Protein AF-A0A2A5GWW0-F1 (afdb_monomer)

Radius of gyration: 29.64 Å; Cα contacts (8 Å, |Δi|>4): 970; chains: 1; bounding box: 73×60×77 Å

Secondary structure (DSSP, 8-state):
-HHHHHHHHHHHHHSS-EE-TTS-EE-SS-S-HHHHHHHHHTT-TT--HHHHHHHHHHHHHH-HHHHHHHHHHHH-TTTS---HHHHHHHHHHHHHH-HHHHHHHHHHHHH-TTS--GGGGGG--SHHHHHHHHHHHHHHHHTT-HHHHHHS-SSSHHHHHHHHHTT--HHHHHHHHHHH---HHHHHHTT-GGG--GGGS-HHHHHHTHHHHHHH-HHHHHHHHHHHHTT-S----TT--HHHHHGGGG-S-TTS-----HHHHHHHHHHHHTS--SSTT--EEEEE---GGGG-EEETTEEHHHHHHHHHHHHHHH--GGGTTEEEE-SSS--EEEPPTT-HHHHHHHHHSS---S---HHHHHHHHHHHHHHTT--STTS-SEEEEEESS-PPPPPTTS-HHHHHHHHHHHTT-PPPEEEEEE-------SSSSBPTTS----SSHHHHHHHHHHHHHHHHHHH-TT-EEEEEEE-EEE-B-TTSSSB---SSS-SSHHHHHHHHHTTSSS-EEEE-S-SSSTTSSPEEEEEEHHHHHHHHHHHHHHHHH--EEEEEEES-S-EEEHHHHHHHHHHHHSS---EEEESPPTT--SEE-B--HHHHHHH-------HHHHHHHHHHHHHH-TTGGGG-

Structure (mmCIF, N/CA/C/O backbone):
data_AF-A0A2A5GWW0-F1
#
_entry.id   AF-A0A2A5GWW0-F1
#
loop_
_atom_site.group_PDB
_atom_site.id
_atom_site.type_symbol
_atom_site.label_atom_id
_atom_site.label_alt_id
_atom_site.label_comp_id
_atom_site.label_asym_id
_atom_site.label_entity_id
_atom_site.label_seq_id
_atom_site.pdbx_PDB_ins_code
_atom_site.Cartn_x
_atom_site.Cartn_y
_atom_site.Cartn_z
_atom_site.occupancy
_atom_site.B_iso_or_equiv
_atom_site.auth_seq_id
_atom_site.auth_comp_id
_atom_site.auth_asym_id
_atom_site.auth_atom_id
_atom_site.pdbx_PDB_model_num
ATOM 1 N N . MET A 1 1 ? -20.033 -25.778 -34.977 1.00 31.31 1 MET A N 1
ATOM 2 C CA . MET A 1 1 ? -19.767 -26.237 -33.594 1.00 31.31 1 MET A CA 1
ATOM 3 C C . MET A 1 1 ? -18.304 -26.045 -33.179 1.00 31.31 1 MET A C 1
ATOM 5 O O . MET A 1 1 ? -18.071 -25.213 -32.318 1.00 31.31 1 MET A O 1
ATOM 9 N N . ASN A 1 2 ? -17.302 -26.651 -33.836 1.00 31.14 2 ASN A N 1
ATOM 10 C CA . ASN A 1 2 ? -15.884 -26.489 -33.436 1.00 31.14 2 ASN A CA 1
ATOM 11 C C . ASN A 1 2 ? -15.313 -25.057 -33.548 1.00 31.14 2 ASN A C 1
ATOM 13 O O . ASN A 1 2 ? -14.497 -24.673 -32.721 1.00 31.14 2 ASN A O 1
ATOM 17 N N . ARG A 1 3 ? -15.777 -24.219 -34.489 1.00 27.42 3 ARG A N 1
ATOM 18 C CA . ARG A 1 3 ? -15.395 -22.787 -34.530 1.00 27.42 3 ARG A CA 1
ATOM 19 C C . ARG A 1 3 ? -16.020 -21.948 -33.408 1.00 27.42 3 ARG A C 1
ATOM 21 O O . ARG A 1 3 ? -15.391 -21.011 -32.950 1.00 27.42 3 ARG A O 1
ATOM 28 N N . MET A 1 4 ? -17.210 -22.314 -32.935 1.00 27.75 4 MET A N 1
ATOM 29 C CA . MET A 1 4 ? -17.896 -21.647 -31.819 1.00 27.75 4 MET A CA 1
ATOM 30 C C . MET A 1 4 ? -17.294 -22.070 -30.470 1.00 27.75 4 MET A C 1
ATOM 32 O O . MET A 1 4 ? -17.086 -21.236 -29.601 1.00 27.75 4 MET A O 1
ATOM 36 N N . VAL A 1 5 ? -16.918 -23.347 -30.329 1.00 35.81 5 VAL A N 1
ATOM 37 C CA . VAL A 1 5 ? -16.175 -23.857 -29.163 1.00 35.81 5 VAL A CA 1
ATOM 38 C C . VAL A 1 5 ? -14.756 -23.281 -29.110 1.00 35.81 5 VAL A C 1
ATOM 40 O O . VAL A 1 5 ? -14.282 -22.936 -28.032 1.00 35.81 5 VAL A O 1
ATOM 43 N N . ASN A 1 6 ? -14.092 -23.103 -30.257 1.00 33.28 6 ASN A N 1
ATOM 44 C CA . ASN A 1 6 ? -12.800 -22.418 -30.304 1.00 33.28 6 ASN A CA 1
ATOM 45 C C . ASN A 1 6 ? -12.934 -20.913 -30.036 1.00 33.28 6 ASN A C 1
ATOM 47 O O . ASN A 1 6 ? -12.115 -20.396 -29.292 1.00 33.28 6 ASN A O 1
ATOM 51 N N . ALA A 1 7 ? -13.986 -20.243 -30.524 1.00 29.27 7 ALA A N 1
ATOM 52 C CA . ALA A 1 7 ? -14.267 -18.838 -30.208 1.00 29.27 7 ALA A CA 1
ATOM 53 C C . ALA A 1 7 ? -14.592 -18.606 -28.720 1.00 29.27 7 ALA A C 1
ATOM 55 O O . ALA A 1 7 ? -14.214 -17.581 -28.170 1.00 29.27 7 ALA A O 1
ATOM 56 N N . LEU A 1 8 ? -15.220 -19.569 -28.037 1.00 35.41 8 LEU A N 1
ATOM 57 C CA . LEU A 1 8 ? -15.441 -19.519 -26.583 1.00 35.41 8 LEU A CA 1
ATOM 58 C C . LEU A 1 8 ? -14.166 -19.818 -25.774 1.00 35.41 8 LEU A C 1
ATOM 60 O O . LEU A 1 8 ? -14.028 -19.331 -24.657 1.00 35.41 8 LEU A O 1
ATOM 64 N N . LYS A 1 9 ? -13.210 -20.575 -26.334 1.00 35.03 9 LYS A N 1
ATOM 65 C CA . LYS A 1 9 ? -11.886 -20.804 -25.724 1.00 35.03 9 LYS A CA 1
ATOM 66 C C . LYS A 1 9 ? -10.893 -19.662 -25.983 1.00 35.03 9 LYS A C 1
ATOM 68 O O . LYS A 1 9 ? -10.046 -19.413 -25.135 1.00 35.03 9 LYS A O 1
ATOM 73 N N . SER A 1 10 ? -10.987 -18.969 -27.120 1.00 33.88 10 SER A N 1
ATOM 74 C CA . SER A 1 10 ? -10.136 -17.819 -27.468 1.00 33.88 10 SER A CA 1
ATOM 75 C C . SER A 1 10 ? -10.732 -16.464 -27.062 1.00 33.88 10 SER A C 1
ATOM 77 O O . SER A 1 10 ? -9.988 -15.502 -26.895 1.00 33.88 10 SER A O 1
ATOM 79 N N . GLY A 1 11 ? -12.049 -16.381 -26.845 1.00 31.23 11 GLY A N 1
ATOM 80 C CA . GLY A 1 11 ? -12.764 -15.144 -26.499 1.00 31.23 11 GLY A CA 1
ATOM 81 C C . GLY A 1 11 ? -12.421 -14.551 -25.127 1.00 31.23 11 GLY A C 1
ATOM 82 O O . GLY A 1 11 ? -12.675 -13.370 -24.898 1.00 31.23 11 GLY A O 1
ATOM 83 N N . ASN A 1 12 ? -11.780 -15.327 -24.246 1.00 39.03 12 ASN A N 1
ATOM 84 C CA . ASN A 1 12 ? -11.251 -14.840 -22.968 1.00 39.03 12 ASN A CA 1
ATOM 85 C C . ASN A 1 12 ? -9.839 -14.241 -23.067 1.00 39.03 12 ASN A C 1
ATOM 87 O O . ASN A 1 12 ? -9.373 -13.674 -22.088 1.00 39.03 12 ASN A O 1
ATOM 91 N N . LEU A 1 13 ? -9.132 -14.373 -24.195 1.00 37.03 13 LEU A N 1
ATOM 92 C CA . LEU A 1 13 ? -7.776 -13.826 -24.344 1.00 37.03 13 LEU A CA 1
ATOM 93 C C . LEU A 1 13 ? -7.776 -12.424 -24.963 1.00 37.03 13 LEU A C 1
ATOM 95 O O . LEU A 1 13 ? -6.980 -11.596 -24.540 1.00 37.03 13 LEU A O 1
ATOM 99 N N . GLU A 1 14 ? -8.688 -12.119 -25.892 1.00 38.97 14 GLU A N 1
ATOM 100 C CA . GLU A 1 14 ? -8.769 -10.784 -26.518 1.00 38.97 14 GLU A CA 1
ATOM 101 C C . GLU A 1 14 ? -9.458 -9.734 -25.625 1.00 38.97 14 GLU A C 1
ATOM 103 O O . GLU A 1 14 ? -9.116 -8.556 -25.686 1.00 38.97 14 GLU A O 1
ATOM 108 N N . THR A 1 15 ? -10.370 -10.151 -24.737 1.00 43.12 15 THR A N 1
ATOM 109 C CA . THR A 1 15 ? -11.026 -9.289 -23.728 1.00 43.12 15 THR A CA 1
ATOM 110 C C . THR A 1 15 ? -10.219 -9.146 -22.434 1.00 43.12 15 THR A C 1
ATOM 112 O O . THR A 1 15 ? -10.517 -8.296 -21.597 1.00 43.12 15 THR A O 1
ATOM 115 N N . ASN A 1 16 ? -9.164 -9.947 -22.282 1.00 46.84 16 ASN A N 1
ATOM 116 C CA . ASN A 1 16 ? -8.246 -9.938 -21.152 1.00 46.84 16 ASN A CA 1
ATOM 117 C C . ASN A 1 16 ? -6.921 -9.268 -21.534 1.00 46.84 16 ASN A C 1
ATOM 119 O O . ASN A 1 16 ? -5.848 -9.804 -21.276 1.00 46.84 16 ASN A O 1
ATOM 123 N N . MET A 1 17 ? -6.990 -8.117 -22.197 1.00 39.88 17 MET A N 1
ATOM 124 C CA . MET A 1 17 ? -5.819 -7.329 -22.571 1.00 39.88 17 MET A CA 1
ATOM 125 C C . MET A 1 17 ? -5.897 -5.969 -21.872 1.00 39.88 17 MET A C 1
ATOM 127 O O . MET A 1 17 ? -6.867 -5.233 -22.022 1.00 39.88 17 MET A O 1
ATOM 131 N N . ALA A 1 18 ? -4.872 -5.642 -21.098 1.00 40.53 18 ALA A N 1
ATOM 132 C CA . ALA A 1 18 ? -4.611 -4.335 -20.512 1.00 40.53 18 ALA A CA 1
ATOM 133 C C . ALA A 1 18 ? -3.281 -3.797 -21.057 1.00 40.53 18 ALA A C 1
ATOM 135 O O . ALA A 1 18 ? -2.564 -4.486 -21.786 1.00 40.53 18 ALA A O 1
ATOM 136 N N . LYS A 1 19 ? -2.933 -2.560 -20.713 1.00 41.34 19 LYS A N 1
ATOM 137 C CA . LYS A 1 19 ? -1.608 -2.005 -20.992 1.00 41.34 19 LYS A CA 1
ATOM 138 C C . LYS A 1 19 ? -0.947 -1.587 -19.687 1.00 41.34 19 LYS A C 1
ATOM 140 O O . LYS A 1 19 ? -1.625 -1.106 -18.781 1.00 41.34 19 LYS A O 1
ATOM 145 N N . THR A 1 20 ? 0.354 -1.821 -19.574 1.00 35.12 20 THR A N 1
ATOM 146 C CA . THR A 1 20 ? 1.158 -1.265 -18.482 1.00 35.12 20 THR A CA 1
ATOM 147 C C . THR A 1 20 ? 1.276 0.251 -18.642 1.00 35.12 20 THR A C 1
ATOM 149 O O . THR A 1 20 ? 0.946 0.794 -19.695 1.00 35.12 20 THR A O 1
ATOM 152 N N . GLU A 1 21 ? 1.754 0.927 -17.598 1.00 31.20 21 GLU A N 1
ATOM 153 C CA . GLU A 1 21 ? 1.961 2.382 -17.521 1.00 31.20 21 GLU A CA 1
ATOM 154 C C . GLU A 1 21 ? 2.654 2.997 -18.747 1.00 31.20 21 GLU A C 1
ATOM 156 O O . GLU A 1 21 ? 2.229 4.054 -19.191 1.00 31.20 21 GLU A O 1
ATOM 161 N N . ASN A 1 22 ? 3.575 2.265 -19.386 1.00 32.78 22 ASN A N 1
ATOM 162 C CA . ASN A 1 22 ? 4.300 2.693 -20.591 1.00 32.78 22 ASN A CA 1
ATOM 163 C C . ASN A 1 22 ? 3.810 2.003 -21.887 1.00 32.78 22 ASN A C 1
ATOM 165 O O . ASN A 1 22 ? 4.580 1.772 -22.819 1.00 32.78 22 ASN A O 1
ATOM 169 N N . GLY A 1 23 ? 2.539 1.590 -21.941 1.00 36.31 23 GLY A N 1
ATOM 170 C CA . GLY A 1 23 ? 1.873 1.144 -23.173 1.00 36.31 23 GLY A CA 1
ATOM 171 C C . GLY A 1 23 ? 2.091 -0.317 -23.595 1.00 36.31 23 GLY A C 1
ATOM 172 O O . GLY A 1 23 ? 1.603 -0.714 -24.658 1.00 36.31 23 GLY A O 1
ATOM 173 N N . ALA A 1 24 ? 2.762 -1.152 -22.791 1.00 35.91 24 ALA A N 1
ATOM 174 C CA . ALA A 1 24 ? 2.988 -2.557 -23.139 1.00 35.91 24 ALA A CA 1
ATOM 175 C C . ALA A 1 24 ? 1.732 -3.407 -22.902 1.00 35.91 24 ALA A C 1
ATOM 177 O O . ALA A 1 24 ? 1.173 -3.409 -21.809 1.00 35.91 24 ALA A O 1
ATOM 178 N N . LEU A 1 25 ? 1.307 -4.163 -23.916 1.00 39.69 25 LEU A N 1
ATOM 179 C CA . LEU A 1 25 ? 0.186 -5.101 -23.818 1.00 39.69 25 LEU A CA 1
ATOM 180 C C . LEU A 1 25 ? 0.473 -6.188 -22.766 1.00 39.69 25 LEU A C 1
ATOM 182 O O . LEU A 1 25 ? 1.478 -6.892 -22.845 1.00 39.69 25 LEU A O 1
ATOM 186 N N . THR A 1 26 ? -0.430 -6.324 -21.799 1.00 39.94 26 THR A N 1
ATOM 187 C CA . THR A 1 26 ? -0.417 -7.325 -20.724 1.00 39.94 26 THR A CA 1
ATOM 188 C C . THR A 1 26 ? -1.823 -7.893 -20.526 1.00 39.94 26 THR A C 1
ATOM 190 O O . THR A 1 26 ? -2.769 -7.413 -21.142 1.00 39.94 26 THR A O 1
ATOM 193 N N . HIS A 1 27 ? -1.992 -8.901 -19.673 1.00 46.09 27 HIS A N 1
ATOM 194 C CA . HIS A 1 27 ? -3.314 -9.421 -19.330 1.00 46.09 27 HIS A CA 1
ATOM 195 C C . HIS A 1 27 ? -3.923 -8.668 -18.136 1.00 46.09 27 HIS A C 1
ATOM 197 O O . HIS A 1 27 ? -3.233 -8.394 -17.156 1.00 46.09 27 HIS A O 1
ATOM 203 N N . ALA A 1 28 ? -5.208 -8.305 -18.219 1.00 44.69 28 ALA A N 1
ATOM 204 C CA . ALA A 1 28 ? -5.928 -7.551 -17.177 1.00 44.69 28 ALA A CA 1
ATOM 205 C C . ALA A 1 28 ? -6.220 -8.396 -15.918 1.00 44.69 28 ALA A C 1
ATOM 207 O O . ALA A 1 28 ? -6.377 -7.887 -14.806 1.00 44.69 28 ALA A O 1
ATOM 208 N N . THR A 1 29 ? -6.305 -9.705 -16.109 1.00 56.66 29 THR A N 1
ATOM 209 C CA . THR A 1 29 ? -6.501 -10.745 -15.107 1.00 56.66 29 THR A CA 1
ATOM 210 C C . THR A 1 29 ? -5.717 -11.979 -15.547 1.00 56.66 29 THR A C 1
ATOM 212 O O . THR A 1 29 ? -5.430 -12.171 -16.727 1.00 56.66 29 THR A O 1
ATOM 215 N N . SER A 1 30 ? -5.371 -12.859 -14.617 1.00 61.69 30 SER A N 1
ATOM 216 C CA . SER A 1 30 ? -4.865 -14.190 -14.967 1.00 61.69 30 SER A CA 1
ATOM 217 C C . SER A 1 30 ? -5.931 -15.078 -15.633 1.00 61.69 30 SER A C 1
ATOM 219 O O . SER A 1 30 ? -5.607 -16.150 -16.138 1.00 61.69 30 SER A O 1
ATOM 221 N N . GLY A 1 31 ? -7.204 -14.652 -15.630 1.00 69.25 31 GLY A N 1
ATOM 222 C CA . GLY A 1 31 ? -8.349 -15.478 -16.016 1.00 69.25 31 GLY A CA 1
ATOM 223 C C . GLY A 1 31 ? -8.759 -16.481 -14.932 1.00 69.25 31 GLY A C 1
ATOM 224 O O . GLY A 1 31 ? -9.636 -17.304 -15.174 1.00 69.25 31 GLY A O 1
ATOM 225 N N . ASN A 1 32 ? -8.124 -16.410 -13.757 1.00 78.44 32 ASN A N 1
ATOM 226 C CA . ASN A 1 32 ? -8.375 -17.243 -12.590 1.00 78.44 32 ASN A CA 1
ATOM 227 C C . ASN A 1 32 ? -8.494 -16.341 -11.347 1.00 78.44 32 ASN A C 1
ATOM 229 O O . ASN A 1 32 ? -7.537 -15.686 -10.926 1.00 78.44 32 ASN A O 1
ATOM 233 N N . ALA A 1 33 ? -9.683 -16.270 -10.759 1.00 78.44 33 ALA A N 1
ATOM 234 C CA . ALA A 1 33 ? -9.978 -15.405 -9.628 1.00 78.44 33 ALA A CA 1
ATOM 235 C C . ALA A 1 33 ? -9.164 -15.772 -8.376 1.00 78.44 33 ALA A C 1
ATOM 237 O O . ALA A 1 33 ? -8.824 -14.877 -7.601 1.00 78.44 33 ALA A O 1
ATOM 238 N N . CYS A 1 34 ? -8.797 -17.046 -8.186 1.00 78.31 34 CYS A N 1
ATOM 239 C CA . CYS A 1 34 ? -7.919 -17.451 -7.084 1.00 78.31 34 CYS A CA 1
ATOM 240 C C . CYS A 1 34 ? -6.485 -16.929 -7.266 1.00 78.31 34 CYS A C 1
ATOM 242 O O . CYS A 1 34 ? -5.903 -16.411 -6.315 1.00 78.31 34 CYS A O 1
ATOM 244 N N . VAL A 1 35 ? -5.923 -17.012 -8.474 1.00 75.44 35 VAL A N 1
ATOM 245 C CA . VAL A 1 35 ? -4.591 -16.469 -8.797 1.00 75.44 35 VAL A CA 1
ATOM 246 C C . VAL A 1 35 ? -4.592 -14.947 -8.658 1.00 75.44 35 VAL A C 1
ATOM 248 O O . VAL A 1 35 ? -3.695 -14.376 -8.038 1.00 75.44 35 VAL A O 1
ATOM 251 N N . ASP A 1 36 ? -5.640 -14.292 -9.155 1.00 70.56 36 ASP A N 1
ATOM 252 C CA . ASP A 1 36 ? -5.829 -12.854 -8.993 1.00 70.56 36 ASP A CA 1
ATOM 253 C C . ASP A 1 36 ? -5.926 -12.447 -7.517 1.00 70.56 36 ASP A C 1
ATOM 255 O O . ASP A 1 36 ? -5.312 -11.460 -7.116 1.00 70.56 36 ASP A O 1
ATOM 259 N N . MET A 1 37 ? -6.679 -13.190 -6.702 1.00 85.31 37 MET A N 1
ATOM 260 C CA . MET A 1 37 ? -6.786 -12.952 -5.262 1.00 85.31 37 MET A CA 1
ATOM 261 C C . MET A 1 37 ? -5.432 -13.139 -4.570 1.00 85.31 37 MET A C 1
ATOM 263 O O . MET A 1 37 ? -5.025 -12.267 -3.804 1.00 85.31 37 MET A O 1
ATOM 267 N N . PHE A 1 38 ? -4.720 -14.233 -4.856 1.00 79.62 38 PHE A N 1
ATOM 268 C CA . PHE A 1 38 ? -3.402 -14.507 -4.282 1.00 79.62 38 PHE A CA 1
ATOM 269 C C . PHE A 1 38 ? -2.416 -13.365 -4.559 1.00 79.62 38 PHE A C 1
ATOM 271 O O . PHE A 1 38 ? -1.733 -12.905 -3.646 1.00 79.62 38 PHE A O 1
ATOM 278 N N . PHE A 1 39 ? -2.407 -12.848 -5.790 1.00 69.38 39 PHE A N 1
ATOM 279 C CA . PHE A 1 39 ? -1.566 -11.718 -6.176 1.00 69.38 39 PHE A CA 1
ATOM 280 C C . PHE A 1 39 ? -1.997 -10.397 -5.518 1.00 69.38 39 PHE A C 1
ATOM 282 O O . PHE A 1 39 ? -1.162 -9.624 -5.053 1.00 69.38 39 PHE A O 1
ATOM 289 N N . LYS A 1 40 ? -3.306 -10.116 -5.469 1.00 72.38 40 LYS A N 1
ATOM 290 C CA . LYS A 1 40 ? -3.833 -8.807 -5.047 1.00 72.38 40 LYS A CA 1
ATOM 291 C C . LYS A 1 40 ? -3.836 -8.617 -3.532 1.00 72.38 40 LYS A C 1
ATOM 293 O O . LYS A 1 40 ? -3.605 -7.500 -3.078 1.00 72.38 40 LYS A O 1
ATOM 298 N N . LEU A 1 41 ? -4.101 -9.661 -2.742 1.00 73.94 41 LEU A N 1
ATOM 299 C CA . LEU A 1 41 ? -4.366 -9.492 -1.308 1.00 73.94 41 LEU A CA 1
ATOM 300 C C . LEU A 1 41 ? -3.171 -8.942 -0.522 1.00 73.94 41 LEU A C 1
ATOM 302 O O . LEU A 1 41 ? -3.375 -8.102 0.347 1.00 73.94 41 LEU A O 1
ATOM 306 N N . GLY A 1 42 ? -1.934 -9.315 -0.861 1.00 61.72 42 GLY A N 1
ATOM 307 C CA . GLY A 1 42 ? -0.742 -8.742 -0.217 1.00 61.72 42 GLY A CA 1
ATOM 308 C C . GLY A 1 42 ? -0.570 -7.234 -0.460 1.00 61.72 42 GLY A C 1
ATOM 309 O O . GLY A 1 42 ? -0.019 -6.530 0.378 1.00 61.72 42 GLY A O 1
ATOM 310 N N . ALA A 1 43 ? -1.098 -6.722 -1.576 1.00 57.69 43 ALA A N 1
ATOM 311 C CA . ALA A 1 43 ? -1.070 -5.304 -1.939 1.00 57.69 43 ALA A CA 1
ATOM 312 C C . ALA A 1 43 ? -2.341 -4.540 -1.514 1.00 57.69 43 ALA A C 1
ATOM 314 O O . ALA A 1 43 ? -2.453 -3.339 -1.742 1.00 57.69 43 ALA A O 1
ATOM 315 N N . MET A 1 44 ? -3.315 -5.214 -0.892 1.00 67.88 44 MET A N 1
ATOM 316 C CA . MET A 1 44 ? -4.588 -4.626 -0.456 1.00 67.88 44 MET A CA 1
ATOM 317 C C . MET A 1 44 ? -4.551 -4.104 0.985 1.00 67.88 44 MET A C 1
ATOM 319 O O . MET A 1 44 ? -5.595 -3.903 1.611 1.00 67.88 44 MET A O 1
ATOM 323 N N . ARG A 1 45 ? -3.361 -3.866 1.544 1.00 63.62 45 ARG A N 1
ATOM 324 C CA . ARG A 1 45 ? -3.241 -3.254 2.867 1.00 63.62 45 ARG A CA 1
ATOM 325 C C . ARG A 1 45 ? -3.875 -1.857 2.837 1.00 63.62 45 ARG A C 1
ATOM 327 O O . ARG A 1 45 ? -3.498 -1.017 2.033 1.00 63.62 45 ARG A O 1
ATOM 334 N N . GLY A 1 46 ? -4.860 -1.627 3.707 1.00 57.88 46 GLY A N 1
ATOM 335 C CA . GLY A 1 46 ? -5.638 -0.379 3.725 1.00 57.88 46 GLY A CA 1
ATOM 336 C C . GLY A 1 46 ? -6.775 -0.313 2.698 1.00 57.88 46 GLY A C 1
ATOM 337 O O . GLY A 1 46 ? -7.482 0.688 2.654 1.00 57.88 46 GLY A O 1
ATOM 338 N N . ALA A 1 47 ? -6.998 -1.366 1.903 1.00 58.12 47 ALA A N 1
ATOM 339 C CA . ALA A 1 47 ? -8.140 -1.429 1.001 1.00 58.12 47 ALA A CA 1
ATOM 340 C C . ALA A 1 47 ? -9.473 -1.501 1.766 1.00 58.12 47 ALA A C 1
ATOM 342 O O . ALA A 1 47 ? -9.559 -2.034 2.884 1.00 58.12 47 ALA A O 1
ATOM 343 N N . ASP A 1 48 ? -10.517 -0.990 1.109 1.00 70.38 48 ASP A N 1
ATOM 344 C CA . ASP A 1 48 ? -11.894 -1.072 1.581 1.00 70.38 48 ASP A CA 1
ATOM 345 C C . ASP A 1 48 ? -12.335 -2.529 1.804 1.00 70.38 48 ASP A C 1
ATOM 347 O O . ASP A 1 48 ? -11.971 -3.440 1.048 1.00 70.38 48 ASP A O 1
ATOM 351 N N . VAL A 1 49 ? -13.152 -2.731 2.840 1.00 81.88 49 VAL A N 1
ATOM 352 C CA . VAL A 1 49 ? -13.673 -4.050 3.223 1.00 81.88 49 VAL A CA 1
ATOM 353 C C . VAL A 1 49 ? -14.462 -4.666 2.069 1.00 81.88 49 VAL A C 1
ATOM 355 O O . VAL A 1 49 ? -14.249 -5.834 1.748 1.00 81.88 49 VAL A O 1
ATOM 358 N N . SER A 1 50 ? -15.292 -3.888 1.373 1.00 75.62 50 SER A N 1
ATOM 359 C CA . SER A 1 50 ? -16.104 -4.367 0.246 1.00 75.62 50 SER A CA 1
ATOM 360 C C . SER A 1 50 ? -15.229 -4.835 -0.913 1.00 75.62 50 SER A C 1
ATOM 362 O O . SER A 1 50 ? -15.534 -5.836 -1.559 1.00 75.62 50 SER A O 1
ATOM 364 N N . ARG A 1 51 ? -14.093 -4.168 -1.161 1.00 75.88 51 ARG A N 1
ATOM 365 C CA . ARG A 1 51 ? -13.132 -4.582 -2.196 1.00 75.88 51 ARG A CA 1
ATOM 366 C C . ARG A 1 51 ? -12.444 -5.900 -1.842 1.00 75.88 51 ARG A C 1
ATOM 368 O O . ARG A 1 51 ? -12.315 -6.766 -2.713 1.00 75.88 51 ARG A O 1
ATOM 375 N N . ILE A 1 52 ? -12.029 -6.065 -0.586 1.00 82.94 52 ILE A N 1
ATOM 376 C CA . ILE A 1 52 ? -11.431 -7.311 -0.082 1.00 82.94 52 ILE A CA 1
ATOM 377 C C . ILE A 1 52 ? -12.450 -8.446 -0.192 1.00 82.94 52 ILE A C 1
ATOM 379 O O . ILE A 1 52 ? -12.163 -9.484 -0.787 1.00 82.94 52 ILE A O 1
ATOM 383 N N . GLN A 1 53 ? -13.664 -8.218 0.306 1.00 90.31 53 GLN A N 1
ATOM 384 C CA . GLN A 1 53 ? -14.741 -9.200 0.310 1.00 90.31 53 GLN A CA 1
ATOM 385 C C . GLN A 1 53 ? -15.219 -9.553 -1.100 1.00 90.31 53 GLN A C 1
ATOM 387 O O . GLN A 1 53 ? -15.432 -10.723 -1.384 1.00 90.31 53 GLN A O 1
ATOM 392 N N . SER A 1 54 ? -15.308 -8.588 -2.019 1.00 83.88 54 SER A N 1
ATOM 393 C CA . SER A 1 54 ? -15.623 -8.845 -3.432 1.00 83.88 54 SER A CA 1
ATOM 394 C C . SER A 1 54 ? -14.541 -9.689 -4.110 1.00 83.88 54 SER A C 1
ATOM 396 O O . SER A 1 54 ? -14.850 -10.609 -4.868 1.00 83.88 54 SER A O 1
ATOM 398 N N . THR A 1 55 ? -13.267 -9.413 -3.819 1.00 83.00 55 THR A N 1
ATOM 399 C CA . THR A 1 55 ? -12.138 -10.189 -4.356 1.00 83.00 55 THR A CA 1
ATOM 400 C C . THR A 1 55 ? -12.148 -11.615 -3.816 1.00 83.00 55 THR A C 1
ATOM 402 O O . THR A 1 55 ? -12.029 -12.559 -4.596 1.00 83.00 55 THR A O 1
ATOM 405 N N . PHE A 1 56 ? -12.368 -11.773 -2.506 1.00 94.94 56 PHE A N 1
ATOM 406 C CA . PHE A 1 56 ? -12.539 -13.079 -1.879 1.00 94.94 56 PHE A CA 1
ATOM 407 C C . PHE A 1 56 ? -13.735 -13.825 -2.464 1.00 94.94 56 PHE A C 1
ATOM 409 O O . PHE A 1 56 ? -13.588 -14.969 -2.866 1.00 94.94 56 PHE A O 1
ATOM 416 N N . HIS A 1 57 ? -14.891 -13.171 -2.584 1.00 94.00 57 HIS A N 1
ATOM 417 C CA . HIS A 1 57 ? -16.109 -13.767 -3.121 1.00 94.00 57 HIS A CA 1
ATOM 418 C C . HIS A 1 57 ? -15.904 -14.303 -4.541 1.00 94.00 57 HIS A C 1
ATOM 420 O O . HIS A 1 57 ? -16.269 -15.440 -4.814 1.00 94.00 57 HIS A O 1
ATOM 426 N N . LYS A 1 58 ? -15.261 -13.538 -5.434 1.00 86.94 58 LYS A N 1
ATOM 427 C CA . LYS A 1 58 ? -14.956 -14.005 -6.799 1.00 86.94 58 LYS A CA 1
ATOM 428 C C . LYS A 1 58 ? -14.074 -15.254 -6.796 1.00 86.94 58 LYS A C 1
ATOM 430 O O . LYS A 1 58 ? -14.378 -16.207 -7.504 1.00 86.94 58 LYS A O 1
ATOM 435 N N . ALA A 1 59 ? -13.016 -15.265 -5.987 1.00 90.81 59 ALA A N 1
ATOM 436 C CA . ALA A 1 59 ? -12.150 -16.434 -5.842 1.00 90.81 59 ALA A CA 1
ATOM 437 C C . ALA A 1 59 ? -12.885 -17.621 -5.206 1.00 90.81 59 ALA A C 1
ATOM 439 O O . ALA A 1 59 ? -12.688 -18.760 -5.614 1.00 90.81 59 ALA A O 1
ATOM 440 N N . PHE A 1 60 ? -13.754 -17.356 -4.234 1.00 95.69 60 PHE A N 1
ATOM 441 C CA . PHE A 1 60 ? -14.551 -18.365 -3.553 1.00 95.69 60 PHE A CA 1
ATOM 442 C C . PHE A 1 60 ? -15.554 -19.024 -4.501 1.00 95.69 60 PHE A C 1
ATOM 444 O O . PHE A 1 60 ? -15.655 -20.243 -4.517 1.00 95.69 60 PHE A O 1
ATOM 451 N N . MET A 1 61 ? -16.234 -18.241 -5.344 1.00 93.38 61 MET A N 1
ATOM 452 C CA . MET A 1 61 ? -17.134 -18.763 -6.380 1.00 93.38 61 MET A CA 1
ATOM 453 C C . MET A 1 61 ? -16.403 -19.614 -7.423 1.00 93.38 61 MET A C 1
ATOM 455 O O . MET A 1 61 ? -17.011 -20.495 -8.026 1.00 93.38 61 MET A O 1
ATOM 459 N N . GLU A 1 62 ? -15.114 -19.360 -7.643 1.00 90.94 62 GLU A N 1
ATOM 460 C CA . GLU A 1 62 ? -14.295 -20.147 -8.560 1.00 90.94 62 GLU A CA 1
ATOM 461 C C . GLU A 1 62 ? -13.785 -21.447 -7.924 1.00 90.94 62 GLU A C 1
ATOM 463 O O . GLU A 1 62 ? -13.923 -22.522 -8.508 1.00 90.94 62 GLU A O 1
ATOM 468 N N . ASN A 1 63 ? -13.195 -21.366 -6.730 1.00 93.19 63 ASN A N 1
ATOM 469 C CA . ASN A 1 63 ? -12.743 -22.525 -5.971 1.00 93.19 63 ASN A CA 1
ATOM 470 C C . ASN A 1 63 ? -12.749 -22.214 -4.461 1.00 93.19 63 ASN A C 1
ATOM 472 O O . ASN A 1 63 ? -11.794 -21.611 -3.955 1.00 93.19 63 ASN A O 1
ATOM 476 N N . PRO A 1 64 ? -13.782 -22.663 -3.721 1.00 93.25 64 PRO A N 1
ATOM 477 C CA . PRO A 1 64 ? -13.908 -22.410 -2.288 1.00 93.25 64 PRO A CA 1
ATOM 478 C C . PRO A 1 64 ? -12.707 -22.902 -1.476 1.00 93.25 64 PRO A C 1
ATOM 480 O O . PRO A 1 64 ? -12.182 -22.170 -0.641 1.00 93.25 64 PRO A O 1
ATOM 483 N N . GLU A 1 65 ? -12.231 -24.123 -1.746 1.00 92.75 65 GLU A N 1
ATOM 484 C CA . GLU A 1 65 ? -11.112 -24.721 -1.011 1.00 92.75 65 GLU A CA 1
ATOM 485 C C . GLU A 1 65 ? -9.834 -23.898 -1.200 1.00 92.75 65 GLU A C 1
ATOM 487 O O . GLU A 1 65 ? -9.162 -23.538 -0.229 1.00 92.75 65 GLU A O 1
ATOM 492 N N . LEU A 1 66 ? -9.506 -23.564 -2.449 1.00 91.56 66 LEU A N 1
ATOM 493 C CA . LEU A 1 66 ? -8.307 -22.800 -2.764 1.00 91.56 66 LEU A CA 1
ATOM 494 C C . LEU A 1 66 ? -8.401 -21.366 -2.231 1.00 91.56 66 LEU A C 1
ATOM 496 O O . LEU A 1 66 ? -7.436 -20.888 -1.640 1.00 91.56 66 LEU A O 1
ATOM 500 N N . ALA A 1 67 ? -9.553 -20.701 -2.356 1.00 94.88 67 ALA A N 1
ATOM 501 C CA . ALA A 1 67 ? -9.775 -19.369 -1.794 1.00 94.88 67 ALA A CA 1
ATOM 502 C C . ALA A 1 67 ? -9.600 -19.356 -0.267 1.00 94.88 67 ALA A C 1
ATOM 504 O O . ALA A 1 67 ? -8.907 -18.488 0.271 1.00 94.88 67 ALA A O 1
ATOM 505 N N . THR A 1 68 ? -10.144 -20.348 0.445 1.00 94.50 68 THR A N 1
ATOM 506 C CA . THR A 1 68 ? -9.949 -20.489 1.896 1.00 94.50 68 THR A CA 1
ATOM 507 C C . THR A 1 68 ? -8.485 -20.746 2.251 1.00 94.50 68 THR A C 1
ATOM 509 O O . THR A 1 68 ? -7.965 -20.136 3.187 1.00 94.50 68 THR A O 1
ATOM 512 N N . ARG A 1 69 ? -7.774 -21.585 1.487 1.00 92.88 69 ARG A N 1
ATOM 513 C CA . ARG A 1 69 ? -6.330 -21.803 1.682 1.00 92.88 69 ARG A CA 1
ATOM 514 C C . ARG A 1 69 ? -5.521 -20.528 1.452 1.00 92.88 69 ARG A C 1
ATOM 516 O O . ARG A 1 69 ? -4.604 -20.257 2.224 1.00 92.88 69 ARG A O 1
ATOM 523 N N . ILE A 1 70 ? -5.879 -19.720 0.452 1.00 92.25 70 ILE A N 1
ATOM 524 C CA . ILE A 1 70 ? -5.261 -18.408 0.230 1.00 92.25 70 ILE A CA 1
ATOM 525 C C . ILE A 1 70 ? -5.554 -17.484 1.416 1.00 92.25 70 ILE A C 1
ATOM 527 O O . ILE A 1 70 ? -4.636 -16.827 1.887 1.00 92.25 70 ILE A O 1
ATOM 531 N N . ALA A 1 71 ? -6.776 -17.455 1.957 1.00 92.81 71 ALA A N 1
ATOM 532 C CA . ALA A 1 71 ? -7.090 -16.644 3.138 1.00 92.81 71 ALA A CA 1
ATOM 533 C C . ALA A 1 71 ? -6.245 -17.038 4.366 1.00 92.81 71 ALA A C 1
ATOM 535 O O . ALA A 1 71 ? -5.732 -16.165 5.066 1.00 92.81 71 ALA A O 1
ATOM 536 N N . LEU A 1 72 ? -6.040 -18.340 4.596 1.00 92.19 72 LEU A N 1
ATOM 537 C CA . LEU A 1 72 ? -5.141 -18.832 5.646 1.00 92.19 72 LEU A CA 1
ATOM 538 C C . LEU A 1 72 ? -3.687 -18.406 5.396 1.00 92.19 72 LEU A C 1
ATOM 540 O O . LEU A 1 72 ? -3.032 -17.919 6.316 1.00 92.19 72 LEU A O 1
ATOM 544 N N . TRP A 1 73 ? -3.202 -18.517 4.155 1.00 91.38 73 TRP A N 1
ATOM 545 C CA . TRP A 1 73 ? -1.871 -18.037 3.769 1.00 91.38 73 TRP A CA 1
ATOM 546 C C . TRP A 1 73 ? -1.723 -16.520 3.941 1.00 91.38 73 TRP A C 1
ATOM 548 O O . TRP A 1 73 ? -0.697 -16.049 4.417 1.00 91.38 73 TRP A O 1
ATOM 558 N N . VAL A 1 74 ? -2.749 -15.732 3.618 1.00 88.81 74 VAL A N 1
ATOM 559 C CA . VAL A 1 74 ? -2.735 -14.275 3.814 1.00 88.81 74 VAL A CA 1
ATOM 560 C C . VAL A 1 74 ? -2.502 -13.933 5.281 1.00 88.81 74 VAL A C 1
ATOM 562 O O . VAL A 1 74 ? -1.817 -12.955 5.582 1.00 88.81 74 VAL A O 1
ATOM 565 N N . ARG A 1 75 ? -3.032 -14.744 6.203 1.00 89.81 75 ARG A N 1
ATOM 566 C CA . ARG A 1 75 ? -2.884 -14.493 7.632 1.00 89.81 75 ARG A CA 1
ATOM 567 C C . ARG A 1 75 ? -1.620 -15.055 8.254 1.00 89.81 75 ARG A C 1
ATOM 569 O O . ARG A 1 75 ? -1.117 -14.382 9.156 1.00 89.81 75 ARG A O 1
ATOM 576 N N . ASP A 1 76 ? -1.174 -16.238 7.831 1.00 87.19 76 ASP A N 1
ATOM 577 C CA . ASP A 1 76 ? -0.094 -17.006 8.463 1.00 87.19 76 ASP A CA 1
ATOM 578 C C . ASP A 1 76 ? 1.053 -16.086 8.917 1.00 87.19 76 ASP A C 1
ATOM 580 O O . ASP A 1 76 ? 1.609 -15.315 8.133 1.00 87.19 76 ASP A O 1
ATOM 584 N N . ILE A 1 77 ? 1.334 -16.110 10.226 1.00 72.12 77 ILE A N 1
ATOM 585 C CA . ILE A 1 77 ? 2.236 -15.149 10.877 1.00 72.12 77 ILE A CA 1
ATOM 586 C C . ILE A 1 77 ? 3.712 -15.507 10.689 1.00 72.12 77 ILE A C 1
ATOM 588 O O . ILE A 1 77 ? 4.570 -14.702 11.044 1.00 72.12 77 ILE A O 1
ATOM 592 N N . ASP A 1 78 ? 3.986 -16.722 10.213 1.00 67.56 78 ASP A N 1
ATOM 593 C CA . ASP A 1 78 ? 5.317 -17.310 10.061 1.00 67.56 78 ASP A CA 1
ATOM 594 C C . ASP A 1 78 ? 5.701 -17.373 8.574 1.00 67.56 78 ASP A C 1
ATOM 596 O O . ASP A 1 78 ? 6.777 -16.926 8.187 1.00 67.56 78 ASP A O 1
ATOM 600 N N . LYS A 1 79 ? 4.804 -17.886 7.721 1.00 71.00 79 LYS A N 1
ATOM 601 C CA . LYS A 1 79 ? 5.083 -18.163 6.295 1.00 71.00 79 LYS A CA 1
ATOM 602 C C . LYS A 1 79 ? 4.125 -17.482 5.312 1.00 71.00 79 LYS A C 1
ATOM 604 O O . LYS A 1 79 ? 4.219 -17.706 4.104 1.00 71.00 79 LYS A O 1
ATOM 609 N N . GLY A 1 80 ? 3.182 -16.701 5.829 1.00 75.94 80 GLY A N 1
ATOM 610 C CA . GLY A 1 80 ? 2.149 -16.019 5.061 1.00 75.94 80 GLY A CA 1
ATOM 611 C C . GLY A 1 80 ? 2.454 -14.565 4.727 1.00 75.94 80 GLY A C 1
ATOM 612 O O . GLY A 1 80 ? 3.541 -14.060 4.994 1.00 75.94 80 GLY A O 1
ATOM 613 N N . ALA A 1 81 ? 1.452 -13.860 4.196 1.00 73.69 81 ALA A N 1
ATOM 614 C CA . ALA A 1 81 ? 1.537 -12.410 3.976 1.00 73.69 81 ALA A CA 1
ATOM 615 C C . ALA A 1 81 ? 1.429 -11.594 5.284 1.00 73.69 81 ALA A C 1
ATOM 617 O O . ALA A 1 81 ? 1.734 -10.402 5.308 1.00 73.69 81 ALA A O 1
ATOM 618 N N . GLY A 1 82 ? 0.975 -12.212 6.381 1.00 81.19 82 GLY A N 1
ATOM 619 C CA . GLY A 1 82 ? 0.802 -11.558 7.680 1.00 81.19 82 GLY A CA 1
ATOM 620 C C . GLY A 1 82 ? -0.282 -10.467 7.716 1.00 81.19 82 GLY A C 1
ATOM 621 O O . GLY A 1 82 ? -0.335 -9.682 8.669 1.00 81.19 82 GLY A O 1
ATOM 622 N N . GLU A 1 83 ? -1.163 -10.402 6.714 1.00 85.19 83 GLU A N 1
ATOM 623 C CA . GLU A 1 83 ? -2.155 -9.337 6.540 1.00 85.19 83 GLU A CA 1
ATOM 624 C C . GLU A 1 83 ? -3.372 -9.530 7.453 1.00 85.19 83 GLU A C 1
ATOM 626 O O . GLU A 1 83 ? -4.375 -10.176 7.137 1.00 85.19 83 GLU A O 1
ATOM 631 N N . ARG A 1 84 ? -3.278 -8.924 8.637 1.00 88.56 84 ARG A N 1
ATOM 632 C CA . ARG A 1 84 ? -4.244 -9.088 9.728 1.00 88.56 84 ARG A CA 1
ATOM 633 C C . ARG A 1 84 ? -5.650 -8.583 9.402 1.00 88.56 84 ARG A C 1
ATOM 635 O O . ARG A 1 84 ? -6.615 -9.297 9.660 1.00 88.56 84 ARG A O 1
ATOM 642 N N . LYS A 1 85 ? -5.783 -7.343 8.915 1.00 88.38 85 LYS A N 1
ATOM 643 C CA . LYS A 1 85 ? -7.099 -6.728 8.644 1.00 88.38 85 LYS A CA 1
ATOM 644 C C . LYS A 1 85 ? -7.834 -7.508 7.556 1.00 88.38 85 LYS A C 1
ATOM 646 O O . LYS A 1 85 ? -8.976 -7.891 7.751 1.00 88.38 85 LYS A O 1
ATOM 651 N N . ILE A 1 86 ? -7.129 -7.821 6.474 1.00 90.94 86 ILE A N 1
ATOM 652 C CA . ILE A 1 86 ? -7.666 -8.534 5.314 1.00 90.94 86 ILE A CA 1
ATOM 653 C C . ILE A 1 86 ? -8.241 -9.890 5.721 1.00 90.94 86 ILE A C 1
ATOM 655 O O . ILE A 1 86 ? -9.377 -10.207 5.383 1.00 90.94 86 ILE A O 1
ATOM 659 N N . PHE A 1 87 ? -7.496 -10.670 6.506 1.00 94.25 87 PHE A N 1
ATOM 660 C CA . PHE A 1 87 ? -7.997 -11.950 6.996 1.00 94.25 87 PHE A CA 1
ATOM 661 C C . PHE A 1 87 ? -9.255 -11.811 7.859 1.00 94.25 87 PHE A C 1
ATOM 663 O O . PHE A 1 87 ? -10.184 -12.601 7.726 1.00 94.25 87 PHE A O 1
ATOM 670 N N . ARG A 1 88 ? -9.308 -10.797 8.728 1.00 94.75 88 ARG A N 1
ATOM 671 C CA . ARG A 1 88 ? -10.488 -10.526 9.563 1.00 94.75 88 ARG A CA 1
ATOM 672 C C . ARG A 1 88 ? -11.702 -10.154 8.720 1.00 94.75 88 ARG A C 1
ATOM 674 O O . ARG A 1 88 ? -12.791 -10.649 8.981 1.00 94.75 88 ARG A O 1
ATOM 681 N N . ASP A 1 89 ? -11.501 -9.337 7.694 1.00 94.81 89 ASP A N 1
ATOM 682 C CA . ASP A 1 89 ? -12.557 -8.937 6.764 1.00 94.81 89 ASP A CA 1
ATOM 683 C C . ASP A 1 89 ? -13.110 -10.153 5.994 1.00 94.81 89 ASP A C 1
ATOM 685 O O . ASP A 1 89 ? -14.321 -10.245 5.774 1.00 94.81 89 ASP A O 1
ATOM 689 N N . ILE A 1 90 ? -12.245 -11.121 5.657 1.00 95.62 90 ILE A N 1
ATOM 690 C CA . ILE A 1 90 ? -12.630 -12.413 5.066 1.00 95.62 90 ILE A CA 1
ATOM 691 C C . ILE A 1 90 ? -13.379 -13.292 6.078 1.00 95.62 90 ILE A C 1
ATOM 693 O O . ILE A 1 90 ? -14.401 -13.875 5.730 1.00 95.62 90 ILE A O 1
ATOM 697 N N . LEU A 1 91 ? -12.928 -13.376 7.333 1.00 95.88 91 LEU A N 1
ATOM 698 C CA . LEU A 1 91 ? -13.632 -14.129 8.378 1.00 95.88 91 LEU A CA 1
ATOM 699 C C . LEU A 1 91 ? -15.034 -13.569 8.652 1.00 95.88 91 LEU A C 1
ATOM 701 O O . LEU A 1 91 ? -15.966 -14.344 8.827 1.00 95.88 91 LEU A O 1
ATOM 705 N N . LEU A 1 92 ? -15.212 -12.244 8.644 1.00 96.25 92 LEU A N 1
ATOM 706 C CA . LEU A 1 92 ? -16.538 -11.620 8.763 1.00 96.25 92 LEU A CA 1
ATOM 707 C C . LEU A 1 92 ? -17.425 -11.917 7.548 1.00 96.25 92 LEU A C 1
ATOM 709 O O . LEU A 1 92 ? -18.635 -12.105 7.688 1.00 96.25 92 LEU A O 1
ATOM 713 N N . TRP A 1 93 ? -16.828 -11.994 6.357 1.00 96.62 93 TRP A N 1
ATOM 714 C CA . TRP A 1 93 ? -17.543 -12.430 5.162 1.00 96.62 93 TRP A CA 1
ATOM 715 C C . TRP A 1 93 ? -17.983 -13.892 5.279 1.00 96.62 93 TRP A C 1
ATOM 717 O O . TRP A 1 93 ? -19.139 -14.191 4.994 1.00 96.62 93 TRP A O 1
ATOM 727 N N . LEU A 1 94 ? -17.108 -14.784 5.757 1.00 96.69 94 LEU A N 1
ATOM 728 C CA . LEU A 1 94 ? -17.443 -16.186 6.014 1.00 96.69 94 LEU A CA 1
ATOM 729 C C . LEU A 1 94 ? -18.511 -16.317 7.106 1.00 96.69 94 LEU A C 1
ATOM 731 O O . LEU A 1 94 ? -19.437 -17.094 6.933 1.00 96.69 94 LEU A O 1
ATOM 735 N N . GLU A 1 95 ? -18.450 -15.537 8.188 1.00 96.56 95 GLU A N 1
ATOM 736 C CA . GLU A 1 95 ? -19.501 -15.517 9.219 1.00 96.56 95 GLU A CA 1
ATOM 737 C C . GLU A 1 95 ? -20.868 -15.163 8.615 1.00 96.56 95 GLU A C 1
ATOM 739 O O . GLU A 1 95 ? -21.878 -15.765 8.970 1.00 96.56 95 GLU A O 1
ATOM 744 N N . THR A 1 96 ? -20.890 -14.204 7.686 1.00 95.44 96 THR A N 1
ATOM 745 C CA . THR A 1 96 ? -22.128 -13.702 7.074 1.00 95.44 96 THR A CA 1
ATOM 746 C C . THR A 1 96 ? -22.682 -14.642 6.000 1.00 95.44 96 THR A C 1
ATOM 748 O O . THR A 1 96 ? -23.895 -14.797 5.900 1.00 95.44 96 THR A O 1
ATOM 751 N N . ASN A 1 97 ? -21.815 -15.250 5.184 1.00 95.12 97 ASN A N 1
ATOM 752 C CA . ASN A 1 97 ? -22.225 -15.969 3.971 1.00 95.12 97 ASN A CA 1
ATOM 753 C C . ASN A 1 97 ? -22.078 -17.495 4.084 1.00 95.12 97 ASN A C 1
ATOM 755 O O . ASN A 1 97 ? -22.828 -18.221 3.447 1.00 95.12 97 ASN A O 1
ATOM 759 N N . GLU A 1 98 ? -21.127 -17.987 4.882 1.00 96.06 98 GLU A N 1
ATOM 760 C CA . GLU A 1 98 ? -20.698 -19.394 4.922 1.00 96.06 98 GLU A CA 1
ATOM 761 C C . GLU A 1 98 ? -20.335 -19.822 6.358 1.00 96.06 98 GLU A C 1
ATOM 763 O O . GLU A 1 98 ? -19.221 -20.269 6.647 1.00 96.06 98 GLU A O 1
ATOM 768 N N . ILE A 1 99 ? -21.271 -19.655 7.300 1.00 94.81 99 ILE A N 1
ATOM 769 C CA . ILE A 1 99 ? -20.995 -19.762 8.745 1.00 94.81 99 ILE A CA 1
ATOM 770 C C . ILE A 1 99 ? -20.410 -21.121 9.169 1.00 94.81 99 ILE A C 1
ATOM 772 O O . ILE A 1 99 ? -19.515 -21.168 10.009 1.00 94.81 99 ILE A O 1
ATOM 776 N N . VAL A 1 100 ? -20.836 -22.219 8.537 1.00 95.44 100 VAL A N 1
ATOM 777 C CA . VAL A 1 100 ? -20.318 -23.575 8.809 1.00 95.44 100 VAL A CA 1
ATOM 778 C C . VAL A 1 100 ? -18.853 -23.706 8.381 1.00 95.44 100 VAL A C 1
ATOM 780 O O . VAL A 1 100 ? -18.055 -24.381 9.032 1.00 95.44 100 VAL A O 1
ATOM 783 N N . LEU A 1 101 ? -18.468 -23.063 7.276 1.00 95.38 101 LEU A N 1
ATOM 784 C CA . LEU A 1 101 ? -17.068 -23.008 6.867 1.00 95.38 101 LEU A CA 1
ATOM 785 C C . LEU A 1 101 ? -16.277 -22.068 7.779 1.00 95.38 101 LEU A C 1
ATOM 787 O O . LEU A 1 101 ? -15.145 -22.391 8.133 1.00 95.38 101 LEU A O 1
ATOM 791 N N . CYS A 1 102 ? -16.870 -20.946 8.193 1.00 96.31 102 CYS A N 1
ATOM 792 C CA . CYS A 1 102 ? -16.264 -20.029 9.154 1.00 96.31 102 CYS A CA 1
ATOM 793 C C . CYS A 1 102 ? -15.891 -20.748 10.456 1.00 96.31 102 CYS A C 1
ATOM 795 O O . CYS A 1 102 ? -14.754 -20.634 10.905 1.00 96.31 102 CYS A O 1
ATOM 797 N N . GLU A 1 103 ? -16.812 -21.531 11.022 1.00 95.75 103 GLU A N 1
ATOM 798 C CA . GLU A 1 103 ? -16.576 -22.378 12.196 1.00 95.75 103 GLU A CA 1
ATOM 799 C C . GLU A 1 103 ? -15.382 -23.316 11.977 1.00 95.75 103 GLU A C 1
ATOM 801 O O . GLU A 1 103 ? -14.415 -23.268 12.735 1.00 95.75 103 GLU A O 1
ATOM 806 N N . LYS A 1 104 ? -15.376 -24.091 10.883 1.00 94.56 104 LYS A N 1
ATOM 807 C CA . LYS A 1 104 ? -14.273 -25.016 10.561 1.00 94.56 104 LYS A CA 1
ATOM 808 C C . LYS A 1 104 ? -12.927 -24.309 10.409 1.00 94.56 104 LYS A C 1
ATOM 810 O O . LYS A 1 104 ? -11.905 -24.822 10.867 1.00 94.56 104 LYS A O 1
ATOM 815 N N . VAL A 1 105 ? -12.910 -23.143 9.762 1.00 93.19 105 VAL A N 1
ATOM 816 C CA . VAL A 1 105 ? -11.701 -22.322 9.612 1.00 93.19 105 VAL A CA 1
ATOM 817 C C . VAL A 1 105 ? -11.212 -21.867 10.982 1.00 93.19 105 VAL A C 1
ATOM 819 O O . VAL A 1 105 ? -10.028 -22.023 11.272 1.00 93.19 105 VAL A O 1
ATOM 822 N N . VAL A 1 106 ? -12.109 -21.360 11.831 1.00 92.88 106 VAL A N 1
ATOM 823 C CA . VAL A 1 106 ? -11.802 -20.898 13.192 1.00 92.88 106 VAL A CA 1
ATOM 824 C C . VAL A 1 106 ? -11.257 -22.031 14.056 1.00 92.88 106 VAL A C 1
ATOM 826 O O . VAL A 1 106 ? -10.195 -21.879 14.656 1.00 92.88 106 VAL A O 1
ATOM 829 N N . GLU A 1 107 ? -11.905 -23.194 14.059 1.00 91.50 107 GLU A N 1
ATOM 830 C CA . GLU A 1 107 ? -11.406 -24.377 14.762 1.00 91.50 107 GLU A CA 1
ATOM 831 C C . GLU A 1 107 ? -10.010 -24.789 14.285 1.00 91.50 107 GLU A C 1
ATOM 833 O O . GLU A 1 107 ? -9.144 -25.136 15.093 1.00 91.50 107 GLU A O 1
ATOM 838 N N . HIS A 1 108 ? -9.774 -24.750 12.971 1.00 90.00 108 HIS A N 1
ATOM 839 C CA . HIS A 1 108 ? -8.485 -25.107 12.392 1.00 90.00 108 HIS A CA 1
ATOM 840 C C . HIS A 1 108 ? -7.378 -24.132 12.809 1.00 90.00 108 HIS A C 1
ATOM 842 O O . HIS A 1 108 ? -6.281 -24.565 13.175 1.00 90.00 108 HIS A O 1
ATOM 848 N N . VAL A 1 109 ? -7.654 -22.823 12.800 1.00 87.94 109 VAL A N 1
ATOM 849 C CA . VAL A 1 109 ? -6.660 -21.818 13.205 1.00 87.94 109 VAL A CA 1
ATOM 850 C C . VAL A 1 109 ? -6.423 -21.791 14.714 1.00 87.94 109 VAL A C 1
ATOM 852 O O . VAL A 1 109 ? -5.287 -21.575 15.125 1.00 87.94 109 VAL A O 1
ATOM 855 N N . ILE A 1 110 ? -7.431 -22.087 15.544 1.00 88.12 110 ILE A N 1
ATOM 856 C CA . ILE A 1 110 ? -7.256 -22.260 16.998 1.00 88.12 110 ILE A CA 1
ATOM 857 C C . ILE A 1 110 ? -6.308 -23.432 17.280 1.00 88.12 110 ILE A C 1
ATOM 859 O O . ILE A 1 110 ? -5.389 -23.315 18.089 1.00 88.12 110 ILE A O 1
ATOM 863 N N . LYS A 1 111 ? -6.480 -24.550 16.563 1.00 86.88 111 LYS A N 1
ATOM 864 C CA . LYS A 1 111 ? -5.607 -25.734 16.667 1.00 86.88 111 LYS A CA 1
ATOM 865 C C . LYS A 1 111 ? -4.217 -25.513 16.063 1.00 86.88 111 LYS A C 1
ATOM 867 O O . LYS A 1 111 ? -3.317 -26.314 16.308 1.00 86.88 111 LYS A O 1
ATOM 872 N N . THR A 1 112 ? -4.021 -24.426 15.314 1.00 84.06 112 THR A N 1
ATOM 873 C CA . THR A 1 112 ? -2.763 -24.110 14.629 1.00 84.06 112 THR A CA 1
ATOM 874 C C . THR A 1 112 ? -2.278 -22.703 15.004 1.00 84.06 112 THR A C 1
ATOM 876 O O . THR A 1 112 ? -2.372 -21.780 14.193 1.00 84.06 112 THR A O 1
ATOM 879 N N . PRO A 1 113 ? -1.684 -22.513 16.202 1.00 68.00 113 PRO A N 1
ATOM 880 C CA . PRO A 1 113 ? -1.368 -21.187 16.752 1.00 68.00 113 PRO A CA 1
ATOM 881 C C . PRO A 1 113 ? -0.431 -20.315 15.902 1.00 68.00 113 PRO A C 1
ATOM 883 O O . PRO A 1 113 ? -0.332 -19.115 16.130 1.00 68.00 113 PRO A O 1
ATOM 886 N N . LYS A 1 114 ? 0.273 -20.896 14.923 1.00 74.25 114 LYS A N 1
ATOM 887 C CA . LYS A 1 114 ? 1.125 -20.158 13.976 1.00 74.25 114 LYS A CA 1
ATOM 888 C C . LYS A 1 114 ? 0.335 -19.456 12.865 1.00 74.25 114 LYS A C 1
ATOM 890 O O . LYS A 1 114 ? 0.858 -18.552 12.228 1.00 74.25 114 LYS A O 1
ATOM 895 N N . LEU A 1 115 ? -0.917 -19.838 12.623 1.00 81.31 115 LEU A N 1
ATOM 896 C CA . LEU A 1 115 ? -1.710 -19.240 11.549 1.00 81.31 115 LEU A CA 1
ATOM 897 C C . LEU A 1 115 ? -2.334 -17.905 11.946 1.00 81.31 115 LEU A C 1
ATOM 899 O O . LEU A 1 115 ? -2.669 -17.126 11.064 1.00 81.31 115 LEU A O 1
ATOM 903 N N . ILE A 1 116 ? -2.504 -17.622 13.240 1.00 85.62 116 ILE A N 1
ATOM 904 C CA . ILE A 1 116 ? -3.254 -16.451 13.709 1.00 85.62 116 ILE A CA 1
ATOM 905 C C . ILE A 1 116 ? -2.627 -15.800 14.938 1.00 85.62 116 ILE A C 1
ATOM 907 O O . ILE A 1 116 ? -1.743 -16.336 15.599 1.00 85.62 116 ILE A O 1
ATOM 911 N N . ARG A 1 117 ? -3.146 -14.623 15.282 1.00 88.69 117 ARG A N 1
ATOM 912 C CA . ARG A 1 117 ? -3.105 -14.107 16.646 1.00 88.69 117 ARG A CA 1
ATOM 913 C C . ARG A 1 117 ? -4.439 -14.407 17.322 1.00 88.69 117 ARG A C 1
ATOM 915 O O . ARG A 1 117 ? -5.485 -14.307 16.691 1.00 88.69 117 ARG A O 1
ATOM 922 N N . TRP A 1 118 ? -4.416 -14.667 18.624 1.00 90.56 118 TRP A N 1
ATOM 923 C CA . TRP A 1 118 ? -5.624 -14.890 19.430 1.00 90.56 118 TRP A CA 1
ATOM 924 C C . TRP A 1 118 ? -6.648 -13.750 19.343 1.00 90.56 118 TRP A C 1
ATOM 926 O O . TRP A 1 118 ? -7.843 -13.978 19.476 1.00 90.56 118 TRP A O 1
ATOM 936 N N . ASP A 1 119 ? -6.220 -12.517 19.063 1.00 91.38 119 ASP A N 1
ATOM 937 C CA . ASP A 1 119 ? -7.151 -11.404 18.885 1.00 91.38 119 ASP A CA 1
ATOM 938 C C . ASP A 1 119 ? -7.877 -11.407 17.526 1.00 91.38 119 ASP A C 1
ATOM 940 O O . ASP A 1 119 ? -8.775 -10.587 17.328 1.00 91.38 119 ASP A O 1
ATOM 944 N N . ASP A 1 120 ? -7.512 -12.273 16.574 1.00 93.00 120 ASP A N 1
ATOM 945 C CA . ASP A 1 120 ? -8.147 -12.371 15.248 1.00 93.00 120 ASP A CA 1
ATOM 946 C C . ASP A 1 120 ? -9.526 -13.018 15.278 1.00 93.00 120 ASP A C 1
ATOM 948 O O . ASP A 1 120 ? -10.375 -12.641 14.479 1.00 93.00 120 ASP A O 1
ATOM 952 N N . ILE A 1 121 ? -9.778 -13.899 16.244 1.00 93.38 121 ILE A N 1
ATOM 953 C CA . ILE A 1 121 ? -11.078 -14.560 16.429 1.00 93.38 121 ILE A CA 1
ATOM 954 C C . ILE A 1 121 ? -12.052 -13.732 17.282 1.00 93.38 121 ILE A C 1
ATOM 956 O O . ILE A 1 121 ? -13.201 -14.104 17.455 1.00 93.38 121 ILE A O 1
ATOM 960 N N . LEU A 1 122 ? -11.632 -12.574 17.802 1.00 94.69 122 LEU A N 1
ATOM 961 C CA . LEU A 1 122 ? -12.474 -11.711 18.645 1.00 94.69 122 LEU A CA 1
ATOM 962 C C . LEU A 1 122 ? -13.344 -10.723 17.845 1.00 94.69 122 LEU A C 1
ATOM 964 O O . LEU A 1 122 ? -13.928 -9.807 18.423 1.00 94.69 122 LEU A O 1
ATOM 968 N N . ILE A 1 123 ? -13.390 -10.860 16.519 1.00 94.62 123 ILE A N 1
ATOM 969 C CA . ILE A 1 123 ? -14.066 -9.919 15.612 1.00 94.62 123 ILE A CA 1
ATOM 970 C C . ILE A 1 123 ? -15.548 -10.238 15.376 1.00 94.62 123 ILE A C 1
ATOM 972 O O . ILE A 1 123 ? -16.280 -9.360 14.912 1.00 94.62 123 ILE A O 1
ATOM 976 N N . PHE A 1 124 ? -15.961 -11.474 15.673 1.00 96.31 124 PHE A N 1
ATOM 977 C CA . PHE A 1 124 ? -17.255 -12.028 15.287 1.00 96.31 124 PHE A CA 1
ATOM 978 C C . PHE A 1 124 ? -18.439 -11.271 15.887 1.00 96.31 124 PHE A C 1
ATOM 980 O O . PHE A 1 124 ? -18.357 -10.684 16.974 1.00 96.31 124 PHE A O 1
ATOM 987 N N . LYS A 1 125 ? -19.551 -11.266 15.151 1.00 93.75 125 LYS A N 1
ATOM 988 C CA . LYS A 1 125 ? -20.759 -10.506 15.498 1.00 93.75 125 LYS A CA 1
ATOM 989 C C . LYS A 1 125 ? -21.857 -11.389 16.073 1.00 93.75 125 LYS A C 1
ATOM 991 O O . LYS A 1 125 ? -22.544 -10.958 16.999 1.00 93.75 125 LYS A O 1
ATOM 996 N N . THR A 1 126 ? -22.005 -12.604 15.562 1.00 93.75 126 THR A N 1
ATOM 997 C CA . THR A 1 126 ? -23.040 -13.551 15.979 1.00 93.75 126 THR A CA 1
ATOM 998 C C . THR A 1 126 ? -22.729 -14.147 17.350 1.00 93.75 126 THR A C 1
ATOM 1000 O O . THR A 1 126 ? -21.571 -14.371 17.703 1.00 93.75 126 THR A O 1
ATOM 1003 N N . ALA A 1 127 ? -23.770 -14.426 18.141 1.00 93.69 127 ALA A N 1
ATOM 1004 C CA . ALA A 1 127 ? -23.603 -15.048 19.457 1.00 93.69 127 ALA A CA 1
ATOM 1005 C C . ALA A 1 127 ? -22.913 -16.420 19.359 1.00 93.69 127 ALA A C 1
ATOM 1007 O O . ALA A 1 127 ? -22.047 -16.720 20.171 1.00 93.69 127 ALA A O 1
ATOM 1008 N N . PHE A 1 128 ? -23.247 -17.198 18.324 1.00 94.25 128 PHE A N 1
ATOM 1009 C CA . PHE A 1 128 ? -22.655 -18.506 18.046 1.00 94.25 128 PHE A CA 1
ATOM 1010 C C . PHE A 1 128 ? -21.133 -18.431 17.849 1.00 94.25 128 PHE A C 1
ATOM 1012 O O . PHE A 1 128 ? -20.381 -19.066 18.583 1.00 94.25 128 PHE A O 1
ATOM 1019 N N . MET A 1 129 ? -20.659 -17.591 16.922 1.00 96.12 129 MET A N 1
ATOM 1020 C CA . MET A 1 129 ? -19.221 -17.468 16.660 1.00 96.12 129 MET A CA 1
ATOM 1021 C C . MET A 1 129 ? -18.462 -16.806 17.817 1.00 96.12 129 MET A C 1
ATOM 1023 O O . MET A 1 129 ? -17.303 -17.144 18.070 1.00 96.12 129 MET A O 1
ATOM 1027 N N . LYS A 1 130 ? -19.101 -15.880 18.548 1.00 95.44 130 LYS A N 1
ATOM 1028 C CA . LYS A 1 130 ? -18.526 -15.302 19.772 1.00 95.44 130 LYS A CA 1
ATOM 1029 C C . LYS A 1 130 ? -18.304 -16.358 20.851 1.00 95.44 130 LYS A C 1
ATOM 1031 O O . LYS A 1 130 ? -17.244 -16.341 21.467 1.00 95.44 130 LYS A O 1
ATOM 1036 N N . ASP A 1 131 ? -19.259 -17.263 21.057 1.00 94.88 131 ASP A N 1
ATOM 1037 C CA . ASP A 1 131 ? -19.145 -18.330 22.055 1.00 94.88 131 ASP A CA 1
ATOM 1038 C C . ASP A 1 131 ? -17.951 -19.246 21.752 1.00 94.88 131 ASP A C 1
ATOM 1040 O O . ASP A 1 131 ? -17.089 -19.440 22.608 1.00 94.88 131 ASP A O 1
ATOM 1044 N N . ILE A 1 132 ? -17.811 -19.686 20.494 1.00 94.69 132 ILE A N 1
ATOM 1045 C CA . ILE A 1 132 ? -16.654 -20.470 20.025 1.00 94.69 132 ILE A CA 1
ATOM 1046 C C . ILE A 1 132 ? -15.340 -19.735 20.319 1.00 94.69 132 ILE A C 1
ATOM 1048 O O . ILE A 1 132 ? -14.413 -20.303 20.902 1.00 94.69 132 ILE A O 1
ATOM 1052 N N . ALA A 1 133 ? -15.253 -18.456 19.943 1.00 95.00 133 ALA A N 1
ATOM 1053 C CA . ALA A 1 133 ? -14.042 -17.673 20.145 1.00 95.00 133 ALA A CA 1
ATOM 1054 C C . ALA A 1 133 ? -13.718 -17.461 21.632 1.00 95.00 133 ALA A C 1
ATOM 1056 O O . ALA A 1 133 ? -12.556 -17.547 22.029 1.00 95.00 133 ALA A O 1
ATOM 1057 N N . TYR A 1 134 ? -14.718 -17.179 22.467 1.00 96.31 134 TYR A N 1
ATOM 1058 C CA . TYR A 1 134 ? -14.512 -16.895 23.888 1.00 96.31 134 TYR A CA 1
ATOM 1059 C C . TYR A 1 134 ? -14.177 -18.153 24.683 1.00 96.31 134 TYR A C 1
ATOM 1061 O O . TYR A 1 134 ? -13.279 -18.091 25.524 1.00 96.31 134 TYR A O 1
ATOM 1069 N N . ASN A 1 135 ? -14.797 -19.290 24.357 1.00 95.75 135 ASN A N 1
ATOM 1070 C CA . ASN A 1 135 ? -14.437 -20.593 24.914 1.00 95.75 135 ASN A CA 1
ATOM 1071 C C . ASN A 1 135 ? -12.978 -20.941 24.592 1.00 95.75 135 ASN A C 1
ATOM 1073 O O . ASN A 1 135 ? -12.212 -21.271 25.496 1.00 95.75 135 ASN A O 1
ATOM 1077 N N . ALA A 1 136 ? -12.549 -20.754 23.339 1.00 94.31 136 ALA A N 1
ATOM 1078 C CA . ALA A 1 136 ? -11.165 -21.005 22.940 1.00 94.31 136 ALA A CA 1
ATOM 1079 C C . ALA A 1 136 ? -10.156 -20.118 23.694 1.00 94.31 136 ALA A C 1
ATOM 1081 O O . ALA A 1 136 ? -9.105 -20.588 24.131 1.00 94.31 136 ALA A O 1
ATOM 1082 N N . ILE A 1 137 ? -10.481 -18.835 23.892 1.00 94.94 137 ILE A N 1
ATOM 1083 C CA . ILE A 1 137 ? -9.648 -17.907 24.672 1.00 94.94 137 ILE A CA 1
ATOM 1084 C C . ILE A 1 137 ? -9.599 -18.324 26.145 1.00 94.94 137 ILE A C 1
ATOM 1086 O O . ILE A 1 137 ? -8.537 -18.279 26.766 1.00 94.94 137 ILE A O 1
ATOM 1090 N N . GLU A 1 138 ? -10.727 -18.723 26.729 1.00 95.56 138 GLU A N 1
ATOM 1091 C CA . GLU A 1 138 ? -10.782 -19.184 28.115 1.00 95.56 138 GLU A CA 1
ATOM 1092 C C . GLU A 1 138 ? -9.935 -20.441 28.330 1.00 95.56 138 GLU A C 1
ATOM 1094 O O . GLU A 1 138 ? -9.147 -20.494 29.279 1.00 95.56 138 GLU A O 1
ATOM 1099 N N . GLU A 1 139 ? -10.042 -21.425 27.439 1.00 94.44 139 GLU A N 1
ATOM 1100 C CA . GLU A 1 139 ? -9.228 -22.640 27.470 1.00 94.44 139 GLU A CA 1
ATOM 1101 C C . GLU A 1 139 ? -7.734 -22.330 27.336 1.00 94.44 139 GLU A C 1
ATOM 1103 O O . GLU A 1 139 ? -6.930 -22.815 28.137 1.00 94.44 139 GLU A O 1
ATOM 1108 N N . ALA A 1 140 ? -7.355 -21.456 26.402 1.00 92.50 140 ALA A N 1
ATOM 1109 C CA . ALA A 1 140 ? -5.966 -21.045 26.216 1.00 92.50 140 ALA A CA 1
ATOM 1110 C C . ALA A 1 140 ? -5.397 -20.322 27.450 1.00 92.50 140 ALA A C 1
ATOM 1112 O O . ALA A 1 140 ? -4.271 -20.593 27.880 1.00 92.50 140 ALA A O 1
ATOM 1113 N N . LEU A 1 141 ? -6.179 -19.440 28.081 1.00 93.12 141 LEU A N 1
ATOM 1114 C CA . LEU A 1 141 ? -5.771 -18.772 29.320 1.00 93.12 141 LEU A CA 1
ATOM 1115 C C . LEU A 1 141 ? -5.665 -19.752 30.498 1.00 93.12 141 LEU A C 1
ATOM 1117 O O . LEU A 1 141 ? -4.723 -19.643 31.288 1.00 93.12 141 LEU A O 1
ATOM 1121 N N . LYS A 1 142 ? -6.570 -20.736 30.609 1.00 93.06 142 LYS A N 1
ATOM 1122 C CA . LYS A 1 142 ? -6.473 -21.828 31.600 1.00 93.06 142 LYS A CA 1
ATOM 1123 C C . LYS A 1 142 ? -5.220 -22.677 31.378 1.00 93.06 142 LYS A C 1
ATOM 1125 O O . LYS A 1 142 ? -4.548 -23.035 32.346 1.00 93.06 142 LYS A O 1
ATOM 1130 N N . ALA A 1 143 ? -4.854 -22.914 30.120 1.00 92.38 143 ALA A N 1
ATOM 1131 C CA . ALA A 1 143 ? -3.613 -23.573 29.718 1.00 92.38 143 ALA A CA 1
ATOM 1132 C C . ALA A 1 143 ? -2.355 -22.695 29.888 1.00 92.38 143 ALA A C 1
ATOM 1134 O O . ALA A 1 143 ? -1.252 -23.132 29.562 1.00 92.38 143 ALA A O 1
ATOM 1135 N N . LYS A 1 144 ? -2.493 -21.479 30.439 1.00 91.25 144 LYS A N 1
ATOM 1136 C CA . LYS A 1 144 ? -1.407 -20.512 30.662 1.00 91.25 144 LYS A CA 1
ATOM 1137 C C . LYS A 1 144 ? -0.702 -20.073 29.370 1.00 91.25 144 LYS A C 1
ATOM 1139 O O . LYS A 1 144 ? 0.491 -19.769 29.394 1.00 91.25 144 LYS A O 1
ATOM 1144 N N . ASP A 1 145 ? -1.428 -19.995 28.253 1.00 88.81 145 ASP A N 1
ATOM 1145 C CA . ASP A 1 145 ? -0.889 -19.479 26.993 1.00 88.81 145 ASP A CA 1
ATOM 1146 C C . ASP A 1 145 ? -0.546 -17.979 27.123 1.00 88.81 145 ASP A C 1
ATOM 1148 O O . ASP A 1 145 ? -1.410 -17.097 27.211 1.00 88.81 145 ASP A O 1
ATOM 1152 N N . SER A 1 146 ? 0.758 -17.690 27.122 1.00 86.44 146 SER A N 1
ATOM 1153 C CA . SER A 1 146 ? 1.294 -16.330 27.240 1.00 86.44 146 SER A CA 1
ATOM 1154 C C . SER A 1 146 ? 1.004 -15.437 26.025 1.00 86.44 146 SER A C 1
ATOM 1156 O O . SER A 1 146 ? 0.867 -14.221 26.184 1.00 86.44 146 SER A O 1
ATOM 1158 N N . LEU A 1 147 ? 0.878 -16.002 24.817 1.00 85.25 147 LEU A N 1
ATOM 1159 C CA . LEU A 1 147 ? 0.527 -15.259 23.603 1.00 85.25 147 LEU A CA 1
ATOM 1160 C C . LEU A 1 147 ? -0.956 -14.890 23.611 1.00 85.25 147 LEU A C 1
ATOM 1162 O O . LEU A 1 147 ? -1.299 -13.754 23.272 1.00 85.25 147 LEU A O 1
ATOM 1166 N N . CYS A 1 148 ? -1.817 -15.801 24.073 1.00 90.56 148 CYS A N 1
ATOM 1167 C CA . CYS A 1 148 ? -3.231 -15.509 24.307 1.00 90.56 148 CYS A CA 1
ATOM 1168 C C . CYS A 1 148 ? -3.376 -14.341 25.281 1.00 90.56 148 CYS A C 1
ATOM 1170 O O . CYS A 1 148 ? -3.963 -13.310 24.949 1.00 90.56 148 CYS A O 1
ATOM 1172 N N . ALA A 1 149 ? -2.731 -14.438 26.445 1.00 90.44 149 ALA A N 1
ATOM 1173 C CA . ALA A 1 149 ? -2.740 -13.375 27.444 1.00 90.44 149 ALA A CA 1
ATOM 1174 C C . ALA A 1 149 ? -2.187 -12.041 26.911 1.00 90.44 149 ALA A C 1
ATOM 1176 O O . ALA A 1 149 ? -2.724 -10.973 27.222 1.00 90.44 149 ALA A O 1
ATOM 1177 N N . LYS A 1 150 ? -1.139 -12.084 26.075 1.00 86.62 150 LYS A N 1
ATOM 1178 C CA . LYS A 1 150 ? -0.541 -10.897 25.446 1.00 86.62 150 LYS A CA 1
ATOM 1179 C C . LYS A 1 150 ? -1.539 -10.148 24.568 1.00 86.62 150 LYS A C 1
ATOM 1181 O O . LYS A 1 150 ? -1.596 -8.914 24.646 1.00 86.62 150 LYS A O 1
ATOM 1186 N N . TRP A 1 151 ? -2.279 -10.878 23.736 1.00 89.44 151 TRP A N 1
ATOM 1187 C CA . TRP A 1 151 ? -3.175 -10.316 22.725 1.00 89.44 151 TRP A CA 1
ATOM 1188 C C . TRP A 1 151 ? -4.600 -10.065 23.225 1.00 89.44 151 TRP A C 1
ATOM 1190 O O . TRP A 1 151 ? -5.320 -9.286 22.602 1.00 89.44 151 TRP A O 1
ATOM 1200 N N . CYS A 1 152 ? -4.987 -10.627 24.371 1.00 92.19 152 CYS A N 1
ATOM 1201 C CA . CYS A 1 152 ? -6.273 -10.346 24.997 1.00 92.19 152 CYS A CA 1
ATOM 1202 C C . CYS A 1 152 ? -6.495 -8.836 25.243 1.00 92.19 152 CYS A C 1
ATOM 1204 O O . CYS A 1 152 ? -5.606 -8.128 25.746 1.00 92.19 152 CYS A O 1
ATOM 1206 N N . PRO A 1 153 ? -7.697 -8.312 24.935 1.00 92.44 153 PRO A N 1
ATOM 1207 C CA . PRO A 1 153 ? -8.005 -6.906 25.132 1.00 92.44 153 PRO A CA 1
ATOM 1208 C C . PRO A 1 153 ? -8.052 -6.578 26.627 1.00 92.44 153 PRO A C 1
ATOM 1210 O O . PRO A 1 153 ? -8.662 -7.285 27.429 1.00 92.44 153 PRO A O 1
ATOM 1213 N N . ARG A 1 154 ? -7.407 -5.470 27.007 1.00 88.62 154 ARG A N 1
ATOM 1214 C CA . ARG A 1 154 ? -7.327 -4.991 28.402 1.00 88.62 154 ARG A CA 1
ATOM 1215 C C . ARG A 1 154 ? -8.457 -4.023 28.778 1.00 88.62 154 ARG A C 1
ATOM 1217 O O . ARG A 1 154 ? -8.693 -3.796 29.964 1.00 88.62 154 ARG A O 1
ATOM 1224 N N . LYS A 1 155 ? -9.101 -3.414 27.777 1.00 88.94 155 LYS A N 1
ATOM 1225 C CA . LYS A 1 155 ? -10.170 -2.406 27.881 1.00 88.94 155 LYS A CA 1
ATOM 1226 C C . LYS A 1 155 ? -11.122 -2.516 26.679 1.00 88.94 155 LYS A C 1
ATOM 1228 O O . LYS A 1 155 ? -10.778 -3.173 25.700 1.00 88.94 155 LYS A O 1
ATOM 1233 N N . GLY A 1 156 ? -12.275 -1.849 26.744 1.00 91.81 156 GLY A N 1
ATOM 1234 C CA . GLY A 1 156 ? -13.274 -1.808 25.664 1.00 91.81 156 GLY A CA 1
ATOM 1235 C C . GLY A 1 156 ? -14.348 -2.898 25.756 1.00 91.81 156 GLY A C 1
ATOM 1236 O O . GLY A 1 156 ? -14.320 -3.730 26.663 1.00 91.81 156 GLY A O 1
ATOM 1237 N N . LEU A 1 157 ? -15.297 -2.877 24.812 1.00 92.56 157 LEU A N 1
ATOM 1238 C CA . LEU A 1 157 ? -16.476 -3.757 24.804 1.00 92.56 157 LEU A CA 1
ATOM 1239 C C . LEU A 1 157 ? -16.102 -5.243 24.804 1.00 92.56 157 LEU A C 1
ATOM 1241 O O . LEU A 1 157 ? -16.571 -5.982 25.660 1.00 92.56 157 LEU A O 1
ATOM 1245 N N . ILE A 1 158 ? -15.164 -5.661 23.950 1.00 93.75 158 ILE A N 1
ATOM 1246 C CA . ILE A 1 158 ? -14.721 -7.065 23.872 1.00 93.75 158 ILE A CA 1
ATOM 1247 C C . ILE A 1 158 ? -14.115 -7.539 25.205 1.00 93.75 158 ILE A C 1
ATOM 1249 O O . ILE A 1 158 ? -14.379 -8.651 25.645 1.00 93.75 158 ILE A O 1
ATOM 1253 N N . ALA A 1 159 ? -13.347 -6.692 25.903 1.00 93.56 159 ALA A N 1
ATOM 1254 C CA . ALA A 1 159 ? -12.813 -7.042 27.225 1.00 93.56 159 ALA A CA 1
ATOM 1255 C C . ALA A 1 159 ? -13.926 -7.193 28.277 1.00 93.56 159 ALA A C 1
ATOM 1257 O O . ALA A 1 159 ? -13.796 -7.979 29.216 1.00 93.56 159 ALA A O 1
ATOM 1258 N N . VAL A 1 160 ? -15.018 -6.431 28.137 1.00 94.81 160 VAL A N 1
ATOM 1259 C CA . VAL A 1 160 ? -16.210 -6.557 28.983 1.00 94.81 160 VAL A CA 1
ATOM 1260 C C . VAL A 1 160 ? -16.985 -7.835 28.673 1.00 94.81 160 VAL A C 1
ATOM 1262 O O . VAL A 1 160 ? -17.468 -8.472 29.605 1.00 94.81 160 VAL A O 1
ATOM 1265 N N . GLU A 1 161 ? -17.088 -8.215 27.405 1.00 95.06 161 GLU A N 1
ATOM 1266 C CA . GLU A 1 161 ? -17.741 -9.454 26.980 1.00 95.06 161 GLU A CA 1
ATOM 1267 C C . GLU A 1 161 ? -16.947 -10.682 27.455 1.00 95.06 161 GLU A C 1
ATOM 1269 O O . GLU A 1 161 ? -17.491 -11.496 28.197 1.00 95.06 161 GLU A O 1
ATOM 1274 N N . LEU A 1 162 ? -15.636 -10.742 27.189 1.00 94.56 162 LEU A N 1
ATOM 1275 C CA . LEU A 1 162 ? -14.757 -11.839 27.625 1.00 94.56 162 LEU A CA 1
ATOM 1276 C C . LEU A 1 162 ? -14.760 -12.054 29.143 1.00 94.56 162 LEU A C 1
ATOM 1278 O O . LEU A 1 162 ? -14.868 -13.182 29.616 1.00 94.56 162 LEU A O 1
ATOM 1282 N N . ARG A 1 163 ? -14.662 -10.983 29.944 1.00 94.88 163 ARG A N 1
ATOM 1283 C CA . ARG A 1 163 ? -14.675 -11.137 31.411 1.00 94.88 163 ARG A CA 1
ATOM 1284 C C . ARG A 1 163 ? -16.027 -11.633 31.926 1.00 94.88 163 ARG A C 1
ATOM 1286 O O . ARG A 1 163 ? -16.054 -12.347 32.922 1.00 94.88 163 ARG A O 1
ATOM 1293 N N . LYS A 1 164 ? -17.134 -11.227 31.286 1.00 94.50 164 LYS A N 1
ATOM 1294 C CA . LYS A 1 164 ? -18.481 -11.693 31.643 1.00 94.50 164 LYS A CA 1
ATOM 1295 C C . LYS A 1 164 ? -18.626 -13.173 31.307 1.00 94.50 164 LYS A C 1
ATOM 1297 O O . LYS A 1 164 ? -19.104 -13.907 32.161 1.00 94.50 164 LYS A O 1
ATOM 1302 N N . HIS A 1 165 ? -18.147 -13.580 30.130 1.00 94.69 165 HIS A N 1
ATOM 1303 C CA . HIS A 1 165 ? -18.091 -14.978 29.696 1.00 94.69 165 HIS A CA 1
ATOM 1304 C C . HIS A 1 165 ? -17.385 -15.865 30.727 1.00 94.69 165 HIS A C 1
ATOM 1306 O O . HIS A 1 165 ? -17.951 -16.835 31.207 1.00 94.69 165 HIS A O 1
ATOM 1312 N N . MET A 1 166 ? -16.201 -15.445 31.178 1.00 95.12 166 MET A N 1
ATOM 1313 C CA . MET A 1 166 ? -15.388 -16.189 32.151 1.00 95.12 166 MET A CA 1
ATOM 1314 C C . MET A 1 166 ? -15.849 -16.039 33.616 1.00 95.12 166 MET A C 1
ATOM 1316 O O . MET A 1 166 ? -15.190 -16.547 34.523 1.00 95.12 166 MET A O 1
ATOM 1320 N N . GLY A 1 167 ? -16.901 -15.261 33.897 1.00 95.00 167 GLY A N 1
ATOM 1321 C CA . GLY A 1 167 ? -17.340 -14.976 35.269 1.00 95.00 167 GLY A CA 1
ATOM 1322 C C . GLY A 1 167 ? -16.321 -14.201 36.124 1.00 95.00 167 GLY A C 1
ATOM 1323 O O . GLY A 1 167 ? -16.323 -14.312 37.350 1.00 95.00 167 GLY A O 1
ATOM 1324 N N . LEU A 1 168 ? -15.432 -13.411 35.507 1.00 94.94 168 LEU A N 1
ATOM 1325 C CA . LEU A 1 168 ? -14.345 -12.703 36.191 1.00 94.94 168 LEU A CA 1
ATOM 1326 C C . LEU A 1 168 ? -14.668 -11.227 36.458 1.00 94.94 168 LEU A C 1
ATOM 1328 O O . LEU A 1 168 ? -15.139 -10.472 35.598 1.00 94.94 168 LEU A O 1
ATOM 1332 N N . THR A 1 169 ? -14.291 -10.754 37.647 1.00 94.94 169 THR A N 1
ATOM 1333 C CA . THR A 1 169 ? -14.251 -9.312 37.931 1.00 94.94 169 THR A CA 1
ATOM 1334 C C . THR A 1 169 ? -13.157 -8.621 37.100 1.00 94.94 169 THR A C 1
ATOM 1336 O O . THR A 1 169 ? -12.153 -9.250 36.747 1.00 94.94 169 THR A O 1
ATOM 1339 N N . PRO A 1 170 ? -13.261 -7.299 36.840 1.00 93.38 170 PRO A N 1
ATOM 1340 C CA . PRO A 1 170 ? -12.212 -6.555 36.134 1.00 93.38 170 PRO A CA 1
ATOM 1341 C C . PRO A 1 170 ? -10.814 -6.714 36.757 1.00 93.38 170 PRO A C 1
ATOM 1343 O O . PRO A 1 170 ? -9.815 -6.796 36.041 1.00 93.38 170 PRO A O 1
ATOM 1346 N N . LYS A 1 171 ? -10.739 -6.801 38.094 1.00 92.81 171 LYS A N 1
ATOM 1347 C CA . LYS A 1 171 ? -9.483 -6.993 38.833 1.00 92.81 171 LYS A CA 1
ATOM 1348 C C . LYS A 1 171 ? -8.905 -8.394 38.619 1.00 92.81 171 LYS A C 1
ATOM 1350 O O . LYS A 1 171 ? -7.708 -8.511 38.367 1.00 92.81 171 LYS A O 1
ATOM 1355 N N . GLN A 1 172 ? -9.735 -9.437 38.694 1.00 93.88 172 GLN A N 1
ATOM 1356 C CA . GLN A 1 172 ? -9.304 -10.820 38.458 1.00 93.88 172 GLN A CA 1
ATOM 1357 C C . GLN A 1 172 ? -8.824 -11.018 37.019 1.00 93.88 172 GLN A C 1
ATOM 1359 O O . GLN A 1 172 ? -7.728 -11.534 36.822 1.00 93.88 172 GLN A O 1
ATOM 1364 N N . TYR A 1 173 ? -9.584 -10.533 36.031 1.00 93.50 173 TYR A N 1
ATOM 1365 C CA . TYR A 1 173 ? -9.216 -10.636 34.617 1.00 93.50 173 TYR A CA 1
ATOM 1366 C C . TYR A 1 173 ? -7.881 -9.941 34.319 1.00 93.50 173 TYR A C 1
ATOM 1368 O O . TYR A 1 173 ? -6.990 -10.538 33.719 1.00 93.50 173 TYR A O 1
ATOM 1376 N N . ARG A 1 174 ? -7.685 -8.708 34.814 1.00 89.75 174 ARG A N 1
ATOM 1377 C CA . ARG A 1 174 ? -6.409 -7.996 34.646 1.00 89.75 174 ARG A CA 1
ATOM 1378 C C . ARG A 1 174 ? -5.248 -8.745 35.303 1.00 89.75 174 ARG A C 1
ATOM 1380 O O . ARG A 1 174 ? -4.185 -8.841 34.698 1.00 89.75 174 ARG A O 1
ATOM 1387 N N . LYS A 1 175 ? -5.440 -9.278 36.514 1.00 90.50 175 LYS A N 1
ATOM 1388 C CA . LYS A 1 175 ? -4.404 -10.049 37.217 1.00 90.50 175 LYS A CA 1
ATOM 1389 C C . LYS A 1 175 ? -4.034 -11.325 36.452 1.00 90.50 175 LYS A C 1
ATOM 1391 O O . LYS A 1 175 ? -2.851 -11.632 36.359 1.00 90.50 175 LYS A O 1
ATOM 1396 N N . LEU A 1 176 ? -5.023 -12.020 35.885 1.00 91.06 176 LEU A N 1
ATOM 1397 C CA . LEU A 1 176 ? -4.828 -13.222 35.072 1.00 91.06 176 LEU A CA 1
ATOM 1398 C C . LEU A 1 176 ? -3.964 -12.929 33.841 1.00 91.06 176 LEU A C 1
ATOM 1400 O O . LEU A 1 176 ? -2.900 -13.520 33.690 1.00 91.06 176 LEU A O 1
ATOM 1404 N N . ILE A 1 177 ? -4.382 -11.985 32.990 1.00 90.44 177 ILE A N 1
ATOM 1405 C CA . ILE A 1 177 ? -3.665 -11.711 31.736 1.00 90.44 177 ILE A CA 1
ATOM 1406 C C . ILE A 1 177 ? -2.272 -11.119 31.990 1.00 90.44 177 ILE A C 1
ATOM 1408 O O . ILE A 1 177 ? -1.324 -11.504 31.320 1.00 90.44 177 ILE A O 1
ATOM 1412 N N . VAL A 1 178 ? -2.112 -10.234 32.985 1.00 85.81 178 VAL A N 1
ATOM 1413 C CA . VAL A 1 178 ? -0.800 -9.646 33.313 1.00 85.81 178 VAL A CA 1
ATOM 1414 C C . VAL A 1 178 ? 0.146 -10.698 33.887 1.00 85.81 178 VAL A C 1
ATOM 1416 O O . VAL A 1 178 ? 1.311 -10.732 33.506 1.00 85.81 178 VAL A O 1
ATOM 1419 N N . GLY A 1 179 ? -0.352 -11.586 34.754 1.00 84.50 179 GLY A N 1
ATOM 1420 C CA . GLY A 1 179 ? 0.456 -12.654 35.347 1.00 84.50 179 GLY A CA 1
ATOM 1421 C C . GLY A 1 179 ? 0.964 -13.687 34.337 1.00 84.50 179 GLY A C 1
ATOM 1422 O O . GLY A 1 179 ? 1.938 -14.377 34.617 1.00 84.50 179 GLY A O 1
ATOM 1423 N N . LEU A 1 180 ? 0.326 -13.784 33.167 1.00 86.19 180 LEU A N 1
ATOM 1424 C CA . LEU A 1 180 ? 0.716 -14.685 32.081 1.00 86.19 180 LEU A CA 1
ATOM 1425 C C . LEU A 1 180 ? 1.582 -14.005 31.005 1.00 86.19 180 LEU A C 1
ATOM 1427 O O . LEU A 1 180 ? 2.176 -14.691 30.175 1.00 86.19 180 LEU A O 1
ATOM 1431 N N . THR A 1 181 ? 1.681 -12.671 30.995 1.00 78.81 181 THR A N 1
ATOM 1432 C CA . THR A 1 181 ? 2.508 -11.943 30.022 1.00 78.81 181 THR A CA 1
ATOM 1433 C C . THR A 1 181 ? 3.938 -11.752 30.512 1.00 78.81 181 THR A C 1
ATOM 1435 O O . THR A 1 181 ? 4.161 -11.099 31.525 1.00 78.81 181 THR A O 1
ATOM 1438 N N . ASN A 1 182 ? 4.915 -12.232 29.738 1.00 71.62 182 ASN A N 1
ATOM 1439 C CA . ASN A 1 182 ? 6.336 -11.930 29.922 1.00 71.62 182 ASN A CA 1
ATOM 1440 C C . ASN A 1 182 ? 6.869 -11.233 28.662 1.00 71.62 182 ASN A C 1
ATOM 1442 O O . ASN A 1 182 ? 7.338 -11.883 27.727 1.00 71.62 182 ASN A O 1
ATOM 1446 N N . VAL A 1 183 ? 6.710 -9.910 28.598 1.00 74.88 183 VAL A N 1
ATOM 1447 C CA . VAL A 1 183 ? 7.150 -9.092 27.459 1.00 74.88 183 VAL A CA 1
ATOM 1448 C C . VAL A 1 183 ? 8.175 -8.060 27.922 1.00 74.88 183 VAL A C 1
ATOM 1450 O O . VAL A 1 183 ? 8.117 -7.583 29.056 1.00 74.88 183 VAL A O 1
ATOM 1453 N N . ILE A 1 184 ? 9.137 -7.738 27.058 1.00 81.44 184 ILE A N 1
ATOM 1454 C CA . ILE A 1 184 ? 10.257 -6.848 27.394 1.00 81.44 184 ILE A CA 1
ATOM 1455 C C . ILE A 1 184 ? 9.772 -5.458 27.812 1.00 81.44 184 ILE A C 1
ATOM 1457 O O . ILE A 1 184 ? 10.325 -4.863 28.731 1.00 81.44 184 ILE A O 1
ATOM 1461 N N . GLU A 1 185 ? 8.679 -4.992 27.210 1.00 81.75 185 GLU A N 1
ATOM 1462 C CA . GLU A 1 185 ? 8.044 -3.713 27.497 1.00 81.75 185 GLU A CA 1
ATOM 1463 C C . GLU A 1 185 ? 7.644 -3.599 28.972 1.00 81.75 185 GLU A C 1
ATOM 1465 O O . GLU A 1 185 ? 7.777 -2.531 29.553 1.00 81.75 185 GLU A O 1
ATOM 1470 N N . THR A 1 186 ? 7.219 -4.696 29.610 1.00 79.94 186 THR A N 1
ATOM 1471 C CA . THR A 1 186 ? 6.881 -4.698 31.041 1.00 79.94 186 THR A CA 1
ATOM 1472 C C . THR A 1 186 ? 8.115 -4.449 31.902 1.00 79.94 186 THR A C 1
ATOM 1474 O O . THR A 1 186 ? 8.066 -3.605 32.792 1.00 79.94 186 THR A O 1
ATOM 1477 N N . LYS A 1 187 ? 9.235 -5.118 31.599 1.00 83.62 187 LYS A N 1
ATOM 1478 C CA . LYS A 1 187 ? 10.507 -4.906 32.308 1.00 83.62 187 LYS A CA 1
ATOM 1479 C C . LYS A 1 187 ? 11.023 -3.482 32.104 1.00 83.62 187 LYS A C 1
ATOM 1481 O O . LYS A 1 187 ? 11.415 -2.831 33.064 1.00 83.62 187 LYS A O 1
ATOM 1486 N N . MET A 1 188 ? 10.946 -2.971 30.872 1.00 84.75 188 MET A N 1
ATOM 1487 C CA . MET A 1 188 ? 11.328 -1.593 30.545 1.00 84.75 188 MET A CA 1
ATOM 1488 C C . MET A 1 188 ? 10.468 -0.568 31.301 1.00 84.75 188 MET A C 1
ATOM 1490 O O . MET A 1 188 ? 11.007 0.363 31.889 1.00 84.75 188 MET A O 1
ATOM 1494 N N . CYS A 1 189 ? 9.142 -0.748 31.337 1.00 82.56 189 CYS A N 1
ATOM 1495 C CA . CYS A 1 189 ? 8.231 0.137 32.071 1.00 82.56 189 CYS A CA 1
ATOM 1496 C C . CYS A 1 189 ? 8.457 0.105 33.589 1.00 82.56 189 CYS A C 1
ATOM 1498 O O . CYS A 1 189 ? 8.289 1.132 34.240 1.00 82.56 189 CYS A O 1
ATOM 1500 N N . ASN A 1 190 ? 8.854 -1.043 34.143 1.00 82.88 190 ASN A N 1
ATOM 1501 C CA . ASN A 1 190 ? 9.194 -1.187 35.561 1.00 82.88 190 ASN A CA 1
ATOM 1502 C C . ASN A 1 190 ? 10.629 -0.738 35.896 1.00 82.88 190 ASN A C 1
ATOM 1504 O O . ASN A 1 190 ? 11.043 -0.846 37.047 1.00 82.88 190 ASN A O 1
ATOM 1508 N N . ASN A 1 191 ? 11.392 -0.243 34.914 1.00 84.69 191 ASN A N 1
ATOM 1509 C CA . ASN A 1 191 ? 12.806 0.115 35.052 1.00 84.69 191 ASN A CA 1
ATOM 1510 C C . ASN A 1 191 ? 13.723 -1.068 35.453 1.00 84.69 191 ASN A C 1
ATOM 1512 O O . ASN A 1 191 ? 14.817 -0.869 35.976 1.00 84.69 191 ASN A O 1
ATOM 1516 N N . GLU A 1 192 ? 13.303 -2.304 35.171 1.00 88.06 192 GLU A N 1
ATOM 1517 C CA . GLU A 1 192 ? 14.024 -3.555 35.452 1.00 88.06 192 GLU A CA 1
ATOM 1518 C C . GLU A 1 192 ? 14.976 -3.924 34.295 1.00 88.06 192 GLU A C 1
ATOM 1520 O O . GLU A 1 192 ? 14.904 -5.014 33.718 1.00 88.06 192 GLU A O 1
ATOM 1525 N N . TRP A 1 193 ? 15.854 -2.999 33.899 1.00 87.25 193 TRP A N 1
ATOM 1526 C CA . TRP A 1 193 ? 16.691 -3.158 32.702 1.00 87.25 193 TRP A CA 1
ATOM 1527 C C . TRP A 1 193 ? 17.707 -4.300 32.802 1.00 87.25 193 TRP A C 1
ATOM 1529 O O . TRP A 1 193 ? 17.906 -5.026 31.832 1.00 87.25 193 TRP A O 1
ATOM 1539 N N . GLU A 1 194 ? 18.306 -4.514 33.974 1.00 85.44 194 GLU A N 1
ATOM 1540 C CA . GLU A 1 194 ? 19.301 -5.576 34.194 1.00 85.44 194 GLU A CA 1
ATOM 1541 C C . GLU A 1 194 ? 18.706 -6.991 34.115 1.00 85.44 194 GLU A C 1
ATOM 1543 O O . GLU A 1 194 ? 19.411 -7.957 33.833 1.00 85.44 194 GLU A O 1
ATOM 1548 N N . ALA A 1 195 ? 17.388 -7.126 34.300 1.00 86.06 195 ALA A N 1
ATOM 1549 C CA . ALA A 1 195 ? 16.680 -8.397 34.161 1.00 86.06 195 ALA A CA 1
ATOM 1550 C C . ALA A 1 195 ? 16.393 -8.768 32.691 1.00 86.06 195 ALA A C 1
ATOM 1552 O O . ALA A 1 195 ? 15.750 -9.793 32.416 1.00 86.06 195 ALA A O 1
ATOM 1553 N N . ILE A 1 196 ? 16.782 -7.922 31.733 1.00 87.69 196 ILE A N 1
ATOM 1554 C CA . ILE A 1 196 ? 16.613 -8.164 30.301 1.00 87.69 196 ILE A CA 1
ATOM 1555 C C . ILE A 1 196 ? 17.793 -9.001 29.799 1.00 87.69 196 ILE A C 1
ATOM 1557 O O . ILE A 1 196 ? 18.932 -8.555 29.791 1.00 87.69 196 ILE A O 1
ATOM 1561 N N . GLU A 1 197 ? 17.504 -10.209 29.314 1.00 87.69 197 GLU A N 1
ATOM 1562 C CA . GLU A 1 197 ? 18.494 -11.092 28.691 1.00 87.69 197 GLU A CA 1
ATOM 1563 C C . GLU A 1 197 ? 18.444 -10.954 27.158 1.00 87.69 197 GLU A C 1
ATOM 1565 O O . GLU A 1 197 ? 17.486 -11.450 26.552 1.00 87.69 197 GLU A O 1
ATOM 1570 N N . PRO A 1 198 ? 19.449 -10.342 26.497 1.00 86.44 198 PRO A N 1
ATOM 1571 C CA . PRO A 1 198 ? 19.394 -10.060 25.060 1.00 86.44 198 PRO A CA 1
ATOM 1572 C C . PRO A 1 198 ? 19.159 -11.284 24.163 1.00 86.44 198 PRO A C 1
ATOM 1574 O O . PRO A 1 198 ? 18.405 -11.202 23.195 1.00 86.44 198 PRO A O 1
ATOM 1577 N N . SER A 1 199 ? 19.719 -12.442 24.524 1.00 85.38 199 SER A N 1
ATOM 1578 C CA . SER A 1 199 ? 19.576 -13.707 23.782 1.00 85.38 199 SER A CA 1
ATOM 1579 C C . SER A 1 199 ? 18.143 -14.262 23.765 1.00 85.38 199 SER A C 1
ATOM 1581 O O . SER A 1 199 ? 17.780 -15.046 22.883 1.00 85.38 199 SER A O 1
ATOM 1583 N N . LYS A 1 200 ? 17.308 -13.855 24.730 1.00 84.81 200 LYS A N 1
ATOM 1584 C CA . LYS A 1 200 ? 15.899 -14.261 24.843 1.00 84.81 200 LYS A CA 1
ATOM 1585 C C . LYS A 1 200 ? 14.937 -13.258 24.204 1.00 84.81 200 LYS A C 1
ATOM 1587 O O . LYS A 1 200 ? 13.744 -13.548 24.116 1.00 84.81 200 LYS A O 1
ATOM 1592 N N . ILE A 1 201 ? 15.417 -12.096 23.752 1.00 82.75 201 ILE A N 1
ATOM 1593 C CA . ILE A 1 201 ? 14.560 -11.078 23.139 1.00 82.75 201 ILE A CA 1
ATOM 1594 C C . ILE A 1 201 ? 14.146 -11.545 21.732 1.00 82.75 201 ILE A C 1
ATOM 1596 O O . ILE A 1 201 ? 15.008 -11.894 20.916 1.00 82.75 201 ILE A O 1
ATOM 1600 N N . PRO A 1 202 ? 12.839 -11.533 21.402 1.00 80.12 202 PRO A N 1
ATOM 1601 C CA . PRO A 1 202 ? 12.380 -11.749 20.037 1.00 80.12 202 PRO A CA 1
ATOM 1602 C C . PRO A 1 202 ? 12.971 -10.719 19.075 1.00 80.12 202 PRO A C 1
ATOM 1604 O O . PRO A 1 202 ? 13.106 -9.540 19.400 1.00 80.12 202 PRO A O 1
ATOM 1607 N N . SER A 1 203 ? 13.259 -11.144 17.854 1.00 73.81 203 SER A N 1
ATOM 1608 C CA . SER A 1 203 ? 14.049 -10.378 16.895 1.00 73.81 203 SER A CA 1
ATOM 1609 C C . SER A 1 203 ? 13.494 -8.983 16.580 1.00 73.81 203 SER A C 1
ATOM 1611 O O . SER A 1 203 ? 14.222 -7.995 16.630 1.00 73.81 203 SER A O 1
ATOM 1613 N N . LEU A 1 204 ? 12.180 -8.883 16.354 1.00 72.25 204 LEU A N 1
ATOM 1614 C CA . LEU A 1 204 ? 11.508 -7.612 16.072 1.00 72.25 204 LEU A CA 1
ATOM 1615 C C . LEU A 1 204 ? 11.514 -6.662 17.283 1.00 72.25 204 LEU A C 1
ATOM 1617 O O . LEU A 1 204 ? 11.628 -5.448 17.125 1.00 72.25 204 LEU A O 1
ATOM 1621 N N . ALA A 1 205 ? 11.406 -7.204 18.500 1.00 77.69 205 ALA A N 1
ATOM 1622 C CA . ALA A 1 205 ? 11.482 -6.409 19.725 1.00 77.69 205 ALA A CA 1
ATOM 1623 C C . ALA A 1 205 ? 12.911 -5.898 19.958 1.00 77.69 205 ALA A C 1
ATOM 1625 O O . ALA A 1 205 ? 13.093 -4.740 20.324 1.00 77.69 205 ALA A O 1
ATOM 1626 N N . SER A 1 206 ? 13.920 -6.729 19.676 1.00 79.94 206 SER A N 1
ATOM 1627 C CA . SER A 1 206 ? 15.329 -6.331 19.729 1.00 79.94 206 SER A CA 1
ATOM 1628 C C . SER A 1 206 ? 15.625 -5.182 18.758 1.00 79.94 206 SER A C 1
ATOM 1630 O O . SER A 1 206 ? 16.237 -4.197 19.164 1.00 79.94 206 SER A O 1
ATOM 1632 N N . ALA A 1 207 ? 15.112 -5.249 17.523 1.00 75.19 207 ALA A N 1
ATOM 1633 C CA . ALA A 1 207 ? 15.241 -4.168 16.545 1.00 75.19 207 ALA A CA 1
ATOM 1634 C C . ALA A 1 207 ? 14.521 -2.883 16.997 1.00 75.19 207 ALA A C 1
ATOM 1636 O O . ALA A 1 207 ? 15.105 -1.800 16.983 1.00 75.19 207 ALA A O 1
ATOM 1637 N N . ARG A 1 208 ? 13.269 -2.997 17.463 1.00 77.12 208 ARG A N 1
ATOM 1638 C CA . ARG A 1 208 ? 12.443 -1.854 17.889 1.00 77.12 208 ARG A CA 1
ATOM 1639 C C . ARG A 1 208 ? 13.007 -1.114 19.101 1.00 77.12 208 ARG A C 1
ATOM 1641 O O . ARG A 1 208 ? 12.980 0.111 19.132 1.00 77.12 208 ARG A O 1
ATOM 1648 N N . TYR A 1 209 ? 13.487 -1.848 20.103 1.00 82.94 209 TYR A N 1
ATOM 1649 C CA . TYR A 1 209 ? 13.974 -1.281 21.364 1.00 82.94 209 TYR A CA 1
ATOM 1650 C C . TYR A 1 209 ? 15.497 -1.125 21.406 1.00 82.94 209 TYR A C 1
ATOM 1652 O O . TYR A 1 209 ? 16.042 -0.798 22.458 1.00 82.94 209 TYR A O 1
ATOM 1660 N N . ARG A 1 210 ? 16.187 -1.299 20.270 1.00 79.88 210 ARG A N 1
ATOM 1661 C CA . ARG A 1 210 ? 17.651 -1.237 20.154 1.00 79.88 210 ARG A CA 1
ATOM 1662 C C . ARG A 1 210 ? 18.247 -0.012 20.844 1.00 79.88 210 ARG A C 1
ATOM 1664 O O . ARG A 1 210 ? 19.071 -0.159 21.739 1.00 79.88 210 ARG A O 1
ATOM 1671 N N . THR A 1 211 ? 17.804 1.188 20.466 1.00 81.06 211 THR A N 1
ATOM 1672 C CA . THR A 1 211 ? 18.330 2.448 21.017 1.00 81.06 211 THR A CA 1
ATOM 1673 C C . THR A 1 211 ? 18.161 2.526 22.532 1.00 81.06 211 THR A C 1
ATOM 1675 O O . THR A 1 211 ? 19.042 3.027 23.221 1.00 81.06 211 THR A O 1
ATOM 1678 N N . ALA A 1 212 ? 17.050 2.011 23.063 1.00 85.56 212 ALA A N 1
ATOM 1679 C CA . ALA A 1 212 ? 16.810 1.982 24.499 1.00 85.56 212 ALA A CA 1
ATOM 1680 C C . ALA A 1 212 ? 17.732 0.972 25.203 1.00 85.56 212 ALA A C 1
ATOM 1682 O O . ALA A 1 212 ? 18.325 1.306 26.223 1.00 85.56 212 ALA A O 1
ATOM 1683 N N . LEU A 1 213 ? 17.924 -0.221 24.632 1.00 87.50 213 LEU A N 1
ATOM 1684 C CA . LEU A 1 213 ? 18.826 -1.240 25.182 1.00 87.50 213 LEU A CA 1
ATOM 1685 C C . LEU A 1 213 ? 20.272 -0.736 25.251 1.00 87.50 213 LEU A C 1
ATOM 1687 O O . LEU A 1 213 ? 20.885 -0.794 26.310 1.00 87.50 213 LEU A O 1
ATOM 1691 N N . PHE A 1 214 ? 20.796 -0.163 24.165 1.00 86.19 214 PHE A N 1
ATOM 1692 C CA . PHE A 1 214 ? 22.159 0.383 24.148 1.00 86.19 214 PHE A CA 1
ATOM 1693 C C . PHE A 1 214 ? 22.340 1.610 25.049 1.00 86.19 214 PHE A C 1
ATOM 1695 O O . PHE A 1 214 ? 23.448 1.866 25.507 1.00 86.19 214 PHE A O 1
ATOM 1702 N N . ARG A 1 215 ? 21.266 2.358 25.329 1.00 87.00 215 ARG A N 1
ATOM 1703 C CA . ARG A 1 215 ? 21.304 3.496 26.255 1.00 87.00 215 ARG A CA 1
ATOM 1704 C C . ARG A 1 215 ? 21.292 3.064 27.721 1.00 87.00 215 ARG A C 1
ATOM 1706 O O . ARG A 1 215 ? 21.978 3.681 28.524 1.00 87.00 215 ARG A O 1
ATOM 1713 N N . HIS A 1 216 ? 20.487 2.063 28.072 1.00 89.19 216 HIS A N 1
ATOM 1714 C CA . HIS A 1 216 ? 20.241 1.693 29.468 1.00 89.19 216 HIS A CA 1
ATOM 1715 C C . HIS A 1 216 ? 21.109 0.533 29.972 1.00 89.19 216 HIS A C 1
ATOM 1717 O O . HIS A 1 216 ? 21.367 0.471 31.168 1.00 89.19 216 HIS A O 1
ATOM 1723 N N . ILE A 1 217 ? 21.561 -0.372 29.095 1.00 89.69 217 ILE A N 1
ATOM 1724 C CA . ILE A 1 217 ? 22.394 -1.538 29.451 1.00 89.69 217 ILE A CA 1
ATOM 1725 C C . ILE A 1 217 ? 23.570 -1.743 28.468 1.00 89.69 217 ILE A C 1
ATOM 1727 O O . ILE A 1 217 ? 23.701 -2.819 27.875 1.00 89.69 217 ILE A O 1
ATOM 1731 N N . PRO A 1 218 ? 24.439 -0.731 28.263 1.00 88.94 218 PRO A N 1
ATOM 1732 C CA . PRO A 1 218 ? 25.515 -0.781 27.265 1.00 88.94 218 PRO A CA 1
ATOM 1733 C C . PRO A 1 218 ? 26.475 -1.965 27.464 1.00 88.94 218 PRO A C 1
ATOM 1735 O O . PRO A 1 218 ? 26.724 -2.706 26.511 1.00 88.94 218 PRO A O 1
ATOM 1738 N N . ASP A 1 219 ? 26.924 -2.217 28.697 1.00 89.19 219 ASP A N 1
ATOM 1739 C CA . ASP A 1 219 ? 27.889 -3.285 29.008 1.00 89.19 219 ASP A CA 1
ATOM 1740 C C . ASP A 1 219 ? 27.315 -4.687 28.739 1.00 89.19 219 ASP A C 1
ATOM 1742 O O . ASP A 1 219 ? 27.994 -5.586 28.233 1.00 89.19 219 ASP A O 1
ATOM 1746 N N . VAL A 1 220 ? 26.022 -4.878 29.030 1.00 89.94 220 VAL A N 1
ATOM 1747 C CA . VAL A 1 220 ? 25.305 -6.135 28.763 1.00 89.94 220 VAL A CA 1
ATOM 1748 C C . VAL A 1 220 ? 25.214 -6.380 27.258 1.00 89.94 220 VAL A C 1
ATOM 1750 O O . VAL A 1 220 ? 25.425 -7.506 26.798 1.00 89.94 220 VAL A O 1
ATOM 1753 N N . MET A 1 221 ? 24.931 -5.331 26.483 1.00 89.69 221 MET A N 1
ATOM 1754 C CA . MET A 1 221 ? 24.843 -5.407 25.025 1.00 89.69 221 MET A CA 1
ATOM 1755 C C . MET A 1 221 ? 26.207 -5.648 24.371 1.00 89.69 221 MET A C 1
ATOM 1757 O O . MET A 1 221 ? 26.283 -6.407 23.405 1.00 89.69 221 MET A O 1
ATOM 1761 N N . GLU A 1 222 ? 27.286 -5.072 24.903 1.00 89.00 222 GLU A N 1
ATOM 1762 C CA . GLU A 1 222 ? 28.651 -5.326 24.432 1.00 89.00 222 GLU A CA 1
ATOM 1763 C C . GLU A 1 222 ? 29.094 -6.770 24.701 1.00 89.00 222 GLU A C 1
ATOM 1765 O O . GLU A 1 222 ? 29.562 -7.463 23.793 1.00 89.00 222 GLU A O 1
ATOM 1770 N N . ASN A 1 223 ? 28.877 -7.272 25.919 1.00 89.94 223 ASN A N 1
ATOM 1771 C CA . ASN A 1 223 ? 29.164 -8.667 26.250 1.00 89.94 223 ASN A CA 1
ATOM 1772 C C . ASN A 1 223 ? 28.349 -9.628 25.368 1.00 89.94 223 ASN A C 1
ATOM 1774 O O . ASN A 1 223 ? 28.878 -10.602 24.832 1.00 89.94 223 ASN A O 1
ATOM 1778 N N . TYR A 1 224 ? 27.065 -9.325 25.157 1.00 89.75 224 TYR A N 1
ATOM 1779 C CA . TYR A 1 224 ? 26.217 -10.088 24.248 1.00 89.75 224 TYR A CA 1
ATOM 1780 C C . TYR A 1 224 ? 26.750 -10.076 22.808 1.00 89.75 224 TYR A C 1
ATOM 1782 O O . TYR A 1 224 ? 26.857 -11.143 22.208 1.00 89.75 224 TYR A O 1
ATOM 1790 N N . ALA A 1 225 ? 27.147 -8.917 22.274 1.00 87.81 225 ALA A N 1
ATOM 1791 C CA . ALA A 1 225 ? 27.718 -8.804 20.932 1.00 87.81 225 ALA A CA 1
ATOM 1792 C C . ALA A 1 225 ? 28.970 -9.679 20.759 1.00 87.81 225 ALA A C 1
ATOM 1794 O O . ALA A 1 225 ? 29.088 -10.397 19.767 1.00 87.81 225 ALA A O 1
ATOM 1795 N N . ASN A 1 226 ? 29.867 -9.681 21.750 1.00 88.69 226 ASN A N 1
ATOM 1796 C CA . ASN A 1 226 ? 31.075 -10.507 21.735 1.00 88.69 226 ASN A CA 1
ATOM 1797 C C . ASN A 1 226 ? 30.757 -12.010 21.812 1.00 88.69 226 ASN A C 1
ATOM 1799 O O . ASN A 1 226 ? 31.373 -12.806 21.105 1.00 88.69 226 ASN A O 1
ATOM 1803 N N . LYS A 1 227 ? 29.779 -12.417 22.632 1.00 89.38 227 LYS A N 1
ATOM 1804 C CA . LYS A 1 227 ? 29.337 -13.821 22.699 1.00 89.38 227 LYS A CA 1
ATOM 1805 C C . LYS A 1 227 ? 28.683 -14.284 21.401 1.00 89.38 227 LYS A C 1
ATOM 1807 O O . LYS A 1 227 ? 28.912 -15.409 20.973 1.00 89.38 227 LYS A O 1
ATOM 1812 N N . VAL A 1 228 ? 27.880 -13.431 20.766 1.00 87.25 228 VAL A N 1
ATOM 1813 C CA . VAL A 1 228 ? 27.246 -13.737 19.477 1.00 87.25 228 VAL A CA 1
ATOM 1814 C C . VAL A 1 228 ? 28.298 -13.881 18.372 1.00 87.25 228 VAL A C 1
ATOM 1816 O O . VAL A 1 228 ? 28.233 -14.835 17.605 1.00 87.25 228 VAL A O 1
AT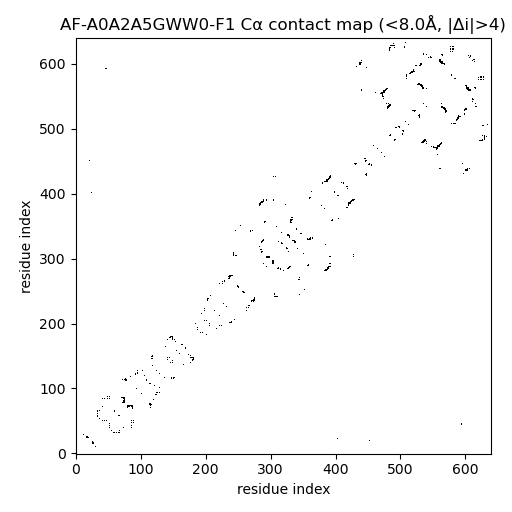OM 1819 N N . GLU A 1 229 ? 29.296 -12.994 18.322 1.00 84.69 229 GLU A N 1
ATOM 1820 C CA . GLU A 1 229 ? 30.411 -13.073 17.362 1.00 84.69 229 GLU A CA 1
ATOM 1821 C C . GLU A 1 229 ? 31.211 -14.379 17.502 1.00 84.69 229 GLU A C 1
ATOM 1823 O O . GLU A 1 229 ? 31.591 -14.982 16.501 1.00 84.69 229 GLU A O 1
ATOM 1828 N N . LYS A 1 230 ? 31.406 -14.860 18.737 1.00 86.62 230 LYS A N 1
ATOM 1829 C CA . LYS A 1 230 ? 32.057 -16.149 19.029 1.00 86.62 230 LYS A CA 1
ATOM 1830 C C . LYS A 1 230 ? 31.156 -17.375 18.824 1.00 86.62 230 LYS A C 1
ATOM 1832 O O . LYS A 1 230 ? 31.628 -18.498 18.969 1.00 86.62 230 LYS A O 1
ATOM 1837 N N . GLY A 1 231 ? 29.867 -17.187 18.532 1.00 83.00 231 GLY A N 1
ATOM 1838 C CA . GLY A 1 231 ? 28.883 -18.274 18.441 1.00 83.00 231 GLY A CA 1
ATOM 1839 C C . GLY A 1 231 ? 28.449 -18.865 19.792 1.00 83.00 231 GLY A C 1
ATOM 1840 O O . GLY A 1 231 ? 27.783 -19.894 19.827 1.00 83.00 231 GLY A O 1
ATOM 1841 N N . GLU A 1 232 ? 28.791 -18.219 20.909 1.00 86.19 232 GLU A N 1
ATOM 1842 C CA . GLU A 1 232 ? 28.472 -18.650 22.281 1.00 86.19 232 GLU A CA 1
ATOM 1843 C C . GLU A 1 232 ? 27.061 -18.223 22.731 1.00 86.19 232 GLU A C 1
ATOM 1845 O O . GLU A 1 232 ? 26.552 -18.698 23.748 1.00 86.19 232 GLU A O 1
ATOM 1850 N N . ALA A 1 233 ? 26.414 -17.313 21.997 1.00 84.81 233 ALA A N 1
ATOM 1851 C CA . ALA A 1 233 ? 25.065 -16.833 22.286 1.00 84.81 233 ALA A CA 1
ATOM 1852 C C . ALA A 1 233 ? 24.138 -16.954 21.072 1.00 84.81 233 ALA A C 1
ATOM 1854 O O . ALA A 1 233 ? 24.524 -16.708 19.931 1.00 84.81 233 ALA A O 1
ATOM 1855 N N . LYS A 1 234 ? 22.872 -17.293 21.341 1.00 83.69 234 LYS A N 1
ATOM 1856 C CA . LYS A 1 234 ? 21.826 -17.388 20.320 1.00 83.69 234 LYS A CA 1
ATOM 1857 C C . LYS A 1 234 ? 21.444 -16.000 19.806 1.00 83.69 234 LYS A C 1
ATOM 1859 O O . LYS A 1 234 ? 21.138 -15.119 20.606 1.00 83.69 234 LYS A O 1
ATOM 1864 N N . ILE A 1 235 ? 21.353 -15.864 18.484 1.00 83.31 235 ILE A N 1
ATOM 1865 C CA . ILE A 1 235 ? 20.768 -14.706 17.805 1.00 83.31 235 ILE A CA 1
ATOM 1866 C C . ILE A 1 235 ? 19.425 -15.105 17.179 1.00 83.31 235 ILE A C 1
ATOM 1868 O O . ILE A 1 235 ? 19.320 -16.117 16.486 1.00 83.31 235 ILE A O 1
ATOM 1872 N N . ASN A 1 236 ? 18.365 -14.343 17.449 1.00 78.94 236 ASN A N 1
ATOM 1873 C CA . ASN A 1 236 ? 17.060 -14.583 16.832 1.00 78.94 236 ASN A CA 1
ATOM 1874 C C . ASN A 1 236 ? 16.955 -13.724 15.563 1.00 78.94 236 ASN A C 1
ATOM 1876 O O . ASN A 1 236 ? 16.916 -12.501 15.682 1.00 78.94 236 ASN A O 1
ATOM 1880 N N . ALA A 1 237 ? 16.811 -14.330 14.381 1.00 75.00 237 ALA A N 1
ATOM 1881 C CA . ALA A 1 237 ? 16.632 -13.613 13.105 1.00 75.00 237 ALA A CA 1
ATOM 1882 C C . ALA A 1 237 ? 15.408 -14.073 12.281 1.00 75.00 237 ALA A C 1
ATOM 1884 O O . ALA A 1 237 ? 15.136 -13.517 11.226 1.00 75.00 237 ALA A O 1
ATOM 1885 N N . GLY A 1 238 ? 14.632 -15.047 12.771 1.00 65.69 238 GLY A N 1
ATOM 1886 C CA . GLY A 1 238 ? 13.561 -15.683 11.988 1.00 65.69 238 GLY A CA 1
ATOM 1887 C C . GLY A 1 238 ? 12.370 -14.788 11.617 1.00 65.69 238 GLY A C 1
ATOM 1888 O O . GLY A 1 238 ? 11.649 -15.122 10.692 1.00 65.69 238 GLY A O 1
ATOM 1889 N N . ALA A 1 239 ? 12.170 -13.662 12.309 1.00 65.25 239 ALA A N 1
ATOM 1890 C CA . ALA A 1 239 ? 11.056 -12.733 12.072 1.00 65.25 239 ALA A CA 1
ATOM 1891 C C . ALA A 1 239 ? 11.533 -11.311 11.708 1.00 65.25 239 ALA A C 1
ATOM 1893 O O . ALA A 1 239 ? 10.863 -10.332 12.036 1.00 65.25 239 ALA A O 1
ATOM 1894 N N . VAL A 1 240 ? 12.732 -11.193 11.129 1.00 72.75 240 VAL A N 1
ATOM 1895 C CA . VAL A 1 240 ? 13.368 -9.919 10.750 1.00 72.75 240 VAL A CA 1
ATOM 1896 C C . VAL A 1 240 ? 13.570 -9.912 9.249 1.00 72.75 240 VAL A C 1
ATOM 1898 O O . VAL A 1 240 ? 14.055 -10.897 8.696 1.00 72.75 240 VAL A O 1
ATOM 1901 N N . TYR A 1 241 ? 13.235 -8.806 8.595 1.00 80.69 241 TYR A N 1
ATOM 1902 C CA . TYR A 1 241 ? 13.511 -8.650 7.173 1.00 80.69 241 TYR A CA 1
ATOM 1903 C C . TYR A 1 241 ? 14.933 -8.122 6.937 1.00 80.69 241 TYR A C 1
ATOM 1905 O O . TYR A 1 241 ? 15.503 -7.476 7.819 1.00 80.69 241 TYR A O 1
ATOM 1913 N N . PRO A 1 242 ? 15.519 -8.322 5.742 1.00 84.56 242 PRO A N 1
ATOM 1914 C CA . PRO A 1 242 ? 16.839 -7.780 5.414 1.00 84.56 242 PRO A CA 1
ATOM 1915 C C . PRO A 1 242 ? 16.985 -6.281 5.731 1.00 84.56 242 PRO A C 1
ATOM 1917 O O . PRO A 1 242 ? 17.990 -5.869 6.312 1.00 84.56 242 PRO A O 1
ATOM 1920 N N . TYR A 1 243 ? 15.968 -5.463 5.434 1.00 81.62 243 TYR A N 1
ATOM 1921 C CA . TYR A 1 243 ? 15.996 -4.027 5.737 1.00 81.62 243 TYR A CA 1
ATOM 1922 C C . TYR A 1 243 ? 16.003 -3.731 7.242 1.00 81.62 243 TYR A C 1
ATOM 1924 O O . TYR A 1 243 ? 16.639 -2.769 7.656 1.00 81.62 243 TYR A O 1
ATOM 1932 N N . ASP A 1 244 ? 15.360 -4.545 8.084 1.00 77.94 244 ASP A N 1
ATOM 1933 C CA . ASP A 1 244 ? 15.349 -4.334 9.538 1.00 77.94 244 ASP A CA 1
ATOM 1934 C C . ASP A 1 244 ? 16.752 -4.528 10.145 1.00 77.94 244 ASP A C 1
ATOM 1936 O O . ASP A 1 244 ? 17.093 -3.883 11.138 1.00 77.94 244 ASP A O 1
ATOM 1940 N N . VAL A 1 245 ? 17.578 -5.388 9.531 1.00 81.88 245 VAL A N 1
ATOM 1941 C CA . VAL A 1 245 ? 18.975 -5.621 9.934 1.00 81.88 245 VAL A CA 1
ATOM 1942 C C . VAL A 1 245 ? 19.891 -4.490 9.464 1.00 81.88 245 VAL A C 1
ATOM 1944 O O . VAL A 1 245 ? 20.758 -4.044 10.217 1.00 81.88 245 VAL A O 1
ATOM 1947 N N . LEU A 1 246 ? 19.720 -4.021 8.222 1.00 80.19 246 LEU A N 1
ATOM 1948 C CA . LEU A 1 246 ? 20.627 -3.037 7.618 1.00 80.19 246 LEU A CA 1
ATOM 1949 C C . LEU A 1 246 ? 20.294 -1.597 7.987 1.00 80.19 246 LEU A C 1
ATOM 1951 O O . LEU A 1 246 ? 21.208 -0.797 8.173 1.00 80.19 246 LEU A O 1
ATOM 1955 N N . LYS A 1 247 ? 19.012 -1.256 8.134 1.00 75.56 247 LYS A N 1
ATOM 1956 C CA . LYS A 1 247 ? 18.551 0.115 8.381 1.00 75.56 247 LYS A CA 1
ATOM 1957 C C . LYS A 1 247 ? 19.267 0.818 9.542 1.00 75.56 247 LYS A C 1
ATOM 1959 O O . LYS A 1 247 ? 19.643 1.979 9.379 1.00 75.56 247 LYS A O 1
ATOM 1964 N N . PRO A 1 248 ? 19.548 0.170 10.688 1.00 72.12 248 PRO A N 1
ATOM 1965 C CA . PRO A 1 248 ? 20.311 0.813 11.753 1.00 72.12 248 PRO A CA 1
ATOM 1966 C C . PRO A 1 248 ? 21.741 1.203 11.338 1.00 72.12 248 PRO A C 1
ATOM 1968 O O . PRO A 1 248 ? 22.259 2.220 11.795 1.00 72.12 248 PRO A O 1
ATOM 1971 N N . LEU A 1 249 ? 22.365 0.438 10.435 1.00 74.31 249 LEU A N 1
ATOM 1972 C CA . LEU A 1 249 ? 23.672 0.742 9.834 1.00 74.31 249 LEU A CA 1
ATOM 1973 C C . LEU A 1 249 ? 23.578 1.832 8.744 1.00 74.31 249 LEU A C 1
ATOM 1975 O O . LEU A 1 249 ? 24.595 2.294 8.219 1.00 74.31 249 LEU A O 1
ATOM 1979 N N . MET A 1 250 ? 22.363 2.246 8.377 1.00 69.06 250 MET A N 1
ATOM 1980 C CA . MET A 1 250 ? 22.083 3.173 7.278 1.00 69.06 250 MET A CA 1
ATOM 1981 C C . MET A 1 250 ? 21.816 4.625 7.688 1.00 69.06 250 MET A C 1
ATOM 1983 O O . MET A 1 250 ? 21.730 5.466 6.806 1.00 69.06 250 MET A O 1
ATOM 1987 N N . ASN A 1 251 ? 21.771 4.933 8.989 1.00 58.53 251 ASN A N 1
ATOM 1988 C CA . ASN A 1 251 ? 21.245 6.180 9.570 1.00 58.53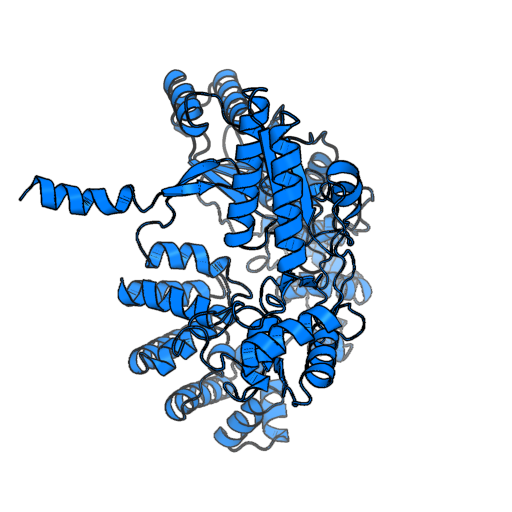 251 ASN A CA 1
ATOM 1989 C C . ASN A 1 251 ? 21.249 7.470 8.697 1.00 58.53 251 ASN A C 1
ATOM 1991 O O . ASN A 1 251 ? 22.275 8.111 8.492 1.00 58.53 251 ASN A O 1
ATOM 1995 N N . TYR A 1 252 ? 20.025 7.857 8.314 1.00 45.34 252 TYR A N 1
ATOM 1996 C CA . TYR A 1 252 ? 19.362 9.176 8.274 1.00 45.34 252 TYR A CA 1
ATOM 1997 C C . TYR A 1 252 ? 19.867 10.372 7.460 1.00 45.34 252 TYR A C 1
ATOM 1999 O O . TYR A 1 252 ? 19.228 11.422 7.459 1.00 45.34 252 TYR A O 1
ATOM 2007 N N . SER A 1 253 ? 20.911 10.208 6.670 1.00 42.88 253 SER A N 1
ATOM 2008 C CA . SER A 1 253 ? 21.089 10.996 5.454 1.00 42.88 253 SER A CA 1
ATOM 2009 C C . SER A 1 253 ? 21.971 10.169 4.549 1.00 42.88 253 SER A C 1
ATOM 2011 O O . SER A 1 253 ? 23.007 9.672 4.991 1.00 42.88 253 SER A O 1
ATOM 2013 N N . TYR A 1 254 ? 21.595 10.043 3.280 1.00 48.03 254 TYR A N 1
ATOM 2014 C CA . TYR A 1 254 ? 22.442 9.436 2.250 1.00 48.03 254 TYR A CA 1
ATOM 2015 C C . TYR A 1 254 ? 23.871 10.026 2.225 1.00 48.03 254 TYR A C 1
ATOM 2017 O O . TYR A 1 254 ? 24.796 9.403 1.707 1.00 48.03 254 TYR A O 1
ATOM 2025 N N . TYR A 1 255 ? 24.057 11.183 2.874 1.00 40.09 255 TYR A N 1
ATOM 2026 C CA . TYR A 1 255 ? 25.281 11.960 2.983 1.00 40.09 255 TYR A CA 1
ATOM 2027 C C . TYR A 1 255 ? 25.991 11.907 4.352 1.00 40.09 255 TYR A C 1
ATOM 2029 O O . TYR A 1 255 ? 26.975 12.626 4.520 1.00 40.09 255 TYR A O 1
ATOM 2037 N N . HIS A 1 256 ? 25.537 11.143 5.358 1.00 40.25 256 HIS A N 1
ATOM 2038 C CA . HIS A 1 256 ? 26.174 11.113 6.694 1.00 40.25 256 HIS A CA 1
ATOM 2039 C C . HIS A 1 256 ? 26.652 9.713 7.114 1.00 40.25 256 HIS A C 1
ATOM 2041 O O . HIS A 1 256 ? 26.054 8.684 6.794 1.00 40.25 256 HIS A O 1
ATOM 2047 N N . SER A 1 257 ? 27.774 9.669 7.840 1.00 46.81 257 SER A N 1
ATOM 2048 C CA . SER A 1 257 ? 28.314 8.448 8.440 1.00 46.81 257 SER A CA 1
ATOM 2049 C C . SER A 1 257 ? 27.409 7.953 9.574 1.00 46.81 257 SER A C 1
ATOM 2051 O O . SER A 1 257 ? 26.903 8.724 10.385 1.00 46.81 257 SER A O 1
ATOM 2053 N N . SER A 1 258 ? 27.191 6.638 9.644 1.00 54.25 258 SER A N 1
ATOM 2054 C CA . SER A 1 258 ? 26.362 6.023 10.684 1.00 54.25 258 SER A CA 1
ATOM 2055 C C . SER A 1 258 ? 27.015 6.137 12.068 1.00 54.25 258 SER A C 1
ATOM 2057 O O . SER A 1 258 ? 28.115 5.617 12.258 1.00 54.25 258 SER A O 1
ATOM 2059 N N . ASN A 1 259 ? 26.301 6.680 13.060 1.00 59.28 259 ASN A N 1
ATOM 2060 C CA . ASN A 1 259 ? 26.675 6.649 14.488 1.00 59.28 259 ASN A CA 1
ATOM 2061 C C . ASN A 1 259 ? 26.451 5.262 15.141 1.00 59.28 259 ASN A C 1
ATOM 2063 O O . ASN A 1 259 ? 25.936 5.177 16.252 1.00 59.28 259 ASN A O 1
ATOM 2067 N N . CYS A 1 260 ? 26.766 4.163 14.445 1.00 69.44 260 CYS A N 1
ATOM 2068 C CA . CYS A 1 260 ? 26.690 2.820 15.030 1.00 69.44 260 CYS A CA 1
ATOM 2069 C C . CYS A 1 260 ? 27.969 2.491 15.802 1.00 69.44 260 CYS A C 1
ATOM 2071 O O . CYS A 1 260 ? 29.076 2.644 15.287 1.00 69.44 260 CYS A O 1
ATOM 2073 N N . THR A 1 261 ? 27.806 1.973 17.013 1.00 77.25 261 THR A N 1
ATOM 2074 C CA . THR A 1 261 ? 28.888 1.393 17.814 1.00 77.25 261 THR A CA 1
ATOM 2075 C C . THR A 1 261 ? 29.399 0.089 17.188 1.00 77.25 261 THR A C 1
ATOM 2077 O O . THR A 1 261 ? 28.691 -0.584 16.434 1.00 77.25 261 THR A O 1
ATOM 2080 N N . ALA A 1 262 ? 30.627 -0.316 17.525 1.00 79.69 262 ALA A N 1
ATOM 2081 C CA . ALA A 1 262 ? 31.192 -1.584 17.053 1.00 79.69 262 ALA A CA 1
ATOM 2082 C C . ALA A 1 262 ? 30.319 -2.793 17.451 1.00 79.69 262 ALA A C 1
ATOM 2084 O O . ALA A 1 262 ? 30.094 -3.694 16.644 1.00 79.69 262 ALA A O 1
ATOM 2085 N N . SER A 1 263 ? 29.761 -2.777 18.665 1.00 82.56 263 SER A N 1
ATOM 2086 C CA . SER A 1 263 ? 28.853 -3.811 19.176 1.00 82.56 263 SER A CA 1
ATOM 2087 C C . SER A 1 263 ? 27.560 -3.912 18.359 1.00 82.56 263 SER A C 1
ATOM 2089 O O . SER A 1 263 ? 27.089 -5.013 18.077 1.00 82.56 263 SER A O 1
ATOM 2091 N N . GLU A 1 264 ? 27.006 -2.782 17.910 1.00 81.19 264 GLU A N 1
ATOM 2092 C CA . GLU A 1 264 ? 25.827 -2.760 17.035 1.00 81.19 264 GLU A CA 1
ATOM 2093 C C . GLU A 1 264 ? 26.107 -3.386 15.665 1.00 81.19 264 GLU A C 1
ATOM 2095 O O . GLU A 1 264 ? 25.269 -4.127 15.148 1.00 81.19 264 GLU A O 1
ATOM 2100 N N . VAL A 1 265 ? 27.292 -3.137 15.098 1.00 82.38 265 VAL A N 1
ATOM 2101 C CA . VAL A 1 265 ? 27.717 -3.740 13.826 1.00 82.38 265 VAL A CA 1
ATOM 2102 C C . VAL A 1 265 ? 27.863 -5.258 13.960 1.00 82.38 265 VAL A C 1
ATOM 2104 O O . VAL A 1 265 ? 27.377 -5.989 13.098 1.00 82.38 265 VAL A O 1
ATOM 2107 N N . LYS A 1 266 ? 28.468 -5.743 15.052 1.00 84.88 266 LYS A N 1
ATOM 2108 C CA . LYS A 1 266 ? 28.621 -7.186 15.320 1.00 84.88 266 LYS A CA 1
ATOM 2109 C C . LYS A 1 266 ? 27.274 -7.901 15.404 1.00 84.88 266 LYS A C 1
ATOM 2111 O O . LYS A 1 266 ? 27.085 -8.939 14.770 1.00 84.88 266 LYS A O 1
ATOM 2116 N N . ILE A 1 267 ? 26.319 -7.330 16.142 1.00 85.25 267 ILE A N 1
ATOM 2117 C CA . ILE A 1 267 ? 24.972 -7.903 16.271 1.00 85.25 267 ILE A CA 1
ATOM 2118 C C . ILE A 1 267 ? 24.259 -7.918 14.915 1.00 85.25 267 ILE A C 1
ATOM 2120 O O . ILE A 1 267 ? 23.695 -8.948 14.551 1.00 85.25 267 ILE A O 1
ATOM 2124 N N . ALA A 1 268 ? 24.318 -6.825 14.148 1.00 84.56 268 ALA A N 1
ATOM 2125 C CA . ALA A 1 268 ? 23.695 -6.761 12.826 1.00 84.56 268 ALA A CA 1
ATOM 2126 C C . ALA A 1 268 ? 24.309 -7.781 11.849 1.00 84.56 268 ALA A C 1
ATOM 2128 O O . ALA A 1 268 ? 23.578 -8.466 11.138 1.00 84.56 268 ALA A O 1
ATOM 2129 N N . GLN A 1 269 ? 25.635 -7.953 11.855 1.00 86.12 269 GLN A N 1
ATOM 2130 C CA . GLN A 1 269 ? 26.312 -8.953 11.023 1.00 86.12 269 GLN A CA 1
ATOM 2131 C C . GLN A 1 269 ? 25.893 -10.380 11.392 1.00 86.12 269 GLN A C 1
ATOM 2133 O O . GLN A 1 269 ? 25.633 -11.199 10.510 1.00 86.12 269 GLN A O 1
ATOM 2138 N N . ALA A 1 270 ? 25.782 -10.681 12.685 1.00 85.88 270 ALA A N 1
ATOM 2139 C CA . ALA A 1 270 ? 25.310 -11.983 13.134 1.00 85.88 270 ALA A CA 1
ATOM 2140 C C . ALA A 1 270 ? 23.830 -12.221 12.802 1.00 85.88 270 ALA A C 1
ATOM 2142 O O . ALA A 1 270 ? 23.468 -13.321 12.389 1.00 85.88 270 ALA A O 1
ATOM 2143 N N . GLN A 1 271 ? 22.979 -11.196 12.927 1.00 85.62 271 GLN A N 1
ATOM 2144 C CA . GLN A 1 271 ? 21.580 -11.263 12.498 1.00 85.62 271 GLN A CA 1
ATOM 2145 C C . GLN A 1 271 ? 21.468 -11.513 10.996 1.00 85.62 271 GLN A C 1
ATOM 2147 O O . GLN A 1 271 ? 20.688 -12.370 10.598 1.00 85.62 271 GLN A O 1
ATOM 2152 N N . TRP A 1 272 ? 22.276 -10.824 10.185 1.00 86.38 272 TRP A N 1
ATOM 2153 C CA . TRP A 1 272 ? 22.329 -11.013 8.737 1.00 86.38 272 TRP A CA 1
ATOM 2154 C C . TRP A 1 272 ? 22.690 -12.450 8.363 1.00 86.38 272 TRP A C 1
ATOM 2156 O O . TRP A 1 272 ? 22.002 -13.081 7.565 1.00 86.38 272 TRP A O 1
ATOM 2166 N N . ASN A 1 273 ? 23.735 -12.994 8.989 1.00 85.62 273 ASN A N 1
ATOM 2167 C CA . ASN A 1 273 ? 24.178 -14.367 8.751 1.00 85.62 273 ASN A CA 1
ATOM 2168 C C . ASN A 1 273 ? 23.128 -15.403 9.185 1.00 85.62 273 ASN A C 1
ATOM 2170 O O . ASN A 1 273 ? 23.071 -16.490 8.616 1.00 85.62 273 ASN A O 1
ATOM 2174 N N . ALA A 1 274 ? 22.308 -15.069 10.185 1.00 86.00 274 ALA A N 1
ATOM 2175 C CA . ALA A 1 274 ? 21.245 -15.921 10.703 1.00 86.00 274 ALA A CA 1
ATOM 2176 C C . ALA A 1 274 ? 19.891 -15.740 9.992 1.00 86.00 274 ALA A C 1
ATOM 2178 O O . ALA A 1 274 ? 18.929 -16.414 10.373 1.00 86.00 274 ALA A O 1
ATOM 2179 N N . LEU A 1 275 ? 19.781 -14.845 8.999 1.00 84.19 275 LEU A N 1
ATOM 2180 C CA . LEU A 1 275 ? 18.549 -14.689 8.223 1.00 84.19 275 LEU A CA 1
ATOM 2181 C C . LEU A 1 275 ? 18.176 -16.026 7.558 1.00 84.19 275 LEU A C 1
ATOM 2183 O O . LEU A 1 275 ? 19.063 -16.698 7.015 1.00 84.19 275 LEU A O 1
ATOM 2187 N N . PRO A 1 276 ? 16.884 -16.412 7.564 1.00 80.00 276 PRO A N 1
ATOM 2188 C CA . PRO A 1 276 ? 16.437 -17.603 6.855 1.00 80.00 276 PRO A CA 1
ATOM 2189 C C . PRO A 1 276 ? 16.830 -17.539 5.382 1.00 80.00 276 PRO A C 1
ATOM 2191 O O . PRO A 1 276 ? 16.916 -16.454 4.804 1.00 80.00 276 PRO A O 1
ATOM 2194 N N . ASP A 1 277 ? 17.064 -18.697 4.773 1.00 81.44 277 ASP A N 1
ATOM 2195 C CA . ASP A 1 277 ? 17.281 -18.785 3.335 1.00 81.44 277 ASP A CA 1
ATOM 2196 C C . ASP A 1 277 ? 15.938 -18.902 2.609 1.00 81.44 277 ASP A C 1
ATOM 2198 O O . ASP A 1 277 ? 15.304 -19.956 2.612 1.00 81.44 277 ASP A O 1
ATOM 2202 N N . PHE A 1 278 ? 15.486 -17.790 2.033 1.00 76.38 278 PHE A N 1
ATOM 2203 C CA . PHE A 1 278 ? 14.247 -17.712 1.263 1.00 76.38 278 PHE A CA 1
ATOM 2204 C C . PHE A 1 278 ? 14.469 -17.971 -0.232 1.00 76.38 278 PHE A C 1
ATOM 2206 O O . PHE A 1 278 ? 13.500 -18.090 -0.978 1.00 76.38 278 PHE A O 1
ATOM 2213 N N . ILE A 1 279 ? 15.727 -18.040 -0.677 1.00 76.75 279 ILE A N 1
ATOM 2214 C CA . ILE A 1 279 ? 16.084 -18.225 -2.086 1.00 76.75 279 ILE A CA 1
ATOM 2215 C C . ILE A 1 279 ? 16.196 -19.721 -2.399 1.00 76.75 279 ILE A C 1
ATOM 2217 O O . ILE A 1 279 ? 15.726 -20.158 -3.455 1.00 76.75 279 ILE A O 1
ATOM 2221 N N . GLY A 1 280 ? 16.730 -20.514 -1.465 1.00 78.75 280 GLY A N 1
ATOM 2222 C CA . GLY A 1 280 ? 16.922 -21.954 -1.645 1.00 78.75 280 GLY A CA 1
ATOM 2223 C C . GLY A 1 280 ? 17.837 -22.248 -2.837 1.00 78.75 280 GLY A C 1
ATOM 2224 O O . GLY A 1 280 ? 18.825 -21.554 -3.044 1.00 78.75 280 GLY A O 1
ATOM 2225 N N . ASP A 1 281 ? 17.474 -23.225 -3.672 1.00 76.06 281 ASP A N 1
ATOM 2226 C CA . ASP A 1 281 ? 18.261 -23.624 -4.858 1.00 76.06 281 ASP A CA 1
ATOM 2227 C C . ASP A 1 281 ? 18.035 -22.714 -6.092 1.00 76.06 281 ASP A C 1
ATOM 2229 O O . ASP A 1 281 ? 18.385 -23.056 -7.236 1.00 76.06 281 ASP A O 1
ATOM 2233 N N . ASN A 1 282 ? 17.367 -21.571 -5.906 1.00 77.06 282 ASN A N 1
ATOM 2234 C CA . ASN A 1 282 ? 17.159 -20.604 -6.976 1.00 77.06 282 ASN A CA 1
ATOM 2235 C C . ASN A 1 282 ? 18.391 -19.713 -7.147 1.00 77.06 282 ASN A C 1
ATOM 2237 O O . ASN A 1 282 ? 19.023 -19.291 -6.189 1.00 77.06 282 ASN A O 1
ATOM 2241 N N . SER A 1 283 ? 18.694 -19.364 -8.395 1.00 83.12 283 SER A N 1
ATOM 2242 C CA . SER A 1 283 ? 19.748 -18.409 -8.723 1.00 83.12 283 SER A CA 1
ATOM 2243 C C . SER A 1 283 ? 19.097 -17.092 -9.143 1.00 83.12 283 SER A C 1
ATOM 2245 O O . SER A 1 283 ? 18.419 -17.043 -10.173 1.00 83.12 283 SER A O 1
ATOM 2247 N N . ILE A 1 284 ? 19.265 -16.044 -8.331 1.00 86.88 284 ILE A N 1
ATOM 2248 C CA . ILE A 1 284 ? 18.657 -14.721 -8.534 1.00 86.88 284 ILE A CA 1
ATOM 2249 C C . ILE A 1 284 ? 19.759 -13.670 -8.690 1.00 86.88 284 ILE A C 1
ATOM 2251 O O . ILE A 1 284 ? 20.563 -13.471 -7.781 1.00 86.88 284 ILE A O 1
ATOM 2255 N N . LEU A 1 285 ? 19.802 -12.989 -9.836 1.00 90.19 285 LEU A N 1
ATOM 2256 C CA . LEU A 1 285 ? 20.669 -11.829 -10.046 1.00 90.19 285 LEU A CA 1
ATOM 2257 C C . LEU A 1 285 ? 19.887 -10.546 -9.713 1.00 90.19 285 LEU A C 1
ATOM 2259 O O . LEU A 1 285 ? 18.941 -10.219 -10.437 1.00 90.19 285 LEU A O 1
ATOM 2263 N N . PRO A 1 286 ? 20.243 -9.821 -8.639 1.00 90.56 286 PRO A N 1
ATOM 2264 C CA . PRO A 1 286 ? 19.575 -8.577 -8.288 1.00 90.56 286 PRO A CA 1
ATOM 2265 C C . PRO A 1 286 ? 20.046 -7.412 -9.165 1.00 90.56 286 PRO A C 1
ATOM 2267 O O . PRO A 1 286 ? 21.244 -7.167 -9.338 1.00 90.56 286 PRO A O 1
ATOM 2270 N N . VAL A 1 287 ? 19.074 -6.662 -9.663 1.00 88.12 287 VAL A N 1
ATOM 2271 C CA . VAL A 1 287 ? 19.231 -5.395 -10.369 1.00 88.12 287 VAL A CA 1
ATOM 2272 C C . VAL A 1 287 ? 18.614 -4.324 -9.478 1.00 88.12 287 VAL A C 1
ATOM 2274 O O . VAL A 1 287 ? 17.419 -4.359 -9.183 1.00 88.12 287 VAL A O 1
ATOM 2277 N N . ILE A 1 288 ? 19.457 -3.424 -8.989 1.00 84.50 288 ILE A N 1
ATOM 2278 C CA . ILE A 1 288 ? 19.116 -2.510 -7.901 1.00 84.50 288 ILE A CA 1
ATOM 2279 C C . ILE A 1 288 ? 18.953 -1.109 -8.469 1.00 84.50 288 ILE A C 1
ATOM 2281 O O . ILE A 1 288 ? 19.880 -0.579 -9.092 1.00 84.50 288 ILE A O 1
ATOM 2285 N N . ASP A 1 289 ? 17.792 -0.519 -8.214 1.00 73.69 289 ASP A N 1
ATOM 2286 C CA . ASP A 1 289 ? 17.545 0.901 -8.403 1.00 73.69 289 ASP A CA 1
ATOM 2287 C C . ASP A 1 289 ? 17.871 1.664 -7.120 1.00 73.69 289 ASP A C 1
ATOM 2289 O O . ASP A 1 289 ? 17.462 1.272 -6.021 1.00 73.69 289 ASP A O 1
ATOM 2293 N N . VAL A 1 290 ? 18.626 2.743 -7.259 1.00 68.94 290 VAL A N 1
ATOM 2294 C CA . VAL A 1 290 ? 18.923 3.680 -6.171 1.00 68.94 290 VAL A CA 1
ATOM 2295 C C . VAL A 1 290 ? 18.898 5.126 -6.670 1.00 68.94 290 VAL A C 1
ATOM 2297 O O . VAL A 1 290 ? 19.601 5.999 -6.153 1.00 68.94 290 VAL A O 1
ATOM 2300 N N . SER A 1 291 ? 18.089 5.381 -7.694 1.00 66.69 291 SER A N 1
ATOM 2301 C CA . SER A 1 291 ? 17.765 6.724 -8.150 1.00 66.69 291 SER A CA 1
ATOM 2302 C C . SER A 1 291 ? 17.217 7.589 -7.003 1.00 66.69 291 SER A C 1
ATOM 2304 O O . SER A 1 291 ? 16.778 7.100 -5.957 1.00 66.69 291 SER A O 1
ATOM 2306 N N . GLY A 1 292 ? 17.248 8.914 -7.176 1.00 59.28 292 GLY A N 1
ATOM 2307 C CA . GLY A 1 292 ? 16.787 9.846 -6.142 1.00 59.28 292 GLY A CA 1
ATOM 2308 C C . GLY A 1 292 ? 15.332 9.612 -5.711 1.00 59.28 292 GLY A C 1
ATOM 2309 O O . GLY A 1 292 ? 15.000 9.818 -4.543 1.00 59.28 292 GLY A O 1
ATOM 2310 N N . SER A 1 293 ? 14.483 9.122 -6.616 1.00 56.53 293 SER A N 1
ATOM 2311 C CA . SER A 1 293 ? 13.072 8.835 -6.356 1.00 56.53 293 SER A CA 1
ATOM 2312 C C . SER A 1 293 ? 12.867 7.665 -5.386 1.00 56.53 293 SER A C 1
ATOM 2314 O O . SER A 1 293 ? 11.947 7.721 -4.571 1.00 56.53 293 SER A O 1
ATOM 2316 N N . MET A 1 294 ? 13.808 6.715 -5.324 1.00 65.94 294 MET A N 1
ATOM 2317 C CA . MET A 1 294 ? 13.840 5.640 -4.322 1.00 65.94 294 MET A CA 1
ATOM 2318 C C . MET A 1 294 ? 14.044 6.161 -2.887 1.00 65.94 294 MET A C 1
ATOM 2320 O O . MET A 1 294 ? 13.760 5.449 -1.921 1.00 65.94 294 MET A O 1
ATOM 2324 N N . GLY A 1 295 ? 14.487 7.413 -2.701 1.00 62.44 295 GLY A N 1
ATOM 2325 C CA . GLY A 1 295 ? 14.565 8.076 -1.386 1.00 62.44 295 GLY A CA 1
ATOM 2326 C C . GLY A 1 295 ? 13.204 8.270 -0.697 1.00 62.44 295 GLY A C 1
ATOM 2327 O O . GLY A 1 295 ? 13.123 8.678 0.461 1.00 62.44 295 GLY A O 1
ATOM 2328 N N . SER A 1 296 ? 12.130 7.941 -1.399 1.00 58.97 296 SER A N 1
ATOM 2329 C CA . SER A 1 296 ? 10.756 7.893 -0.945 1.00 58.97 296 SER A CA 1
ATOM 2330 C C . SER A 1 296 ? 10.509 7.023 0.298 1.00 58.97 296 SER A C 1
ATOM 2332 O O . SER A 1 296 ? 10.675 5.807 0.292 1.00 58.97 296 SER A O 1
ATOM 2334 N N . THR A 1 297 ? 9.984 7.622 1.368 1.00 59.59 297 THR A N 1
ATOM 2335 C CA . THR A 1 297 ? 9.373 6.915 2.504 1.00 59.59 297 THR A CA 1
ATOM 2336 C C . THR A 1 297 ? 8.154 6.068 2.099 1.00 59.59 297 THR A C 1
ATOM 2338 O O . THR A 1 297 ? 7.259 6.566 1.414 1.00 59.59 297 THR A O 1
ATOM 2341 N N . ILE A 1 298 ? 8.101 4.822 2.583 1.00 55.91 298 ILE A N 1
ATOM 2342 C CA . ILE A 1 298 ? 6.979 3.871 2.478 1.00 55.91 298 ILE A CA 1
ATOM 2343 C C . ILE A 1 298 ? 6.159 3.854 3.774 1.00 55.91 298 ILE A C 1
ATOM 2345 O O . ILE A 1 298 ? 4.935 3.919 3.750 1.00 55.91 298 ILE A O 1
ATOM 2349 N N . ALA A 1 299 ? 6.828 3.722 4.924 1.00 50.25 299 ALA A N 1
ATOM 2350 C CA . ALA A 1 299 ? 6.167 3.625 6.223 1.00 50.25 299 ALA A CA 1
ATOM 2351 C C . ALA A 1 299 ? 7.084 4.111 7.351 1.00 50.25 299 ALA A C 1
ATOM 2353 O O . ALA A 1 299 ? 8.166 3.559 7.580 1.00 50.25 299 ALA A O 1
ATOM 2354 N N . GLY A 1 300 ? 6.634 5.130 8.088 1.00 63.25 300 GLY A N 1
ATOM 2355 C CA . GLY A 1 300 ? 7.415 5.763 9.149 1.00 63.25 300 GLY A CA 1
ATOM 2356 C C . GLY A 1 300 ? 8.744 6.295 8.617 1.00 63.25 300 GLY A C 1
ATOM 2357 O O . GLY A 1 300 ? 8.776 7.263 7.879 1.00 63.25 300 GLY A O 1
ATOM 2358 N N . ASN A 1 301 ? 9.835 5.619 8.971 1.00 63.97 301 ASN A N 1
ATOM 2359 C CA . ASN A 1 301 ? 11.201 6.009 8.618 1.00 63.97 301 ASN A CA 1
ATOM 2360 C C . ASN A 1 301 ? 11.827 5.090 7.548 1.00 63.97 301 ASN A C 1
ATOM 2362 O O . ASN A 1 301 ? 13.046 5.030 7.440 1.00 63.97 301 ASN A O 1
ATOM 2366 N N . LEU A 1 302 ? 11.048 4.185 6.942 1.00 67.31 302 LEU A N 1
ATOM 2367 C CA . LEU A 1 302 ? 11.519 3.191 5.963 1.00 67.31 302 LEU A CA 1
ATOM 2368 C C . LEU A 1 302 ? 11.344 3.743 4.549 1.00 67.31 302 LEU A C 1
ATOM 2370 O O . LEU A 1 302 ? 10.235 4.159 4.222 1.00 67.31 302 LEU A O 1
ATOM 2374 N N . THR A 1 303 ? 12.392 3.700 3.730 1.00 70.75 303 THR A N 1
ATOM 2375 C CA . THR A 1 303 ? 12.389 4.182 2.339 1.00 70.75 303 THR A CA 1
ATOM 2376 C C . THR A 1 303 ? 12.387 3.038 1.316 1.00 70.75 303 THR A C 1
ATOM 2378 O O . THR A 1 303 ? 12.778 1.914 1.639 1.00 70.75 303 THR A O 1
ATOM 2381 N N . CYS A 1 304 ? 11.971 3.305 0.074 1.00 70.56 304 CYS A N 1
ATOM 2382 C CA . CYS A 1 304 ? 12.070 2.353 -1.045 1.00 70.56 304 CYS A CA 1
ATOM 2383 C C . CYS A 1 304 ? 13.516 1.923 -1.287 1.00 70.56 304 CYS A C 1
ATOM 2385 O O . CYS A 1 304 ? 13.816 0.760 -1.556 1.00 70.56 304 CYS A O 1
ATOM 2387 N N . MET A 1 305 ? 14.420 2.864 -1.082 1.00 78.12 305 MET A N 1
ATOM 2388 C CA . MET A 1 305 ? 15.847 2.677 -1.108 1.00 78.12 305 MET A CA 1
ATOM 2389 C C . MET A 1 305 ? 16.354 1.654 -0.084 1.00 78.12 305 MET A C 1
ATOM 2391 O O . MET A 1 305 ? 17.159 0.786 -0.426 1.00 78.12 305 MET A O 1
ATOM 2395 N N . ASP A 1 306 ? 15.862 1.710 1.160 1.00 78.12 306 ASP A N 1
ATOM 2396 C CA . ASP A 1 306 ? 16.214 0.732 2.200 1.00 78.12 306 ASP A CA 1
ATOM 2397 C C . ASP A 1 306 ? 15.837 -0.693 1.768 1.00 78.12 306 ASP A C 1
ATOM 2399 O O . ASP A 1 306 ? 16.577 -1.652 2.010 1.00 78.12 306 ASP A O 1
ATOM 2403 N N . ILE A 1 307 ? 14.692 -0.841 1.096 1.00 78.94 307 ILE A N 1
ATOM 2404 C CA . ILE A 1 307 ? 14.226 -2.124 0.562 1.00 78.94 307 ILE A CA 1
ATOM 2405 C C . ILE A 1 307 ? 15.110 -2.573 -0.604 1.00 78.94 307 ILE A C 1
ATOM 2407 O O . ILE A 1 307 ? 15.594 -3.705 -0.593 1.00 78.94 307 ILE A O 1
ATOM 2411 N N . SER A 1 308 ? 15.368 -1.686 -1.565 1.00 81.69 308 SER A N 1
ATOM 2412 C CA . SER A 1 308 ? 16.177 -1.973 -2.755 1.00 81.69 308 SER A CA 1
ATOM 2413 C C . SER A 1 308 ? 17.585 -2.447 -2.400 1.00 81.69 308 SER A C 1
ATOM 2415 O O . SER A 1 308 ? 18.009 -3.535 -2.800 1.00 81.69 308 SER A O 1
ATOM 2417 N N . LEU A 1 309 ? 18.284 -1.693 -1.547 1.00 84.25 309 LEU A N 1
ATOM 2418 C CA . LEU A 1 309 ? 19.628 -2.048 -1.101 1.00 84.25 309 LEU A CA 1
ATOM 2419 C C . LEU A 1 309 ? 19.652 -3.357 -0.309 1.00 84.25 309 LEU A C 1
ATOM 2421 O O . LEU A 1 309 ? 20.535 -4.191 -0.519 1.00 84.25 309 LEU A O 1
ATOM 2425 N N . SER A 1 310 ? 18.702 -3.545 0.610 1.00 86.75 310 SER A N 1
ATOM 2426 C CA . SER A 1 310 ? 18.712 -4.708 1.498 1.00 86.75 310 SER A CA 1
ATOM 2427 C C . SER A 1 310 ? 18.362 -6.010 0.788 1.00 86.75 310 SER A C 1
ATOM 2429 O O . SER A 1 310 ? 19.057 -7.007 0.978 1.00 86.75 310 SER A O 1
ATOM 2431 N N . LEU A 1 311 ? 17.341 -6.013 -0.068 1.00 86.31 311 LEU A N 1
ATOM 2432 C CA . LEU A 1 311 ? 16.986 -7.180 -0.872 1.00 86.31 311 LEU A CA 1
ATOM 2433 C C . LEU A 1 311 ? 18.050 -7.475 -1.929 1.00 86.31 311 LEU A C 1
ATOM 2435 O O . LEU A 1 311 ? 18.385 -8.640 -2.148 1.00 86.31 311 LEU A O 1
ATOM 2439 N N . GLY A 1 312 ? 18.623 -6.436 -2.539 1.00 88.00 312 GLY A N 1
ATOM 2440 C CA . GLY A 1 312 ? 19.715 -6.585 -3.488 1.00 88.00 312 GLY A CA 1
ATOM 2441 C C . GLY A 1 312 ? 20.952 -7.230 -2.860 1.00 88.00 312 GLY A C 1
ATOM 2442 O O . GLY A 1 312 ? 21.474 -8.211 -3.388 1.00 88.00 312 GLY A O 1
ATOM 2443 N N . LEU A 1 313 ? 21.371 -6.755 -1.682 1.00 88.62 313 LEU A N 1
ATOM 2444 C CA . LEU A 1 313 ? 22.466 -7.363 -0.922 1.00 88.62 313 LEU A CA 1
ATOM 2445 C C . LEU A 1 313 ? 22.140 -8.805 -0.501 1.00 88.62 313 LEU A C 1
ATOM 2447 O O . LEU A 1 313 ? 22.989 -9.693 -0.598 1.00 88.62 313 LEU A O 1
ATOM 2451 N N . TYR A 1 314 ? 20.909 -9.053 -0.050 1.00 88.62 314 TYR A N 1
ATOM 2452 C CA . TYR A 1 314 ? 20.459 -10.383 0.355 1.00 88.62 314 TYR A CA 1
ATOM 2453 C C . TYR A 1 314 ? 20.541 -11.384 -0.805 1.00 88.62 314 TYR A C 1
ATOM 2455 O O . TYR A 1 314 ? 21.170 -12.429 -0.658 1.00 88.62 314 TYR A O 1
ATOM 2463 N N . CYS A 1 315 ? 20.015 -11.036 -1.982 1.00 88.44 315 CYS A N 1
ATOM 2464 C CA . CYS A 1 315 ? 20.069 -11.911 -3.155 1.00 88.44 315 CYS A CA 1
ATOM 2465 C C . CYS A 1 315 ? 21.504 -12.148 -3.635 1.00 88.44 315 CYS A C 1
ATOM 2467 O O . CYS A 1 315 ? 21.889 -13.287 -3.893 1.00 88.44 315 CYS A O 1
ATOM 2469 N N . ALA A 1 316 ? 22.322 -11.094 -3.696 1.00 88.62 316 ALA A N 1
ATOM 2470 C CA . ALA A 1 316 ? 23.702 -11.198 -4.160 1.00 88.62 316 ALA A CA 1
ATOM 2471 C C . ALA A 1 316 ? 24.555 -12.114 -3.271 1.00 88.62 316 ALA A C 1
ATOM 2473 O O . ALA A 1 316 ? 25.348 -12.905 -3.778 1.00 88.62 316 ALA A O 1
ATOM 2474 N N . THR A 1 317 ? 24.382 -12.032 -1.948 1.00 85.12 317 THR A N 1
ATOM 2475 C CA . THR A 1 317 ? 25.158 -12.838 -0.982 1.00 85.12 317 THR A CA 1
ATOM 2476 C C . THR A 1 317 ? 24.725 -14.302 -0.899 1.00 85.12 317 THR A C 1
ATOM 2478 O O . THR A 1 317 ? 25.453 -15.121 -0.342 1.00 85.12 317 THR A O 1
ATOM 2481 N N . LYS A 1 318 ? 23.558 -14.638 -1.456 1.00 83.69 318 LYS A N 1
ATOM 2482 C CA . LYS A 1 318 ? 23.016 -16.004 -1.538 1.00 83.69 318 LYS A CA 1
ATOM 2483 C C . LYS A 1 318 ? 23.205 -16.647 -2.911 1.00 83.69 318 LYS A C 1
ATOM 2485 O O . LYS A 1 318 ? 22.955 -17.836 -3.070 1.00 83.69 318 LYS A O 1
ATOM 2490 N N . GLN A 1 319 ? 23.662 -15.873 -3.889 1.00 81.62 319 GLN A N 1
ATOM 2491 C CA . GLN A 1 319 ? 24.012 -16.371 -5.207 1.00 81.62 319 GLN A CA 1
ATOM 2492 C C . GLN A 1 319 ? 25.272 -17.245 -5.151 1.00 81.62 319 GLN A C 1
ATOM 2494 O O . GLN A 1 319 ? 26.166 -17.014 -4.338 1.00 81.62 319 GLN A O 1
ATOM 2499 N N . SER A 1 320 ? 25.365 -18.215 -6.057 1.00 79.88 320 SER A N 1
ATOM 2500 C CA . SER A 1 320 ? 26.546 -19.062 -6.235 1.00 79.88 320 SER A CA 1
ATOM 2501 C C . SER A 1 320 ? 27.076 -18.984 -7.671 1.00 79.88 320 SER A C 1
ATOM 2503 O O . SER A 1 320 ? 26.443 -18.405 -8.558 1.00 79.88 320 SER A O 1
ATOM 2505 N N . GLY A 1 321 ? 28.274 -19.523 -7.898 1.00 83.81 321 GLY A N 1
ATOM 2506 C CA . GLY A 1 321 ? 28.868 -19.592 -9.232 1.00 83.81 321 GLY A CA 1
ATOM 2507 C C . GLY A 1 321 ? 29.351 -18.232 -9.768 1.00 83.81 321 GLY A C 1
ATOM 2508 O O . GLY A 1 321 ? 29.728 -17.355 -8.987 1.00 83.81 321 GLY A O 1
ATOM 2509 N N . PRO A 1 322 ? 29.348 -18.018 -11.100 1.00 85.12 322 PRO A N 1
ATOM 2510 C CA . PRO A 1 322 ? 29.927 -16.830 -11.752 1.00 85.12 322 PRO A CA 1
ATOM 2511 C C . PRO A 1 322 ? 29.291 -15.481 -11.374 1.00 85.12 322 PRO A C 1
ATOM 2513 O O . PRO A 1 322 ? 29.817 -14.419 -11.739 1.00 85.12 322 PRO A O 1
ATOM 2516 N N . PHE A 1 323 ? 28.157 -15.523 -10.668 1.00 87.94 323 PHE A N 1
ATOM 2517 C CA . PHE A 1 323 ? 27.403 -14.361 -10.206 1.00 87.94 323 PHE A CA 1
ATOM 2518 C C . PHE A 1 323 ? 27.396 -14.197 -8.677 1.00 87.94 323 PHE A C 1
ATOM 2520 O O . PHE A 1 323 ? 26.685 -13.331 -8.168 1.00 87.94 323 PHE A O 1
ATOM 2527 N N . GLU A 1 324 ? 28.181 -14.992 -7.937 1.00 89.06 324 GLU A N 1
ATOM 2528 C CA . GLU A 1 324 ? 28.301 -14.876 -6.478 1.00 89.06 324 GLU A CA 1
ATOM 2529 C C . GLU A 1 324 ? 28.711 -13.448 -6.066 1.00 89.06 324 GLU A C 1
ATOM 2531 O O . GLU A 1 324 ? 29.679 -12.871 -6.576 1.00 89.06 324 GLU A O 1
ATOM 2536 N N . ASN A 1 325 ? 27.983 -12.881 -5.097 1.00 89.81 325 ASN A N 1
ATOM 2537 C CA . ASN A 1 325 ? 28.205 -11.535 -4.569 1.00 89.81 325 ASN A CA 1
ATOM 2538 C C . ASN A 1 325 ? 28.152 -10.430 -5.645 1.00 89.81 325 ASN A C 1
ATOM 2540 O O . ASN A 1 325 ? 28.796 -9.395 -5.479 1.00 89.81 325 ASN A O 1
ATOM 2544 N N . LEU A 1 326 ? 27.400 -10.620 -6.736 1.00 90.62 326 LEU A N 1
ATOM 2545 C CA . LEU A 1 326 ? 27.183 -9.580 -7.742 1.00 90.62 326 LEU A CA 1
ATOM 2546 C C . LEU A 1 326 ? 25.833 -8.883 -7.584 1.00 90.62 326 LEU A C 1
ATOM 2548 O O . LEU A 1 326 ? 24.797 -9.523 -7.418 1.00 90.62 326 LEU A O 1
ATOM 2552 N N . VAL A 1 327 ? 25.856 -7.562 -7.743 1.00 90.38 327 VAL A N 1
ATOM 2553 C CA . VAL A 1 327 ? 24.667 -6.740 -8.001 1.00 90.38 327 VAL A CA 1
ATOM 2554 C C . VAL A 1 327 ? 24.840 -6.012 -9.326 1.00 90.38 327 VAL A C 1
ATOM 2556 O O . VAL A 1 327 ? 25.967 -5.721 -9.736 1.00 90.38 327 VAL A O 1
ATOM 2559 N N . VAL A 1 328 ? 23.737 -5.716 -10.004 1.00 89.75 328 VAL A N 1
ATOM 2560 C CA . VAL A 1 328 ? 23.751 -4.915 -11.231 1.00 89.75 328 VAL A CA 1
ATOM 2561 C C . VAL A 1 328 ? 23.101 -3.570 -10.961 1.00 89.75 328 VAL A C 1
ATOM 2563 O O . VAL A 1 328 ? 22.022 -3.507 -10.375 1.00 89.75 328 VAL A O 1
ATOM 2566 N N . THR A 1 329 ? 23.747 -2.491 -11.397 1.00 85.62 329 THR A N 1
ATOM 2567 C CA . THR A 1 329 ? 23.150 -1.158 -11.310 1.00 85.62 329 THR A CA 1
ATOM 2568 C C . THR A 1 329 ? 22.034 -1.002 -12.333 1.00 85.62 329 THR A C 1
ATOM 2570 O O . THR A 1 329 ? 22.241 -1.316 -13.509 1.00 85.62 329 THR A O 1
ATOM 2573 N N . PHE A 1 330 ? 20.879 -0.478 -11.927 1.00 74.00 330 PHE A N 1
ATOM 2574 C CA . PHE A 1 330 ? 19.798 -0.177 -12.860 1.00 74.00 330 PHE A CA 1
ATOM 2575 C C . PHE A 1 330 ? 19.975 1.236 -13.419 1.00 74.00 330 PHE A C 1
ATOM 2577 O O . PHE A 1 330 ? 19.604 2.215 -12.789 1.00 74.00 330 PHE A O 1
ATOM 2584 N N . SER A 1 331 ? 20.664 1.342 -14.559 1.00 73.62 331 SER A N 1
ATOM 2585 C CA . SER A 1 331 ? 20.924 2.620 -15.230 1.00 73.62 331 SER A CA 1
ATOM 2586 C C . SER A 1 331 ? 20.980 2.456 -16.758 1.00 73.62 331 SER A C 1
ATOM 2588 O O . SER A 1 331 ? 21.020 1.322 -17.246 1.00 73.62 331 SER A O 1
ATOM 2590 N N . ASN A 1 332 ? 21.095 3.541 -17.539 1.00 69.50 332 ASN A N 1
ATOM 2591 C CA . ASN A 1 332 ? 21.374 3.442 -18.986 1.00 69.50 332 ASN A CA 1
ATOM 2592 C C . ASN A 1 332 ? 22.689 2.736 -19.341 1.00 69.50 332 ASN A C 1
ATOM 2594 O O . ASN A 1 332 ? 22.876 2.310 -20.482 1.00 69.50 332 ASN A O 1
ATOM 2598 N N . LYS A 1 333 ? 23.616 2.618 -18.387 1.00 78.19 333 LYS A N 1
ATOM 2599 C CA . LYS A 1 333 ? 24.872 1.876 -18.536 1.00 78.19 333 LYS A CA 1
ATOM 2600 C C . LYS A 1 333 ? 25.023 0.934 -17.342 1.00 78.19 333 LYS A C 1
ATOM 2602 O O . LYS A 1 333 ? 25.791 1.247 -16.428 1.00 78.19 333 LYS A O 1
ATOM 2607 N N . PRO A 1 334 ? 24.289 -0.189 -17.327 1.00 82.56 334 PRO A N 1
ATOM 2608 C CA . PRO A 1 334 ? 24.273 -1.088 -16.187 1.00 82.56 334 PRO A CA 1
ATOM 2609 C C . PRO A 1 334 ? 25.665 -1.672 -15.951 1.00 82.56 334 PRO A C 1
ATOM 2611 O O . PRO A 1 334 ? 26.325 -2.150 -16.876 1.00 82.56 334 PRO A O 1
ATOM 2614 N N . LYS A 1 335 ? 26.122 -1.629 -14.699 1.00 87.06 335 LYS A N 1
ATOM 2615 C CA . LYS A 1 335 ? 27.428 -2.135 -14.275 1.00 87.06 335 LYS A CA 1
ATOM 2616 C C . LYS A 1 335 ? 27.243 -3.286 -13.301 1.00 87.06 335 LYS A C 1
ATOM 2618 O O . LYS A 1 335 ? 26.437 -3.204 -12.378 1.00 87.06 335 LYS A O 1
ATOM 2623 N N . PHE A 1 336 ? 28.031 -4.340 -13.491 1.00 88.88 336 PHE A N 1
ATOM 2624 C CA . PHE A 1 336 ? 28.196 -5.386 -12.488 1.00 88.88 336 PHE A CA 1
ATOM 2625 C C . PHE A 1 336 ? 29.113 -4.890 -11.383 1.00 88.88 336 PHE A C 1
ATOM 2627 O O . PHE A 1 336 ? 30.211 -4.403 -11.659 1.00 88.88 336 PHE A O 1
ATOM 2634 N N . ILE A 1 337 ? 28.689 -5.082 -10.144 1.00 87.69 337 ILE A N 1
ATOM 2635 C CA . ILE A 1 337 ? 29.461 -4.716 -8.971 1.00 87.69 337 ILE A CA 1
ATOM 2636 C C . ILE A 1 337 ? 29.735 -5.962 -8.148 1.00 87.69 337 ILE A C 1
ATOM 2638 O O . ILE A 1 337 ? 28.812 -6.659 -7.735 1.00 87.69 337 ILE A O 1
ATOM 2642 N N . GLN A 1 338 ? 31.016 -6.183 -7.868 1.00 90.31 338 GLN A N 1
ATOM 2643 C CA . GLN A 1 338 ? 31.471 -7.189 -6.926 1.00 90.31 338 GLN A CA 1
ATOM 2644 C C . GLN A 1 338 ? 31.366 -6.684 -5.487 1.00 90.31 338 GLN A C 1
ATOM 2646 O O . GLN A 1 338 ? 32.068 -5.758 -5.080 1.00 90.31 338 GLN A O 1
ATOM 2651 N N . LEU A 1 339 ? 30.511 -7.336 -4.710 1.00 88.94 339 LEU A N 1
ATOM 2652 C CA . LEU A 1 339 ? 30.423 -7.182 -3.267 1.00 88.94 339 LEU A CA 1
ATOM 2653 C C . LEU A 1 339 ? 31.437 -8.097 -2.571 1.00 88.94 339 LEU A C 1
ATOM 2655 O O . LEU A 1 339 ? 31.871 -9.121 -3.108 1.00 88.94 339 LEU A O 1
ATOM 2659 N N . LYS A 1 340 ? 31.812 -7.725 -1.348 1.00 84.94 340 LYS A N 1
ATOM 2660 C CA . LYS A 1 340 ? 32.691 -8.505 -0.481 1.00 84.94 340 LYS A CA 1
ATOM 2661 C C . LYS A 1 340 ? 31.898 -9.531 0.315 1.00 84.94 340 LYS A C 1
ATOM 2663 O O . LYS A 1 340 ? 30.848 -9.238 0.886 1.00 84.94 340 LYS A O 1
ATOM 2668 N N . LYS A 1 341 ? 32.437 -10.741 0.408 1.00 77.69 341 LYS A N 1
ATOM 2669 C CA . LYS A 1 341 ? 31.824 -11.829 1.168 1.00 77.69 341 LYS A CA 1
ATOM 2670 C C . LYS A 1 341 ? 31.742 -11.471 2.659 1.00 77.69 341 LYS A C 1
ATOM 2672 O O . LYS A 1 341 ? 32.727 -11.033 3.245 1.00 77.69 341 LYS A O 1
ATOM 2677 N N . SER A 1 342 ? 30.568 -11.669 3.259 1.00 70.75 342 SER A N 1
ATOM 2678 C CA . SER A 1 342 ? 30.335 -11.597 4.713 1.00 70.75 342 SER A CA 1
ATOM 2679 C C . SER A 1 342 ? 30.669 -10.267 5.414 1.00 70.75 342 SER A C 1
ATOM 2681 O O . SER A 1 342 ? 30.921 -10.271 6.616 1.00 70.75 342 SER A O 1
ATOM 2683 N N . ASN A 1 343 ? 30.651 -9.132 4.706 1.00 79.38 343 ASN A N 1
ATOM 2684 C CA . ASN A 1 343 ? 30.850 -7.811 5.315 1.00 79.38 343 ASN A CA 1
ATOM 2685 C C . ASN A 1 343 ? 29.744 -6.834 4.899 1.00 79.38 343 ASN A C 1
ATOM 2687 O O . ASN A 1 343 ? 29.868 -6.113 3.906 1.00 79.38 343 ASN A O 1
ATOM 2691 N N . ILE A 1 344 ? 28.650 -6.803 5.666 1.00 83.94 344 ILE A N 1
ATOM 2692 C CA . ILE A 1 344 ? 27.486 -5.967 5.333 1.00 83.94 344 ILE A CA 1
ATOM 2693 C C . ILE A 1 344 ? 27.811 -4.472 5.387 1.00 83.94 344 ILE A C 1
ATOM 2695 O O . ILE A 1 344 ? 27.345 -3.713 4.544 1.00 83.94 344 ILE A O 1
ATOM 2699 N N . SER A 1 345 ? 28.656 -4.043 6.326 1.00 78.19 345 SER A N 1
ATOM 2700 C CA . SER A 1 345 ? 29.011 -2.631 6.499 1.00 78.19 345 SER A CA 1
ATOM 2701 C C . SER A 1 345 ? 29.824 -2.098 5.325 1.00 78.19 345 SER A C 1
ATOM 2703 O O . SER A 1 345 ? 29.606 -0.977 4.870 1.00 78.19 345 SER A O 1
ATOM 2705 N N . GLU A 1 346 ? 30.769 -2.890 4.824 1.00 79.75 346 GLU A N 1
ATOM 2706 C CA . GLU A 1 346 ? 31.574 -2.508 3.671 1.00 79.75 346 GLU A CA 1
ATOM 2707 C C . GLU A 1 346 ? 30.781 -2.592 2.366 1.00 79.75 346 GLU A C 1
ATOM 2709 O O . GLU A 1 346 ? 30.870 -1.676 1.553 1.00 79.75 346 GLU A O 1
ATOM 2714 N N . ASN A 1 347 ? 29.932 -3.609 2.200 1.00 84.44 347 ASN A N 1
ATOM 2715 C CA . ASN A 1 347 ? 29.039 -3.699 1.044 1.00 84.44 347 ASN A CA 1
ATOM 2716 C C . ASN A 1 347 ? 28.065 -2.526 0.976 1.00 84.44 347 ASN A C 1
ATOM 2718 O O . ASN A 1 347 ? 27.877 -1.958 -0.094 1.00 84.44 347 ASN A O 1
ATOM 2722 N N . LEU A 1 348 ? 27.518 -2.090 2.115 1.00 77.44 348 LEU A N 1
ATOM 2723 C CA . LEU A 1 348 ? 26.702 -0.880 2.175 1.00 77.44 348 LEU A CA 1
ATOM 2724 C C . LEU A 1 348 ? 27.493 0.372 1.767 1.00 77.44 348 LEU A C 1
ATOM 2726 O O . LEU A 1 348 ? 26.945 1.226 1.078 1.00 77.44 348 LEU A O 1
ATOM 2730 N N . LYS A 1 349 ? 28.772 0.496 2.150 1.00 76.81 349 LYS A N 1
ATOM 2731 C CA . LYS A 1 349 ? 29.628 1.612 1.700 1.00 76.81 349 LYS A CA 1
ATOM 2732 C C . LYS A 1 349 ? 29.871 1.560 0.195 1.00 76.81 349 LYS A C 1
ATOM 2734 O O . LYS A 1 349 ? 29.715 2.583 -0.464 1.00 76.81 349 LYS A O 1
ATOM 2739 N N . ILE A 1 350 ? 30.200 0.378 -0.331 1.00 79.69 350 ILE A N 1
ATOM 2740 C CA . ILE A 1 350 ? 30.385 0.137 -1.765 1.00 79.69 350 ILE A CA 1
ATOM 2741 C C . ILE A 1 350 ? 29.120 0.566 -2.514 1.00 79.69 350 ILE A C 1
ATOM 2743 O O . ILE A 1 350 ? 29.204 1.408 -3.400 1.00 79.69 350 ILE A O 1
ATOM 2747 N N . MET A 1 351 ? 27.948 0.070 -2.103 1.00 77.12 351 MET A N 1
ATOM 2748 C CA . MET A 1 351 ? 26.647 0.381 -2.714 1.00 77.12 351 MET A CA 1
ATOM 2749 C C . MET A 1 351 ? 26.281 1.871 -2.635 1.00 77.12 351 MET A C 1
ATOM 2751 O O . MET A 1 351 ? 25.642 2.383 -3.546 1.00 77.12 351 MET A O 1
ATOM 2755 N N . ARG A 1 352 ? 26.728 2.613 -1.614 1.00 69.25 352 ARG A N 1
ATOM 2756 C CA . ARG A 1 352 ? 26.468 4.063 -1.503 1.00 69.25 352 ARG A CA 1
ATOM 2757 C C . ARG A 1 352 ? 27.359 4.940 -2.374 1.00 69.25 352 ARG A C 1
ATOM 2759 O O . ARG A 1 352 ? 26.942 6.026 -2.748 1.00 69.25 352 ARG A O 1
ATOM 2766 N N . GLN A 1 353 ? 28.590 4.518 -2.641 1.00 67.75 353 GLN A N 1
ATOM 2767 C CA . GLN A 1 353 ? 29.593 5.355 -3.311 1.00 67.75 353 GLN A CA 1
ATOM 2768 C C . GLN A 1 353 ? 29.534 5.286 -4.840 1.00 67.75 353 GLN A C 1
ATOM 2770 O O . GLN A 1 353 ? 30.394 5.860 -5.506 1.00 67.75 353 GLN A O 1
ATOM 2775 N N . MET A 1 354 ? 28.573 4.558 -5.410 1.00 69.69 354 MET A N 1
ATOM 2776 C CA . MET A 1 354 ? 28.532 4.371 -6.856 1.00 69.69 354 MET A CA 1
ATOM 2777 C C . MET A 1 354 ? 27.803 5.498 -7.571 1.00 69.69 354 MET A C 1
ATOM 2779 O O . MET A 1 354 ? 26.981 6.214 -7.007 1.00 69.69 354 MET A O 1
ATOM 2783 N N . ASP A 1 355 ? 28.125 5.610 -8.852 1.00 64.88 355 ASP A N 1
ATOM 2784 C CA . ASP A 1 355 ? 27.469 6.500 -9.793 1.00 64.88 355 ASP A CA 1
ATOM 2785 C C . ASP A 1 355 ? 26.215 5.816 -10.347 1.00 64.88 355 ASP A C 1
ATOM 2787 O O . ASP A 1 355 ? 26.279 4.959 -11.238 1.00 64.88 355 ASP A O 1
ATOM 2791 N N . TRP A 1 356 ? 25.084 6.148 -9.740 1.00 66.69 356 TRP A N 1
ATOM 2792 C CA . TRP A 1 356 ? 23.780 5.599 -10.060 1.00 66.69 356 TRP A CA 1
ATOM 2793 C C . TRP A 1 356 ? 23.058 6.591 -10.974 1.00 66.69 356 TRP A C 1
ATOM 2795 O O . TRP A 1 356 ? 22.594 7.640 -10.536 1.00 66.69 356 TRP A O 1
ATOM 2805 N N . GLY A 1 357 ? 23.070 6.306 -12.278 1.00 53.19 357 GLY A N 1
ATOM 2806 C CA . GLY A 1 357 ? 22.466 7.171 -13.297 1.00 53.19 357 GLY A CA 1
ATOM 2807 C C . GLY A 1 357 ? 20.954 7.368 -13.108 1.00 53.19 357 GLY A C 1
ATOM 2808 O O . GLY A 1 357 ? 20.297 6.569 -12.454 1.00 53.19 357 GLY A O 1
ATOM 2809 N N . MET A 1 358 ? 20.403 8.429 -13.707 1.00 50.00 358 MET A N 1
ATOM 2810 C CA . MET A 1 358 ? 19.010 8.884 -13.518 1.00 50.00 358 MET A CA 1
ATOM 2811 C C . MET A 1 358 ? 17.988 8.276 -14.508 1.00 50.00 358 MET A C 1
ATOM 2813 O O . MET A 1 358 ? 16.961 8.892 -14.765 1.00 50.00 358 MET A O 1
ATOM 2817 N N . ASN A 1 359 ? 18.283 7.144 -15.154 1.00 55.19 359 ASN A N 1
ATOM 2818 C CA . ASN A 1 359 ? 17.440 6.561 -16.212 1.00 55.19 359 ASN A CA 1
ATOM 2819 C C . ASN A 1 359 ? 17.634 5.051 -16.357 1.00 55.19 359 ASN A C 1
ATOM 2821 O O . ASN A 1 359 ? 18.701 4.537 -16.038 1.00 55.19 359 ASN A O 1
ATOM 2825 N N . THR A 1 360 ? 16.633 4.346 -16.877 1.00 64.75 360 THR A N 1
ATOM 2826 C CA . THR A 1 360 ? 16.461 2.906 -16.658 1.00 64.75 360 THR A CA 1
ATOM 2827 C C . THR A 1 360 ? 16.316 2.126 -17.963 1.00 64.75 360 THR A C 1
ATOM 2829 O O . THR A 1 360 ? 15.286 2.202 -18.636 1.00 64.75 360 THR A O 1
ATOM 2832 N N . ASN A 1 361 ? 17.291 1.259 -18.277 1.00 72.25 361 ASN A N 1
ATOM 2833 C CA . ASN A 1 361 ? 17.309 0.503 -19.535 1.00 72.25 361 ASN A CA 1
ATOM 2834 C C . ASN A 1 361 ? 17.397 -1.019 -19.346 1.00 72.25 361 ASN A C 1
ATOM 2836 O O . ASN A 1 361 ? 18.474 -1.606 -19.215 1.00 72.25 361 ASN A O 1
ATOM 2840 N N . ILE A 1 362 ? 16.242 -1.681 -19.440 1.00 75.88 362 ILE A N 1
ATOM 2841 C CA . ILE A 1 362 ? 16.143 -3.138 -19.306 1.00 75.88 362 ILE A CA 1
ATOM 2842 C C . ILE A 1 362 ? 16.877 -3.900 -20.418 1.00 75.88 362 ILE A C 1
ATOM 2844 O O . ILE A 1 362 ? 17.476 -4.941 -20.152 1.00 75.88 362 ILE A O 1
ATOM 2848 N N . GLN A 1 363 ? 16.878 -3.400 -21.660 1.00 78.44 363 GLN A N 1
ATOM 2849 C CA . GLN A 1 363 ? 17.600 -4.069 -22.747 1.00 78.44 363 GLN A CA 1
ATOM 2850 C C . GLN A 1 363 ? 19.106 -4.051 -22.483 1.00 78.44 363 GLN A C 1
ATOM 2852 O O . GLN A 1 363 ? 19.755 -5.084 -22.624 1.00 78.44 363 GLN A O 1
ATOM 2857 N N . ALA A 1 364 ? 19.637 -2.916 -22.021 1.00 82.31 364 ALA A N 1
ATOM 2858 C CA . ALA A 1 364 ? 21.040 -2.780 -21.660 1.00 82.31 364 ALA A CA 1
ATOM 2859 C C . ALA A 1 364 ? 21.421 -3.713 -20.501 1.00 82.31 364 ALA A C 1
ATOM 2861 O O . ALA A 1 364 ? 22.509 -4.284 -20.516 1.00 82.31 364 ALA A O 1
ATOM 2862 N N . THR A 1 365 ? 20.533 -3.923 -19.519 1.00 84.94 365 THR A N 1
ATOM 2863 C CA . THR A 1 365 ? 20.789 -4.852 -18.402 1.00 84.94 365 THR A CA 1
ATOM 2864 C C . THR A 1 365 ? 20.981 -6.281 -18.906 1.00 84.94 365 THR A C 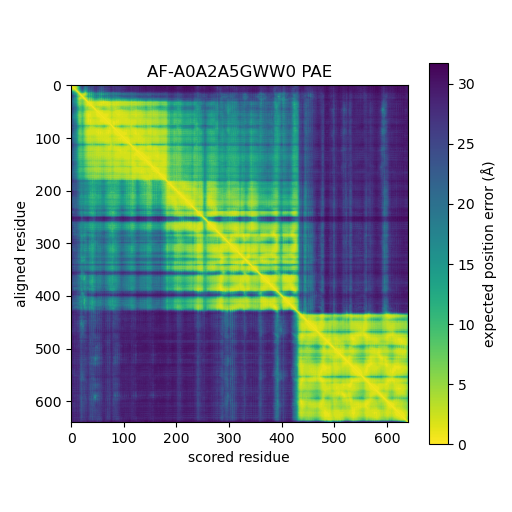1
ATOM 2866 O O . THR A 1 365 ? 21.937 -6.961 -18.526 1.00 84.94 365 THR A O 1
ATOM 2869 N N . PHE A 1 366 ? 20.100 -6.731 -19.799 1.00 88.94 366 PHE A N 1
ATOM 2870 C CA . PHE A 1 366 ? 20.187 -8.065 -20.388 1.00 88.94 366 PHE A CA 1
ATOM 2871 C C . PHE A 1 366 ? 21.343 -8.197 -21.390 1.00 88.94 366 PHE A C 1
ATOM 2873 O O . PHE A 1 366 ? 21.964 -9.258 -21.458 1.00 88.94 366 PHE A O 1
ATOM 2880 N N . ASP A 1 367 ? 21.675 -7.136 -22.127 1.00 89.50 367 ASP A N 1
ATOM 2881 C CA . ASP A 1 367 ? 22.839 -7.110 -23.015 1.00 89.50 367 ASP A CA 1
ATOM 2882 C C . ASP A 1 367 ? 24.147 -7.215 -22.213 1.00 89.50 367 ASP A C 1
ATOM 2884 O O . ASP A 1 367 ? 25.003 -8.031 -22.555 1.00 89.50 367 ASP A O 1
ATOM 2888 N N . ALA A 1 368 ? 24.270 -6.491 -21.095 1.00 89.25 368 ALA A N 1
ATOM 2889 C CA . ALA A 1 368 ? 25.420 -6.579 -20.194 1.00 89.25 368 ALA A CA 1
ATOM 2890 C C . ALA A 1 368 ? 25.555 -7.976 -19.566 1.00 89.25 368 ALA A C 1
ATOM 2892 O O . ALA A 1 368 ? 26.664 -8.508 -19.453 1.00 89.25 368 ALA A O 1
ATOM 2893 N N . LEU A 1 369 ? 24.436 -8.605 -19.183 1.00 91.25 369 LEU A N 1
ATOM 2894 C CA . LEU A 1 369 ? 24.432 -9.994 -18.719 1.00 91.25 369 LEU A CA 1
ATOM 2895 C C . LEU A 1 369 ? 24.939 -10.946 -19.802 1.00 91.25 369 LEU A C 1
ATOM 2897 O O . LEU A 1 369 ? 25.757 -11.823 -19.518 1.00 91.25 369 LEU A O 1
ATOM 2901 N N . LEU A 1 370 ? 24.481 -10.772 -21.039 1.00 90.62 370 LEU A N 1
ATOM 2902 C CA . LEU A 1 370 ? 24.885 -11.621 -22.149 1.00 90.62 370 LEU A CA 1
ATOM 2903 C C . LEU A 1 370 ? 26.365 -11.435 -22.505 1.00 90.62 370 LEU A C 1
ATOM 2905 O O . LEU A 1 370 ? 27.068 -12.415 -22.745 1.00 90.62 370 LEU A O 1
ATOM 2909 N N . GLU A 1 371 ? 26.846 -10.191 -22.508 1.00 90.62 371 GLU A N 1
ATOM 2910 C CA . GLU A 1 371 ? 28.253 -9.853 -22.725 1.00 90.62 371 GLU A CA 1
ATOM 2911 C C . GLU A 1 371 ? 29.138 -10.488 -21.652 1.00 90.62 371 GLU A C 1
ATOM 2913 O O . GLU A 1 371 ? 30.115 -11.164 -21.978 1.00 90.62 371 GLU A O 1
ATOM 2918 N N . ARG A 1 372 ? 28.761 -10.352 -20.375 1.00 90.19 372 ARG A N 1
ATOM 2919 C CA . ARG A 1 372 ? 29.468 -10.994 -19.264 1.00 90.19 372 ARG A CA 1
ATOM 2920 C C . ARG A 1 372 ? 29.469 -12.514 -19.411 1.00 90.19 372 ARG A C 1
ATOM 2922 O O . ARG A 1 372 ? 30.523 -13.126 -19.284 1.00 90.19 372 ARG A O 1
ATOM 2929 N N . SER A 1 373 ? 28.317 -13.111 -19.705 1.00 91.06 373 SER A N 1
ATOM 2930 C CA . SER A 1 373 ? 28.184 -14.568 -19.832 1.00 91.06 373 SER A CA 1
ATOM 2931 C C . SER A 1 373 ? 29.087 -15.115 -20.936 1.00 91.06 373 SER A C 1
ATOM 2933 O O . SER A 1 373 ? 29.769 -16.112 -20.736 1.00 91.06 373 SER A O 1
ATOM 2935 N N . LYS A 1 374 ? 29.180 -14.410 -22.071 1.00 88.69 374 LYS A N 1
ATOM 2936 C CA . LYS A 1 374 ? 30.123 -14.743 -23.148 1.00 88.69 374 LYS A CA 1
ATOM 2937 C C . LYS A 1 374 ? 31.578 -14.542 -22.733 1.00 88.69 374 LYS A C 1
ATOM 2939 O O . LYS A 1 374 ? 32.406 -15.399 -23.008 1.00 88.69 374 LYS A O 1
ATOM 2944 N N . ARG A 1 375 ? 31.891 -13.423 -22.075 1.00 88.56 375 ARG A N 1
ATOM 2945 C CA . ARG A 1 375 ? 33.256 -13.077 -21.651 1.00 88.56 375 ARG A CA 1
ATOM 2946 C C . ARG A 1 375 ? 33.845 -14.081 -20.659 1.00 88.56 375 ARG A C 1
ATOM 2948 O O . ARG A 1 375 ? 35.051 -14.292 -20.678 1.00 88.56 375 ARG A O 1
ATOM 2955 N N . PHE A 1 376 ? 33.014 -14.641 -19.784 1.00 88.19 376 PHE A N 1
ATOM 2956 C CA . PHE A 1 376 ? 33.426 -15.598 -18.754 1.00 88.19 376 PHE A CA 1
ATOM 2957 C C . PHE A 1 376 ? 33.025 -17.045 -19.075 1.00 88.19 376 PHE A C 1
ATOM 2959 O O . PHE A 1 376 ? 33.109 -17.884 -18.188 1.00 88.19 376 PHE A O 1
ATOM 2966 N N . GLU A 1 377 ? 32.584 -17.327 -20.308 1.00 89.56 377 GLU A N 1
ATOM 2967 C CA . GLU A 1 377 ? 32.214 -18.677 -20.769 1.00 89.56 377 GLU A CA 1
ATOM 2968 C C . GLU A 1 377 ? 31.231 -19.399 -19.826 1.00 89.56 377 GLU A C 1
ATOM 2970 O O . GLU A 1 377 ? 31.348 -20.589 -19.544 1.00 89.56 377 GLU A O 1
ATOM 2975 N N . VAL A 1 378 ? 30.252 -18.650 -19.315 1.00 91.38 378 VAL A N 1
ATOM 2976 C CA . VAL A 1 378 ? 29.247 -19.141 -18.364 1.00 91.38 378 VAL A CA 1
ATOM 2977 C C . VAL A 1 378 ? 28.397 -20.226 -19.025 1.00 91.38 378 VAL A C 1
ATOM 2979 O O . VAL A 1 378 ? 27.893 -20.035 -20.128 1.00 91.38 378 VAL A O 1
ATOM 2982 N N . THR A 1 379 ? 28.195 -21.363 -18.360 1.00 91.44 379 THR A N 1
ATOM 2983 C CA . THR A 1 379 ? 27.312 -22.417 -18.884 1.00 91.44 379 THR A CA 1
ATOM 2984 C C . THR A 1 379 ? 25.835 -22.043 -18.715 1.00 91.44 379 THR A C 1
ATOM 2986 O O . THR A 1 379 ? 25.483 -21.148 -17.948 1.00 91.44 379 THR A O 1
ATOM 2989 N N . GLN A 1 380 ? 24.927 -22.733 -19.411 1.00 90.62 380 GLN A N 1
ATOM 2990 C CA . GLN A 1 380 ? 23.490 -22.497 -19.222 1.00 90.62 380 GLN A CA 1
ATOM 2991 C C . GLN A 1 380 ? 23.024 -22.803 -17.787 1.00 90.62 380 GLN A C 1
ATOM 2993 O O . GLN A 1 380 ? 22.112 -22.134 -17.299 1.00 90.62 380 GLN A O 1
ATOM 2998 N N . ASP A 1 381 ? 23.640 -23.783 -17.126 1.00 88.00 381 ASP A N 1
ATOM 2999 C CA . ASP A 1 381 ? 23.286 -24.188 -15.761 1.00 88.00 381 ASP A CA 1
ATOM 3000 C C . ASP A 1 381 ? 23.774 -23.172 -14.718 1.00 88.00 381 ASP A C 1
ATOM 3002 O O . ASP A 1 381 ? 23.113 -22.967 -13.701 1.00 88.00 381 ASP A O 1
ATOM 3006 N N . ASP A 1 382 ? 24.879 -22.479 -15.012 1.00 89.19 382 ASP A N 1
ATOM 3007 C CA . ASP A 1 382 ? 25.444 -21.411 -14.177 1.00 89.19 382 ASP A CA 1
ATOM 3008 C C . ASP A 1 382 ? 24.785 -20.038 -14.410 1.00 89.19 382 ASP A C 1
ATOM 3010 O O . ASP A 1 382 ? 25.099 -19.054 -13.729 1.00 89.19 382 ASP A O 1
ATOM 3014 N N . MET A 1 383 ? 23.888 -19.934 -15.395 1.00 88.81 383 MET A N 1
ATOM 3015 C CA . MET A 1 383 ? 23.165 -18.701 -15.687 1.00 88.81 383 MET A CA 1
ATOM 3016 C C . MET A 1 383 ? 22.088 -18.433 -14.621 1.00 88.81 383 MET A C 1
ATOM 3018 O O . MET A 1 383 ? 21.407 -19.367 -14.185 1.00 88.81 383 MET A O 1
ATOM 3022 N N . PRO A 1 384 ? 21.842 -17.165 -14.229 1.00 88.19 384 PRO A N 1
ATOM 3023 C CA . PRO A 1 384 ? 20.788 -16.858 -13.278 1.00 88.19 384 PRO A CA 1
ATOM 3024 C C . PRO A 1 384 ? 19.432 -17.338 -13.789 1.00 88.19 384 PRO A C 1
ATOM 3026 O O . PRO A 1 384 ? 19.039 -17.036 -14.914 1.00 88.19 384 PRO A O 1
ATOM 3029 N N . LYS A 1 385 ? 18.688 -18.061 -12.950 1.00 85.31 385 LYS A N 1
ATOM 3030 C CA . LYS A 1 385 ? 17.320 -18.498 -13.274 1.00 85.31 385 LYS A CA 1
ATOM 3031 C C . LYS A 1 385 ? 16.354 -17.317 -13.276 1.00 85.31 385 LYS A C 1
ATOM 3033 O O . LYS A 1 385 ? 15.406 -17.301 -14.063 1.00 85.31 385 LYS A O 1
ATOM 3038 N N . TYR A 1 386 ? 16.604 -16.343 -12.400 1.00 86.94 386 TYR A N 1
ATOM 3039 C CA . TYR A 1 386 ? 15.802 -15.139 -12.246 1.00 86.94 386 TYR A CA 1
ATOM 3040 C C . TYR A 1 386 ? 16.670 -13.882 -12.259 1.00 86.94 386 TYR A C 1
ATOM 3042 O O . TYR A 1 386 ? 17.768 -13.857 -11.700 1.00 86.94 386 TYR A O 1
ATOM 3050 N N . ILE A 1 387 ? 16.135 -12.815 -12.839 1.00 85.44 387 ILE A N 1
ATOM 3051 C CA . ILE A 1 387 ? 16.599 -11.447 -12.626 1.00 85.44 387 ILE A CA 1
ATOM 3052 C C . ILE A 1 387 ? 15.547 -10.748 -11.775 1.00 85.44 387 ILE A C 1
ATOM 3054 O O . ILE A 1 387 ? 14.385 -10.691 -12.176 1.00 85.44 387 ILE A O 1
ATOM 3058 N N . LEU A 1 388 ? 15.949 -10.242 -10.611 1.00 84.62 388 LEU A N 1
ATOM 3059 C CA . LEU A 1 388 ? 15.079 -9.478 -9.721 1.00 84.62 388 LEU A CA 1
ATOM 3060 C C . LEU A 1 388 ? 15.400 -7.994 -9.867 1.00 84.62 388 LEU A C 1
ATOM 3062 O O . LEU A 1 388 ? 16.452 -7.557 -9.411 1.00 84.62 388 LEU A O 1
ATOM 3066 N N . ILE A 1 389 ? 14.499 -7.234 -10.479 1.00 81.94 389 ILE A N 1
ATOM 3067 C CA . ILE A 1 389 ? 14.594 -5.775 -10.550 1.00 81.94 389 ILE A CA 1
ATOM 3068 C C . ILE A 1 389 ? 13.789 -5.173 -9.400 1.00 81.94 389 ILE A C 1
ATOM 3070 O O . ILE A 1 389 ? 12.615 -5.508 -9.242 1.00 81.94 389 ILE A O 1
ATOM 3074 N N . ILE A 1 390 ? 14.405 -4.284 -8.623 1.00 79.00 390 ILE A N 1
ATOM 3075 C CA . ILE A 1 390 ? 13.770 -3.590 -7.496 1.00 79.00 390 ILE A CA 1
ATOM 3076 C C . ILE A 1 390 ? 13.823 -2.091 -7.778 1.00 79.00 390 ILE A C 1
ATOM 3078 O O . ILE A 1 390 ? 14.918 -1.538 -7.818 1.00 79.00 390 ILE A O 1
ATOM 3082 N N . SER A 1 391 ? 12.671 -1.465 -8.030 1.00 70.69 391 SER A N 1
ATOM 3083 C CA . SER A 1 391 ? 12.567 -0.088 -8.548 1.00 70.69 391 SER A CA 1
ATOM 3084 C C . SER A 1 391 ? 11.182 0.519 -8.261 1.00 70.69 391 SER A C 1
ATOM 3086 O O . SER A 1 391 ? 10.275 -0.189 -7.823 1.00 70.69 391 SER A O 1
ATOM 3088 N N . ASP A 1 392 ? 11.013 1.818 -8.491 1.00 56.44 392 ASP A N 1
ATOM 3089 C CA . ASP A 1 392 ? 9.778 2.603 -8.360 1.00 56.44 392 ASP A CA 1
ATOM 3090 C C . ASP A 1 392 ? 9.012 2.817 -9.685 1.00 56.44 392 ASP A C 1
ATOM 3092 O O . ASP A 1 392 ? 8.072 3.606 -9.730 1.00 56.44 392 ASP A O 1
ATOM 3096 N N . MET A 1 393 ? 9.349 2.041 -10.726 1.00 55.66 393 MET A N 1
ATOM 3097 C CA . MET A 1 393 ? 8.671 1.951 -12.036 1.00 55.66 393 MET A CA 1
ATOM 3098 C C . MET A 1 393 ? 8.972 3.019 -13.105 1.00 55.66 393 MET A C 1
ATOM 3100 O O . MET A 1 393 ? 8.250 3.111 -14.099 1.00 55.66 393 MET A O 1
ATOM 3104 N N . GLU A 1 394 ? 10.100 3.718 -13.044 1.00 44.84 394 GLU A N 1
ATOM 3105 C CA . GLU A 1 394 ? 10.527 4.576 -14.161 1.00 44.84 394 GLU A CA 1
ATOM 3106 C C . GLU A 1 394 ? 11.320 3.765 -15.212 1.00 44.84 394 GLU A C 1
ATOM 3108 O O . GLU A 1 394 ? 12.526 3.599 -15.074 1.00 44.84 394 GLU A O 1
ATOM 3113 N N . PHE A 1 395 ? 10.669 3.214 -16.254 1.00 51.09 395 PHE A N 1
ATOM 3114 C CA . PHE A 1 395 ? 11.351 2.562 -17.397 1.00 51.09 395 PHE A CA 1
ATOM 3115 C C . PHE A 1 395 ? 11.413 3.452 -18.644 1.00 51.09 395 PHE A C 1
ATOM 3117 O O . PHE A 1 395 ? 10.406 4.056 -19.011 1.00 51.09 395 PHE A O 1
ATOM 3124 N N . ASP A 1 396 ? 12.520 3.381 -19.390 1.00 40.03 396 ASP A N 1
ATOM 3125 C CA . ASP A 1 396 ? 12.627 3.990 -20.721 1.00 40.03 396 ASP A CA 1
ATOM 3126 C C . ASP A 1 396 ? 11.880 3.184 -21.814 1.00 40.03 396 ASP A C 1
ATOM 31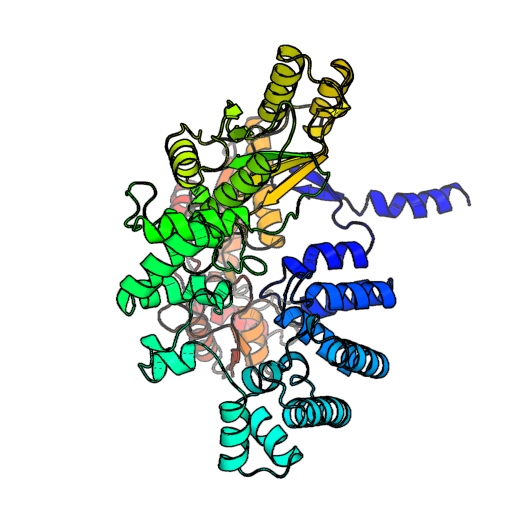28 O O . ASP A 1 396 ? 11.633 1.976 -21.697 1.00 40.03 396 ASP A O 1
ATOM 3132 N N . SER A 1 397 ? 11.501 3.879 -22.892 1.00 43.28 397 SER A N 1
ATOM 3133 C CA . SER A 1 397 ? 10.592 3.436 -23.960 1.00 43.28 397 SER A CA 1
ATOM 3134 C C . SER A 1 397 ? 11.067 2.232 -24.801 1.00 43.28 397 SER A C 1
ATOM 3136 O O . SER A 1 397 ? 12.236 1.841 -24.828 1.00 43.28 397 SER A O 1
ATOM 3138 N N . CYS A 1 398 ? 10.112 1.596 -25.497 1.00 38.69 398 CYS A N 1
ATOM 3139 C CA . CYS A 1 398 ? 10.330 0.432 -26.366 1.00 38.69 398 CYS A CA 1
ATOM 3140 C C . CYS A 1 398 ? 10.792 0.806 -27.785 1.00 38.69 398 CYS A C 1
ATOM 3142 O O . CYS A 1 398 ? 10.419 1.836 -28.333 1.00 38.69 398 CYS A O 1
ATOM 3144 N N . SER A 1 399 ? 11.520 -0.117 -28.426 1.00 41.22 399 SER A N 1
ATOM 3145 C CA . SER A 1 399 ? 11.869 -0.048 -29.852 1.00 41.22 399 SER A CA 1
ATOM 3146 C C . SER A 1 399 ? 10.697 -0.420 -30.775 1.00 41.22 399 SER A C 1
ATOM 3148 O O . SER A 1 399 ? 9.930 -1.333 -30.473 1.00 41.22 399 SER A O 1
ATOM 3150 N N . GLU A 1 400 ? 10.661 0.187 -31.960 1.00 45.84 400 GLU A N 1
ATOM 3151 C CA . GLU A 1 400 ? 9.521 0.331 -32.885 1.00 45.84 400 GLU A CA 1
ATOM 3152 C C . GLU A 1 400 ? 8.84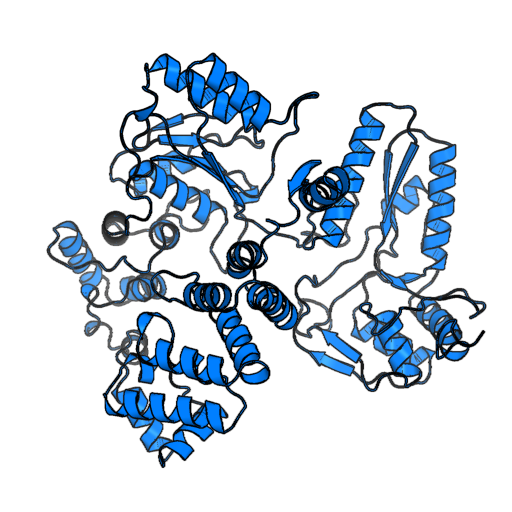0 -0.939 -33.464 1.00 45.84 400 GLU A C 1
ATOM 3154 O O . GLU A 1 400 ? 7.911 -0.796 -34.257 1.00 45.84 400 GLU A O 1
ATOM 3159 N N . ARG A 1 401 ? 9.245 -2.188 -33.150 1.00 46.50 401 ARG A N 1
ATOM 3160 C CA . ARG A 1 401 ? 8.677 -3.393 -33.828 1.00 46.50 401 ARG A CA 1
ATOM 3161 C C . ARG A 1 401 ? 8.509 -4.685 -33.012 1.00 46.50 401 ARG A C 1
ATOM 3163 O O . ARG A 1 401 ? 7.814 -5.586 -33.473 1.00 46.50 401 ARG A O 1
ATOM 3170 N N . LEU A 1 402 ? 9.126 -4.821 -31.838 1.00 54.34 402 LEU A N 1
ATOM 3171 C CA . LEU A 1 402 ? 9.020 -6.003 -30.963 1.00 54.34 402 LEU A CA 1
ATOM 3172 C C . LEU A 1 402 ? 8.969 -5.551 -29.505 1.00 54.34 402 LEU A C 1
ATOM 3174 O O . LEU A 1 402 ? 9.563 -4.531 -29.160 1.00 54.34 402 LEU A O 1
ATOM 3178 N N . THR A 1 403 ? 8.331 -6.331 -28.630 1.00 62.12 403 THR A N 1
ATOM 3179 C CA . THR A 1 403 ? 8.410 -6.042 -27.190 1.00 62.12 403 THR A CA 1
ATOM 3180 C C . THR A 1 403 ? 9.847 -6.229 -26.688 1.00 62.12 403 THR A C 1
ATOM 3182 O O . THR A 1 403 ? 10.586 -7.071 -27.212 1.00 62.12 403 THR A O 1
ATOM 3185 N N . ASN A 1 404 ? 10.245 -5.495 -25.638 1.00 66.38 404 ASN A N 1
ATOM 3186 C CA . ASN A 1 404 ? 11.561 -5.648 -24.996 1.00 66.38 404 ASN A CA 1
ATOM 3187 C C . ASN A 1 404 ? 11.891 -7.128 -24.727 1.00 66.38 404 ASN A C 1
ATOM 3189 O O . ASN A 1 404 ? 12.972 -7.603 -25.067 1.00 66.38 404 ASN A O 1
ATOM 3193 N N . PHE A 1 405 ? 10.922 -7.893 -24.222 1.00 71.44 405 PHE A N 1
ATOM 3194 C CA . PHE A 1 405 ? 11.075 -9.321 -23.940 1.00 71.44 405 PHE A CA 1
ATOM 3195 C C . PHE A 1 405 ? 11.257 -10.185 -25.185 1.00 71.44 405 PHE A C 1
ATOM 3197 O O . PHE A 1 405 ? 12.068 -11.106 -25.171 1.00 71.44 405 PHE A O 1
ATOM 3204 N N . GLN A 1 406 ? 10.529 -9.912 -26.270 1.00 74.94 406 GLN A N 1
ATOM 3205 C CA . GLN A 1 406 ? 10.708 -10.644 -27.526 1.00 74.94 406 GLN A CA 1
ATOM 3206 C C . GLN A 1 406 ? 12.103 -10.398 -28.108 1.00 74.94 406 GLN A C 1
ATOM 3208 O O . GLN A 1 406 ? 12.753 -11.344 -28.561 1.00 74.94 406 GLN A O 1
ATOM 3213 N N . ASN A 1 407 ? 12.585 -9.153 -28.045 1.00 79.69 407 ASN A N 1
ATOM 3214 C CA . ASN A 1 407 ? 13.925 -8.805 -28.500 1.00 79.69 407 ASN A CA 1
ATOM 3215 C C . ASN A 1 407 ? 15.005 -9.481 -27.638 1.00 79.69 407 ASN A C 1
ATOM 3217 O O . ASN A 1 407 ? 15.866 -10.186 -28.164 1.00 79.69 407 ASN A O 1
ATOM 3221 N N . ILE A 1 408 ? 14.912 -9.358 -26.311 1.00 83.62 408 ILE A N 1
ATOM 3222 C CA . ILE A 1 408 ? 15.840 -9.991 -25.362 1.00 83.62 408 ILE A CA 1
ATOM 3223 C C . ILE A 1 408 ? 15.849 -11.514 -25.547 1.00 83.62 408 ILE A C 1
ATOM 3225 O O . ILE A 1 408 ? 16.911 -12.112 -25.712 1.00 83.62 408 ILE A O 1
ATOM 3229 N N . LYS A 1 409 ? 14.676 -12.154 -25.615 1.00 85.44 409 LYS A N 1
ATOM 3230 C CA . LYS A 1 409 ? 14.564 -13.605 -25.821 1.00 85.44 409 LYS A CA 1
ATOM 3231 C C . LYS A 1 409 ? 15.205 -14.045 -27.138 1.00 85.44 409 LYS A C 1
ATOM 3233 O O . LYS A 1 409 ? 15.861 -15.084 -27.183 1.00 85.44 409 LYS A O 1
ATOM 3238 N N . SER A 1 410 ? 15.055 -13.250 -28.199 1.00 85.12 410 SER A N 1
ATOM 3239 C CA . SER A 1 410 ? 15.721 -13.487 -29.485 1.00 85.12 410 SER A CA 1
ATOM 3240 C C . SER A 1 410 ? 17.245 -13.379 -29.367 1.00 85.12 410 SER A C 1
ATOM 3242 O O . SER A 1 410 ? 17.955 -14.263 -29.848 1.00 85.12 410 SER A O 1
ATOM 3244 N N . LYS A 1 411 ? 17.762 -12.350 -28.681 1.00 88.88 411 LYS A N 1
ATOM 3245 C CA . LYS A 1 411 ? 19.204 -12.163 -28.437 1.00 88.88 411 LYS A CA 1
ATOM 3246 C C . LYS A 1 411 ? 19.813 -13.319 -27.636 1.00 88.88 411 LYS A C 1
ATOM 3248 O O . LYS A 1 411 ? 20.838 -13.857 -28.050 1.00 88.88 411 LYS A O 1
ATOM 3253 N N . PHE A 1 412 ? 19.164 -13.741 -26.550 1.00 91.12 412 PHE A N 1
ATOM 3254 C CA . PHE A 1 412 ? 19.608 -14.878 -25.732 1.00 91.12 412 PHE A CA 1
ATOM 3255 C C . PHE A 1 412 ? 19.621 -16.171 -26.546 1.00 91.12 412 PHE A C 1
ATOM 3257 O O . PHE A 1 412 ? 20.650 -16.842 -26.610 1.00 91.12 412 PHE A O 1
ATOM 3264 N N . LYS A 1 413 ? 18.539 -16.450 -27.287 1.00 91.00 413 LYS A N 1
ATOM 3265 C CA . LYS A 1 413 ? 18.460 -17.626 -28.162 1.00 91.00 413 LYS A CA 1
ATOM 3266 C C . LYS A 1 413 ? 19.572 -17.640 -29.214 1.00 91.00 413 LYS A C 1
ATOM 3268 O O . LYS A 1 413 ? 20.191 -18.677 -29.428 1.00 91.00 413 LYS A O 1
ATOM 3273 N N . LYS A 1 414 ? 19.852 -16.500 -29.860 1.00 90.06 414 LYS A N 1
ATOM 3274 C CA . LYS A 1 414 ? 20.949 -16.369 -30.841 1.00 90.06 414 LYS A CA 1
ATOM 3275 C C . LYS A 1 414 ? 22.327 -16.613 -30.227 1.00 90.06 414 LYS A C 1
ATOM 3277 O O . LYS A 1 414 ? 23.233 -17.040 -30.929 1.00 90.06 414 LYS A O 1
ATOM 3282 N N . ALA A 1 415 ? 22.487 -16.326 -28.942 1.00 89.44 415 ALA A N 1
ATOM 3283 C CA . ALA A 1 415 ? 23.726 -16.531 -28.209 1.00 89.44 415 ALA A CA 1
ATOM 3284 C C . ALA A 1 415 ? 23.840 -17.919 -27.555 1.00 89.44 415 ALA A C 1
ATOM 3286 O O . ALA A 1 415 ? 24.822 -18.154 -26.863 1.00 89.44 415 ALA A O 1
ATOM 3287 N N . GLY A 1 416 ? 22.873 -18.818 -27.774 1.00 90.81 416 GLY A N 1
ATOM 3288 C CA . GLY A 1 416 ? 22.887 -20.173 -27.218 1.00 90.81 416 GLY A CA 1
ATOM 3289 C C . GLY A 1 416 ? 22.358 -20.284 -25.788 1.00 90.81 416 GLY A C 1
ATOM 3290 O O . GLY A 1 416 ? 22.520 -21.336 -25.181 1.00 90.81 416 GLY A O 1
ATOM 3291 N N . TYR A 1 417 ? 21.705 -19.240 -25.269 1.00 90.81 417 TYR A N 1
ATOM 3292 C CA . TYR A 1 417 ? 21.183 -19.205 -23.904 1.00 90.81 417 TYR A CA 1
ATOM 3293 C C . TYR A 1 417 ? 19.653 -19.138 -23.845 1.00 90.81 417 TYR A C 1
ATOM 3295 O O . TYR A 1 417 ? 18.978 -18.606 -24.734 1.00 90.81 417 TYR A O 1
ATOM 3303 N N . ILE A 1 418 ? 19.098 -19.629 -22.743 1.00 89.31 418 ILE A N 1
ATOM 3304 C CA . ILE A 1 418 ? 17.717 -19.427 -22.320 1.00 89.31 418 ILE A CA 1
ATOM 3305 C C . ILE A 1 418 ? 17.674 -18.147 -21.487 1.00 89.31 418 ILE A C 1
ATOM 3307 O O . ILE A 1 418 ? 18.446 -17.973 -20.550 1.00 89.31 418 ILE A O 1
ATOM 3311 N N . MET A 1 419 ? 16.764 -17.240 -21.843 1.00 87.25 419 MET A N 1
ATOM 3312 C CA . MET A 1 419 ? 16.561 -15.994 -21.106 1.00 87.25 419 MET A CA 1
ATOM 3313 C C . MET A 1 419 ? 16.128 -16.291 -19.657 1.00 87.25 419 MET A C 1
ATOM 3315 O O . MET A 1 419 ? 15.147 -17.022 -19.484 1.00 87.25 419 MET A O 1
ATOM 3319 N N . PRO A 1 420 ? 16.786 -15.697 -18.644 1.00 84.69 420 PRO A N 1
ATOM 3320 C CA . PRO A 1 420 ? 16.320 -15.740 -17.262 1.00 84.69 420 PRO A CA 1
ATOM 3321 C C . PRO A 1 420 ? 14.885 -15.225 -17.120 1.00 84.69 420 PRO A C 1
ATOM 3323 O O . PRO A 1 420 ? 14.463 -14.315 -17.841 1.00 84.69 420 PRO A O 1
ATOM 3326 N N . ASN A 1 421 ? 14.144 -15.760 -16.153 1.00 80.19 421 ASN A N 1
ATOM 3327 C CA . ASN A 1 421 ? 12.834 -15.222 -15.804 1.00 80.19 421 ASN A CA 1
ATOM 3328 C C . ASN A 1 421 ? 12.995 -13.836 -15.176 1.00 80.19 421 ASN A C 1
ATOM 3330 O O . ASN A 1 421 ? 13.871 -13.622 -14.341 1.00 80.19 421 ASN A O 1
ATOM 3334 N N . LEU A 1 422 ? 12.133 -12.893 -15.545 1.00 76.94 422 LEU A N 1
ATOM 3335 C CA . LEU A 1 422 ? 12.149 -11.568 -14.942 1.00 76.94 422 LEU A CA 1
ATOM 3336 C C . LEU A 1 422 ? 11.151 -11.497 -13.788 1.00 76.94 422 LEU A C 1
ATOM 3338 O O . LEU A 1 422 ? 9.972 -11.790 -13.971 1.00 76.94 422 LEU A O 1
ATOM 3342 N N . VAL A 1 423 ? 11.621 -11.042 -12.633 1.00 73.75 423 VAL A N 1
ATOM 3343 C CA . VAL A 1 423 ? 10.791 -10.632 -11.503 1.00 73.75 423 VAL A CA 1
ATOM 3344 C C . VAL A 1 423 ? 10.993 -9.137 -11.319 1.00 73.75 423 VAL A C 1
ATOM 3346 O O . VAL A 1 423 ? 12.117 -8.681 -11.123 1.00 73.75 423 VAL A O 1
ATOM 3349 N N . PHE A 1 424 ? 9.913 -8.369 -11.406 1.00 68.06 424 PHE A N 1
ATOM 3350 C CA . PHE A 1 424 ? 9.948 -6.936 -11.148 1.00 68.06 424 PHE A CA 1
ATOM 3351 C C . PHE A 1 424 ? 9.202 -6.636 -9.854 1.00 68.06 424 PHE A C 1
ATOM 3353 O O . PHE A 1 424 ? 8.046 -7.031 -9.697 1.00 68.06 424 PHE A O 1
ATOM 3360 N N . TRP A 1 425 ? 9.861 -5.937 -8.940 1.00 65.44 425 TRP A N 1
ATOM 3361 C CA . TRP A 1 425 ? 9.301 -5.538 -7.662 1.00 65.44 425 TRP A CA 1
ATOM 3362 C C . TRP A 1 425 ? 9.181 -4.016 -7.619 1.00 65.44 425 TRP A C 1
ATOM 3364 O O . TRP A 1 425 ? 10.171 -3.320 -7.397 1.00 65.44 425 TRP A O 1
ATOM 3374 N N . ASN A 1 426 ? 7.952 -3.517 -7.805 1.00 63.78 426 ASN A N 1
ATOM 3375 C CA . ASN A 1 426 ? 7.637 -2.108 -7.580 1.00 63.78 426 ASN A CA 1
ATOM 3376 C C . ASN A 1 426 ? 7.584 -1.826 -6.071 1.00 63.78 426 ASN A C 1
ATOM 3378 O O . ASN A 1 426 ? 6.708 -2.351 -5.377 1.00 63.78 426 ASN A O 1
ATOM 3382 N N . VAL A 1 427 ? 8.523 -1.029 -5.563 1.00 62.16 427 VAL A N 1
ATOM 3383 C CA . VAL A 1 427 ? 8.604 -0.680 -4.135 1.00 62.16 427 VAL A CA 1
ATOM 3384 C C . VAL A 1 427 ? 7.902 0.634 -3.779 1.00 62.16 427 VAL A C 1
ATOM 3386 O O . VAL A 1 427 ? 7.688 0.890 -2.596 1.00 62.16 427 VAL A O 1
ATOM 3389 N N . GLN A 1 428 ? 7.469 1.420 -4.770 1.00 56.28 428 GLN A N 1
ATOM 3390 C CA . GLN A 1 428 ? 6.879 2.747 -4.596 1.00 56.28 428 GLN A CA 1
ATOM 3391 C C . GLN A 1 428 ? 5.552 2.876 -5.359 1.00 56.28 428 GLN A C 1
ATOM 3393 O O . GLN A 1 428 ? 5.456 3.501 -6.410 1.00 56.28 428 GLN A O 1
ATOM 3398 N N . ALA A 1 429 ? 4.475 2.336 -4.795 1.00 42.44 429 ALA A N 1
ATOM 3399 C CA . ALA A 1 429 ? 3.130 2.701 -5.234 1.00 42.44 429 ALA A CA 1
ATOM 3400 C C . ALA A 1 429 ? 2.757 4.065 -4.612 1.00 42.44 429 ALA A C 1
ATOM 3402 O O . ALA A 1 429 ? 2.153 4.104 -3.541 1.00 42.44 429 ALA A O 1
ATOM 3403 N N . ARG A 1 430 ? 3.187 5.187 -5.211 1.00 43.66 430 ARG A N 1
ATOM 3404 C CA . ARG A 1 430 ? 2.868 6.550 -4.735 1.00 43.66 430 ARG A CA 1
ATOM 3405 C C . ARG A 1 430 ? 1.881 7.267 -5.643 1.00 43.66 430 ARG A C 1
ATOM 3407 O O . ARG A 1 430 ? 2.037 7.235 -6.856 1.00 43.66 430 ARG A O 1
ATOM 3414 N N . GLY A 1 431 ? 0.960 8.010 -5.032 1.00 38.59 431 GLY A N 1
ATOM 3415 C CA . GLY A 1 431 ? 0.221 9.064 -5.720 1.00 38.59 431 GLY A CA 1
ATOM 3416 C C . GLY A 1 431 ? -0.236 10.181 -4.779 1.00 38.59 431 GLY A C 1
ATOM 3417 O O . GLY A 1 431 ? -1.415 10.381 -4.542 1.00 38.59 431 GLY A O 1
ATOM 3418 N N . ASP A 1 432 ? 0.699 10.964 -4.263 1.00 39.00 432 ASP A N 1
ATOM 3419 C CA . ASP A 1 432 ? 0.344 12.249 -3.657 1.00 39.00 432 ASP A CA 1
ATOM 3420 C C . ASP A 1 432 ? 1.049 13.347 -4.457 1.00 39.00 432 ASP A C 1
ATOM 3422 O O . ASP A 1 432 ? 2.244 13.246 -4.728 1.00 39.00 432 ASP A O 1
ATOM 3426 N N . ALA A 1 433 ? 0.306 14.374 -4.881 1.00 42.62 433 ALA A N 1
ATOM 3427 C CA . ALA A 1 433 ? 0.873 15.531 -5.567 1.00 42.62 433 ALA A CA 1
ATOM 3428 C C . ALA A 1 433 ? 1.718 16.349 -4.573 1.00 42.62 433 ALA A C 1
ATOM 3430 O O . ALA A 1 433 ? 1.205 16.813 -3.558 1.00 42.62 433 ALA A O 1
ATOM 3431 N N . GLU A 1 434 ? 3.014 16.519 -4.850 1.00 50.59 434 GLU A N 1
ATOM 3432 C CA . GLU A 1 434 ? 3.978 17.125 -3.913 1.00 50.59 434 GLU A CA 1
ATOM 3433 C C . GLU A 1 434 ? 3.830 18.657 -3.744 1.00 50.59 434 GLU A C 1
ATOM 3435 O O . GLU A 1 434 ? 4.421 19.220 -2.823 1.00 50.59 434 GLU A O 1
ATOM 3440 N N . THR A 1 435 ? 3.030 19.349 -4.572 1.00 63.94 435 THR A N 1
ATOM 3441 C CA . THR A 1 435 ? 2.812 20.808 -4.486 1.00 63.94 435 THR A CA 1
ATOM 3442 C C . THR A 1 435 ? 1.393 21.231 -4.899 1.00 63.94 435 THR A C 1
ATOM 3444 O O . THR A 1 435 ? 0.857 20.758 -5.901 1.00 63.94 435 THR A O 1
ATOM 3447 N N . VAL A 1 436 ? 0.793 22.159 -4.141 1.00 71.38 436 VAL A N 1
ATOM 3448 C CA . VAL A 1 436 ? -0.462 22.864 -4.475 1.00 71.38 436 VAL A CA 1
ATOM 3449 C C . VAL A 1 436 ? -0.218 24.386 -4.445 1.00 71.38 436 VAL A C 1
ATOM 3451 O O . VAL A 1 436 ? 0.499 24.836 -3.547 1.00 71.38 436 VAL A O 1
ATOM 3454 N N . PRO A 1 437 ? -0.756 25.190 -5.387 1.00 81.56 437 PRO A N 1
ATOM 3455 C CA . PRO A 1 437 ? -1.588 24.801 -6.530 1.00 81.56 437 PRO A CA 1
ATOM 3456 C C . PRO A 1 437 ? -0.843 23.923 -7.547 1.00 81.56 437 PRO A C 1
ATOM 3458 O O . PRO A 1 437 ? 0.351 24.098 -7.786 1.00 81.56 437 PRO A O 1
ATOM 3461 N N . ILE A 1 438 ? -1.561 22.972 -8.142 1.00 76.94 438 ILE A N 1
ATOM 3462 C CA . ILE A 1 438 ? -1.016 21.991 -9.087 1.00 76.94 438 ILE A CA 1
ATOM 3463 C C . ILE A 1 438 ? -0.833 22.668 -10.447 1.00 76.94 438 ILE A C 1
ATOM 3465 O O . ILE A 1 438 ? -1.811 23.105 -11.053 1.00 76.94 438 ILE A O 1
ATOM 3469 N N . SER A 1 439 ? 0.402 22.741 -10.947 1.00 86.25 439 SER A N 1
ATOM 3470 C CA . SER A 1 439 ? 0.704 23.233 -12.297 1.00 86.25 439 SER A CA 1
ATOM 3471 C C . SER A 1 439 ? 0.738 22.091 -13.311 1.00 86.25 439 SER A C 1
ATOM 3473 O O . SER A 1 439 ? 0.816 20.913 -12.969 1.00 86.25 439 SER A O 1
ATOM 3475 N N . GLU A 1 440 ? 0.712 22.414 -14.600 1.00 84.00 440 GLU A N 1
ATOM 3476 C CA . GLU A 1 440 ? 0.810 21.412 -15.666 1.00 84.00 440 GLU A CA 1
ATOM 3477 C C . GLU A 1 440 ? 2.179 20.721 -15.700 1.00 84.00 440 GLU A C 1
ATOM 3479 O O . GLU A 1 440 ? 2.290 19.610 -16.217 1.00 84.00 440 GLU A O 1
ATOM 3484 N N . THR A 1 441 ? 3.195 21.364 -15.117 1.00 79.75 441 THR A N 1
ATOM 3485 C CA . THR A 1 441 ? 4.558 20.847 -14.934 1.00 79.75 441 THR A CA 1
ATOM 3486 C C . THR A 1 441 ? 4.717 19.946 -13.707 1.00 79.75 441 THR A C 1
ATOM 3488 O O . THR A 1 441 ? 5.775 19.336 -13.550 1.00 79.75 441 THR A O 1
ATOM 3491 N N . SER A 1 442 ? 3.704 19.848 -12.837 1.00 72.12 442 SER A N 1
ATOM 3492 C CA . SER A 1 442 ? 3.719 18.925 -11.700 1.00 72.12 442 SER A CA 1
ATOM 3493 C C . SER A 1 442 ? 3.837 17.473 -12.177 1.00 72.12 442 SER A C 1
ATOM 3495 O O . SER A 1 442 ? 3.290 17.093 -13.216 1.00 72.12 442 SER A O 1
ATOM 3497 N N . LYS A 1 443 ? 4.538 16.639 -11.398 1.00 70.06 443 LYS A N 1
ATOM 3498 C CA . LYS A 1 443 ? 4.713 15.215 -11.710 1.00 70.06 443 LYS A CA 1
ATOM 3499 C C . LYS A 1 443 ? 3.347 14.515 -11.747 1.00 70.06 443 LYS A C 1
ATOM 3501 O O . LYS A 1 443 ? 2.579 14.597 -10.790 1.00 70.06 443 LYS A O 1
ATOM 3506 N N . ILE A 1 444 ? 3.051 13.810 -12.838 1.00 65.75 444 ILE A N 1
ATOM 3507 C CA . ILE A 1 444 ? 1.824 13.015 -12.979 1.00 65.75 444 ILE A CA 1
ATOM 3508 C C . ILE A 1 444 ? 2.022 11.703 -12.211 1.00 65.75 444 ILE A C 1
ATOM 3510 O O . ILE A 1 444 ? 2.836 10.878 -12.614 1.00 65.75 444 ILE A O 1
ATOM 3514 N N . GLN A 1 445 ? 1.307 11.515 -11.096 1.00 64.12 445 GLN A N 1
ATOM 3515 C CA . GLN A 1 445 ? 1.411 10.313 -10.251 1.00 64.12 445 GLN A CA 1
ATOM 3516 C C . GLN A 1 445 ? 0.027 9.789 -9.846 1.00 64.12 445 GLN A C 1
ATOM 3518 O O . GLN A 1 445 ? -0.478 10.115 -8.769 1.00 64.12 445 GLN A O 1
ATOM 3523 N N . PRO A 1 446 ? -0.641 9.007 -10.705 1.00 59.62 446 PRO A N 1
ATOM 3524 C CA . PRO A 1 446 ? -1.986 8.535 -10.415 1.00 59.62 446 PRO A CA 1
ATOM 3525 C C . PRO A 1 446 ? -2.026 7.485 -9.290 1.00 59.62 446 PRO A C 1
ATOM 3527 O O . PRO A 1 446 ? -1.300 6.499 -9.312 1.00 59.62 446 PRO A O 1
ATOM 3530 N N . THR A 1 447 ? -2.940 7.639 -8.325 1.00 52.50 447 THR A N 1
ATOM 3531 C CA . THR A 1 447 ? -3.137 6.684 -7.204 1.00 52.50 447 THR A CA 1
ATOM 3532 C C . THR A 1 447 ? -4.025 5.499 -7.525 1.00 52.50 447 THR A C 1
ATOM 3534 O O . THR A 1 447 ? -4.109 4.539 -6.755 1.00 52.50 447 THR A O 1
ATOM 3537 N N . ASN A 1 448 ? -4.792 5.599 -8.605 1.00 46.47 448 ASN A N 1
ATOM 3538 C CA . ASN A 1 448 ? -5.873 4.679 -8.894 1.00 46.47 448 ASN A CA 1
ATOM 3539 C C . ASN A 1 448 ? -5.943 4.366 -10.396 1.00 46.47 448 ASN A C 1
ATOM 3541 O O . ASN A 1 448 ? -5.468 5.154 -11.218 1.00 46.47 448 ASN A O 1
ATOM 3545 N N . PRO A 1 449 ? -6.561 3.233 -10.782 1.00 51.53 449 PRO A N 1
ATOM 3546 C CA . PRO A 1 449 ? -6.628 2.820 -12.183 1.00 51.53 449 PRO A CA 1
ATOM 3547 C C . PRO A 1 449 ? -7.301 3.840 -13.113 1.00 51.53 449 PRO A C 1
ATOM 3549 O O . PRO A 1 449 ? -6.946 3.917 -14.287 1.00 51.53 449 PRO A O 1
ATOM 3552 N N . TYR A 1 450 ? -8.253 4.633 -12.604 1.00 54.47 450 TYR A N 1
ATOM 3553 C CA . TYR A 1 450 ? -8.917 5.674 -13.389 1.00 54.47 450 TYR A CA 1
ATOM 3554 C C . TYR A 1 450 ? -7.942 6.802 -13.742 1.00 54.47 450 TYR A C 1
ATOM 3556 O O . TYR A 1 450 ? -7.757 7.091 -14.925 1.00 54.47 450 TYR A O 1
ATOM 3564 N N . GLY A 1 451 ? -7.253 7.371 -12.750 1.00 52.66 451 GLY A N 1
ATOM 3565 C CA . GLY A 1 451 ? -6.215 8.376 -12.971 1.00 52.66 451 GLY A CA 1
ATOM 3566 C C . GLY A 1 451 ? -5.086 7.835 -13.848 1.00 52.66 451 GLY A C 1
ATOM 3567 O O . GLY A 1 451 ? -4.627 8.527 -14.753 1.00 52.66 451 GLY A O 1
ATOM 3568 N N . GLN A 1 452 ? -4.707 6.567 -13.652 1.00 69.19 452 GLN A N 1
ATOM 3569 C CA . GLN A 1 452 ? -3.675 5.921 -14.460 1.00 69.19 452 GLN A CA 1
ATOM 3570 C C . GLN A 1 452 ? -4.066 5.860 -15.936 1.00 69.19 452 GLN A C 1
ATOM 3572 O O . GLN A 1 452 ? -3.259 6.181 -16.805 1.00 69.19 452 GLN A O 1
ATOM 3577 N N . SER A 1 453 ? -5.320 5.504 -16.230 1.00 59.28 453 SER A N 1
ATOM 3578 C CA . SER A 1 453 ? -5.809 5.474 -17.610 1.00 59.28 453 SER A CA 1
ATOM 3579 C C . SER A 1 453 ? -5.721 6.845 -18.291 1.00 59.28 453 SER A C 1
ATOM 3581 O O . SER A 1 453 ? -5.413 6.916 -19.478 1.00 59.28 453 SER A O 1
ATOM 3583 N N . LYS A 1 454 ? -5.938 7.939 -17.546 1.00 65.19 454 LYS A N 1
ATOM 3584 C CA . LYS A 1 454 ? -5.848 9.311 -18.065 1.00 65.19 454 LYS A CA 1
ATOM 3585 C C . LYS A 1 454 ? -4.404 9.731 -18.327 1.00 65.19 454 LYS A C 1
ATOM 3587 O O . LYS A 1 454 ? -4.138 10.275 -19.394 1.00 65.19 454 LYS A O 1
ATOM 3592 N N . ALA A 1 455 ? -3.483 9.405 -17.420 1.00 73.31 455 ALA A N 1
ATOM 3593 C CA . ALA A 1 455 ? -2.053 9.656 -17.609 1.00 73.31 455 ALA A CA 1
ATOM 3594 C C . ALA A 1 455 ? -1.492 8.920 -18.839 1.00 73.31 455 ALA A C 1
ATOM 3596 O O . ALA A 1 455 ? -0.793 9.516 -19.654 1.00 73.31 455 ALA A O 1
ATOM 3597 N N . MET A 1 456 ? -1.875 7.651 -19.031 1.00 72.75 456 MET A N 1
ATOM 3598 C CA . MET A 1 456 ? -1.495 6.875 -20.219 1.00 72.75 456 MET A CA 1
ATOM 3599 C C . MET A 1 456 ? -1.993 7.523 -21.518 1.00 72.75 456 MET A C 1
ATOM 3601 O O . MET A 1 456 ? -1.264 7.569 -22.505 1.00 72.75 456 MET A O 1
ATOM 3605 N N . ILE A 1 457 ? -3.238 8.017 -21.541 1.00 71.31 457 ILE A N 1
ATOM 3606 C CA . ILE A 1 457 ? -3.798 8.696 -22.721 1.00 71.31 457 ILE A CA 1
ATOM 3607 C C . ILE A 1 457 ? -3.025 9.983 -23.011 1.00 71.31 457 ILE A C 1
ATOM 3609 O O . ILE A 1 457 ? -2.688 10.233 -24.163 1.00 71.31 457 ILE A O 1
ATOM 3613 N N . GLU A 1 458 ? -2.708 10.772 -21.984 1.00 82.69 458 GLU A N 1
ATOM 3614 C CA . GLU A 1 458 ? -1.911 11.987 -22.151 1.00 82.69 458 GLU A CA 1
ATOM 3615 C C . GLU A 1 458 ? -0.532 11.682 -22.756 1.00 82.69 458 GLU A C 1
ATOM 3617 O O . GLU A 1 458 ? -0.111 12.363 -23.690 1.00 82.69 458 GLU A O 1
ATOM 3622 N N . GLN A 1 459 ? 0.148 10.628 -22.302 1.00 83.75 459 GLN A N 1
ATOM 3623 C CA . GLN A 1 459 ? 1.425 10.215 -22.886 1.00 83.75 459 GLN A CA 1
ATOM 3624 C C . GLN A 1 459 ? 1.284 9.828 -24.366 1.00 83.75 459 GLN A C 1
ATOM 3626 O O . GLN A 1 459 ? 2.049 10.306 -25.199 1.00 83.75 459 GLN A O 1
ATOM 3631 N N . VAL A 1 460 ? 0.258 9.043 -24.713 1.00 81.81 460 VAL A N 1
ATOM 3632 C CA . VAL A 1 460 ? -0.017 8.654 -26.108 1.00 81.81 460 VAL A CA 1
ATOM 3633 C C . VAL A 1 460 ? -0.264 9.873 -27.001 1.00 81.81 460 VAL A C 1
ATOM 3635 O O . VAL A 1 460 ? 0.199 9.897 -28.139 1.00 81.81 460 VAL A O 1
ATOM 3638 N N . LEU A 1 461 ? -0.986 10.883 -26.510 1.00 79.06 461 LEU A N 1
ATOM 3639 C CA . LEU A 1 461 ? -1.248 12.109 -27.269 1.00 79.06 461 LEU A CA 1
ATOM 3640 C C . LEU A 1 461 ? 0.032 12.928 -27.487 1.00 79.06 461 LEU A C 1
ATOM 3642 O O . LEU A 1 461 ? 0.240 13.443 -28.584 1.00 79.06 461 LEU A O 1
ATOM 3646 N N . ASN A 1 462 ? 0.907 13.003 -26.482 1.00 80.06 462 ASN A N 1
ATOM 3647 C CA . ASN A 1 462 ? 2.208 13.659 -26.620 1.00 80.06 462 ASN A CA 1
ATOM 3648 C C . ASN A 1 462 ? 3.106 12.940 -27.642 1.00 80.06 462 ASN A C 1
ATOM 3650 O O . ASN A 1 462 ? 3.687 13.594 -28.508 1.00 80.06 462 ASN A O 1
ATOM 3654 N N . ASP A 1 463 ? 3.162 11.606 -27.600 1.00 83.81 463 ASP A N 1
ATOM 3655 C CA . ASP A 1 463 ? 3.918 10.804 -28.571 1.00 83.81 463 ASP A CA 1
ATOM 3656 C C . ASP A 1 463 ? 3.361 10.964 -29.995 1.00 83.81 463 ASP A C 1
ATOM 3658 O O . ASP A 1 463 ? 4.119 11.065 -30.961 1.00 83.81 463 ASP A O 1
ATOM 3662 N N . LEU A 1 464 ? 2.033 11.038 -30.136 1.00 78.19 464 LEU A N 1
ATOM 3663 C CA . LEU A 1 464 ? 1.379 11.257 -31.424 1.00 78.19 464 LEU A CA 1
ATOM 3664 C C . LEU A 1 464 ? 1.755 12.622 -32.018 1.00 78.19 464 LEU A C 1
ATOM 3666 O O . LEU A 1 464 ? 2.159 12.681 -33.181 1.00 78.19 464 LEU A O 1
ATOM 3670 N N . ALA A 1 465 ? 1.696 13.693 -31.221 1.00 79.06 465 ALA A N 1
ATOM 3671 C CA . ALA A 1 465 ? 2.115 15.028 -31.651 1.00 79.06 465 ALA A CA 1
ATOM 3672 C C . ALA A 1 465 ? 3.614 15.107 -31.985 1.00 79.06 465 ALA A C 1
ATOM 3674 O O . ALA A 1 465 ? 4.000 15.824 -32.904 1.00 79.06 465 ALA A O 1
ATOM 3675 N N . ALA A 1 466 ? 4.462 14.354 -31.276 1.00 80.50 466 ALA A N 1
ATOM 3676 C CA . ALA A 1 466 ? 5.886 14.261 -31.591 1.00 80.50 466 ALA A CA 1
ATOM 3677 C C . ALA A 1 466 ? 6.158 13.481 -32.892 1.00 80.50 466 ALA A C 1
ATOM 3679 O O . ALA A 1 466 ? 7.142 13.758 -33.579 1.00 80.50 466 ALA A O 1
ATOM 3680 N N . SER A 1 467 ? 5.303 12.510 -33.230 1.00 85.44 467 SER A N 1
ATOM 3681 C CA . SER A 1 467 ? 5.456 11.677 -34.430 1.00 85.44 467 SER A CA 1
ATOM 3682 C C . SER A 1 467 ? 5.077 12.390 -35.730 1.00 85.44 467 SER A C 1
ATOM 3684 O O . SER A 1 467 ? 5.685 12.124 -36.767 1.00 85.44 467 SER A O 1
ATOM 3686 N N . ASP A 1 468 ? 4.096 13.294 -35.680 1.00 80.00 468 ASP A N 1
ATOM 3687 C CA . ASP A 1 468 ? 3.638 14.069 -36.831 1.00 80.00 468 ASP A CA 1
ATOM 3688 C C . ASP A 1 468 ? 3.207 15.482 -36.383 1.00 80.00 468 ASP A C 1
ATOM 3690 O O . ASP A 1 468 ? 2.187 15.632 -35.700 1.00 80.00 468 ASP A O 1
ATOM 3694 N N . PRO A 1 469 ? 3.951 16.534 -36.782 1.00 78.25 469 PRO A N 1
ATOM 3695 C CA . PRO A 1 469 ? 3.642 17.920 -36.432 1.00 78.25 469 PRO A CA 1
ATOM 3696 C C . PRO A 1 469 ? 2.287 18.438 -36.940 1.00 78.25 469 PRO A C 1
ATOM 3698 O O . PRO A 1 469 ? 1.883 19.531 -36.546 1.00 78.25 469 PRO A O 1
ATOM 3701 N N . LEU A 1 470 ? 1.595 17.707 -37.826 1.00 82.69 470 LEU A N 1
ATOM 3702 C CA . LEU A 1 470 ? 0.261 18.072 -38.318 1.00 82.69 470 LEU A CA 1
ATOM 3703 C C . LEU A 1 470 ? -0.842 17.891 -37.268 1.00 82.69 470 LEU A C 1
ATOM 3705 O O . LEU A 1 470 ? -1.922 18.467 -37.417 1.00 82.69 470 LEU A O 1
ATOM 3709 N N . TRP A 1 471 ? -0.607 17.097 -36.221 1.00 84.31 471 TRP A N 1
ATOM 3710 C CA . TRP A 1 471 ? -1.586 16.918 -35.153 1.00 84.31 471 TRP A CA 1
ATOM 3711 C C . TRP A 1 471 ? -1.755 18.193 -34.332 1.00 84.31 471 TRP A C 1
ATOM 3713 O O . TRP A 1 471 ? -0.775 18.820 -33.943 1.00 84.31 471 TRP A O 1
ATOM 3723 N N . SER A 1 472 ? -3.005 18.533 -34.018 1.00 88.88 472 SER A N 1
ATOM 3724 C CA . SER A 1 472 ? -3.357 19.564 -33.041 1.00 88.88 472 SER A CA 1
ATOM 3725 C C . SER A 1 472 ? -4.196 18.943 -31.929 1.00 88.88 472 SER A C 1
ATOM 3727 O O . SER A 1 472 ? -5.280 18.417 -32.194 1.00 88.88 472 SER A O 1
ATOM 3729 N N . LEU A 1 473 ? -3.655 18.909 -30.709 1.00 88.44 473 LEU A N 1
ATOM 3730 C CA . LEU A 1 473 ? -4.188 18.132 -29.587 1.00 88.44 473 LEU A CA 1
ATOM 3731 C C . LEU A 1 473 ? -4.236 18.978 -28.307 1.00 88.44 473 LEU A C 1
ATOM 3733 O O . LEU A 1 473 ? -3.205 19.423 -27.805 1.00 88.44 473 LEU A O 1
ATOM 3737 N N . GLY A 1 474 ? -5.430 19.138 -27.736 1.00 87.56 474 GLY A N 1
ATOM 3738 C CA . GLY A 1 474 ? -5.631 19.764 -26.429 1.00 87.56 474 GLY A CA 1
ATOM 3739 C C . GLY A 1 474 ? -5.839 18.729 -25.323 1.00 87.56 474 GLY A C 1
ATOM 3740 O O . GLY A 1 474 ? -6.796 17.955 -25.362 1.00 87.56 474 GLY A O 1
ATOM 3741 N N . VAL A 1 475 ? -4.972 18.733 -24.312 1.00 91.06 475 VAL A N 1
ATOM 3742 C CA . VAL A 1 475 ? -5.112 17.935 -23.088 1.00 91.06 475 VAL A CA 1
ATOM 3743 C C . VAL A 1 475 ? -5.653 18.829 -21.977 1.00 91.06 475 VAL A C 1
ATOM 3745 O O . VAL A 1 475 ? -4.946 19.665 -21.415 1.00 91.06 475 VAL A O 1
ATOM 3748 N N . LEU A 1 476 ? -6.931 18.647 -21.656 1.00 89.50 476 LEU A N 1
ATOM 3749 C CA . LEU A 1 476 ? -7.637 19.454 -20.666 1.00 89.50 476 LEU A CA 1
ATOM 3750 C C . LEU A 1 476 ? -7.760 18.668 -19.356 1.00 89.50 476 LEU A C 1
ATOM 3752 O O . LEU A 1 476 ? -8.495 17.681 -19.279 1.00 89.50 476 LEU A O 1
ATOM 3756 N N . ARG A 1 477 ? -7.024 19.084 -18.322 1.00 87.00 477 ARG A N 1
ATOM 3757 C CA . ARG A 1 477 ? -7.055 18.453 -16.996 1.00 87.00 477 ARG A CA 1
ATOM 3758 C C . ARG A 1 477 ? -8.100 19.146 -16.127 1.00 87.00 477 ARG A C 1
ATOM 3760 O O . ARG A 1 477 ? -7.898 20.277 -15.691 1.00 87.00 477 ARG A O 1
ATOM 3767 N N . TYR A 1 478 ? -9.230 18.483 -15.903 1.00 84.88 478 TYR A N 1
ATOM 3768 C CA . TYR A 1 478 ? -10.308 19.032 -15.079 1.00 84.88 478 TYR A CA 1
ATOM 3769 C C . TYR A 1 478 ? -10.033 18.798 -13.596 1.00 84.88 478 TYR A C 1
ATOM 3771 O O . TYR A 1 478 ? -9.473 17.766 -13.224 1.00 84.88 478 TYR A O 1
ATOM 3779 N N . PHE A 1 479 ? -10.507 19.726 -12.768 1.00 86.38 479 PHE A N 1
ATOM 3780 C CA . PHE A 1 479 ? -10.551 19.552 -11.319 1.00 86.38 479 PHE A CA 1
ATOM 3781 C C . PHE A 1 479 ? -11.888 18.929 -10.906 1.00 86.38 479 PHE A C 1
ATOM 3783 O O . PHE A 1 479 ? -12.179 17.821 -11.353 1.00 86.38 479 PHE A O 1
ATOM 3790 N N . ASN A 1 480 ? -12.712 19.582 -10.084 1.00 84.19 480 ASN A N 1
ATOM 3791 C CA . ASN A 1 480 ? -13.977 19.019 -9.610 1.00 84.19 480 ASN A CA 1
ATOM 3792 C C . ASN A 1 480 ? -15.170 19.769 -10.232 1.00 84.19 480 ASN A C 1
ATOM 3794 O O . ASN A 1 480 ? -15.599 20.781 -9.678 1.00 84.19 480 ASN A O 1
ATOM 3798 N N . PRO A 1 481 ? -15.732 19.302 -11.367 1.00 85.44 481 PRO A N 1
ATOM 3799 C CA . PRO A 1 481 ? -16.863 19.962 -12.005 1.00 85.44 481 PRO A CA 1
ATOM 3800 C C . PRO A 1 481 ? -18.119 19.848 -11.143 1.00 85.44 481 PRO A C 1
ATOM 3802 O O . PRO A 1 481 ? -18.476 18.755 -10.703 1.00 85.44 481 PRO A O 1
ATOM 3805 N N . VAL A 1 482 ? -18.794 20.972 -10.927 1.00 91.44 482 VAL A N 1
ATOM 3806 C CA . VAL A 1 482 ? -20.041 21.079 -10.160 1.00 91.44 482 VAL A CA 1
ATOM 3807 C C . VAL A 1 482 ? -20.973 22.118 -10.791 1.00 91.44 482 VAL A C 1
ATOM 3809 O O . VAL A 1 482 ? -20.640 22.751 -11.793 1.00 91.44 482 VAL A O 1
ATOM 3812 N N . GLY A 1 483 ? -22.154 22.322 -10.212 1.00 92.94 483 GLY A N 1
ATOM 3813 C CA . GLY A 1 483 ? -23.148 23.247 -10.754 1.00 92.94 483 GLY A CA 1
ATOM 3814 C C . GLY A 1 483 ? -24.074 22.596 -11.780 1.00 92.94 483 GLY A C 1
ATOM 3815 O O . GLY A 1 483 ? -24.136 21.374 -11.922 1.00 92.94 483 GLY A O 1
ATOM 3816 N N . ALA A 1 484 ? -24.828 23.428 -12.486 1.00 94.06 484 ALA A N 1
ATOM 3817 C CA . ALA A 1 484 ? -25.726 23.015 -13.558 1.00 94.06 484 ALA A CA 1
ATOM 3818 C C . ALA A 1 484 ? -25.924 24.181 -14.534 1.00 94.06 484 ALA A C 1
ATOM 3820 O O . ALA A 1 484 ? -25.417 25.279 -14.315 1.00 94.06 484 ALA A O 1
ATOM 3821 N N . HIS A 1 485 ? -26.659 23.979 -15.626 1.00 95.25 485 HIS A N 1
ATOM 3822 C CA . HIS A 1 485 ? -27.022 25.117 -16.466 1.00 95.25 485 HIS A CA 1
ATOM 3823 C C . HIS A 1 485 ? -28.077 25.978 -15.754 1.00 95.25 485 HIS A C 1
ATOM 3825 O O . HIS A 1 485 ? -29.052 25.448 -15.221 1.00 95.25 485 HIS A O 1
ATOM 3831 N N . LYS A 1 486 ? -27.937 27.311 -15.809 1.00 95.50 486 LYS A N 1
ATOM 3832 C CA . LYS A 1 486 ? -28.813 28.281 -15.118 1.00 95.50 486 LYS A CA 1
ATOM 3833 C C . LYS A 1 486 ? -30.319 28.108 -15.372 1.00 95.50 486 LYS A C 1
ATOM 3835 O O . LYS A 1 486 ? -31.129 28.560 -14.568 1.00 95.50 486 LYS A O 1
ATOM 3840 N N . SER A 1 487 ? -30.710 27.468 -16.482 1.00 95.44 487 SER A N 1
ATOM 3841 C CA . SER A 1 487 ? -32.117 27.142 -16.775 1.00 95.44 487 SER A CA 1
ATOM 3842 C C . SER A 1 487 ? -32.736 26.180 -15.756 1.00 95.44 487 SER A C 1
ATOM 3844 O O . SER A 1 487 ? -33.950 26.202 -15.558 1.00 95.44 487 SER A O 1
ATOM 3846 N N . GLY A 1 488 ? -31.917 25.341 -15.115 1.00 92.25 488 GLY A N 1
ATOM 3847 C CA . GLY A 1 488 ? -32.375 24.242 -14.270 1.00 92.25 488 GLY A CA 1
ATOM 3848 C C . GLY A 1 488 ? -33.001 23.090 -15.064 1.00 92.25 488 GLY A C 1
ATOM 3849 O O . GLY A 1 488 ? -33.723 22.286 -14.484 1.00 92.25 488 GLY A O 1
ATOM 3850 N N . GLU A 1 489 ? -32.764 23.012 -16.377 1.00 91.75 489 GLU A N 1
ATOM 3851 C CA . GLU A 1 489 ? -33.302 21.958 -17.262 1.00 91.75 489 GLU A CA 1
ATOM 3852 C C . GLU A 1 489 ? -32.291 20.850 -17.564 1.00 91.75 489 GLU A C 1
ATOM 3854 O O . GLU A 1 489 ? -32.675 19.776 -18.015 1.00 91.75 489 GLU A O 1
ATOM 3859 N N . ILE A 1 490 ? -31.002 21.105 -17.323 1.00 90.38 490 ILE A N 1
ATOM 3860 C CA . ILE A 1 490 ? -29.927 20.125 -17.480 1.00 90.38 490 ILE A CA 1
ATOM 3861 C C . ILE A 1 490 ? -28.924 20.269 -16.333 1.00 90.38 490 ILE A C 1
ATOM 3863 O O . ILE A 1 490 ? -28.574 21.384 -15.934 1.00 90.38 490 ILE A O 1
ATOM 3867 N N . GLY A 1 491 ? -28.446 19.137 -15.828 1.00 89.50 491 GLY A N 1
ATOM 3868 C CA . GLY A 1 491 ? -27.464 19.038 -14.753 1.00 89.50 491 GLY A CA 1
ATOM 3869 C C . GLY A 1 491 ? -27.027 17.588 -14.544 1.00 89.50 491 GLY A C 1
ATOM 3870 O O . GLY A 1 491 ? -27.383 16.706 -15.327 1.00 89.50 491 GLY A O 1
ATOM 3871 N N . GLU A 1 492 ? -26.230 17.335 -13.507 1.00 85.56 492 GLU A N 1
ATOM 3872 C CA . GLU A 1 492 ? -25.736 15.987 -13.203 1.00 85.56 492 GLU A CA 1
ATOM 3873 C C . GLU A 1 492 ? -26.892 15.072 -12.742 1.00 85.56 492 GLU A C 1
ATOM 3875 O O . GLU A 1 492 ? -27.644 15.422 -11.829 1.00 85.56 492 GLU A O 1
ATOM 3880 N N . ASP A 1 493 ? -27.032 13.894 -13.365 1.00 85.00 493 ASP A N 1
ATOM 3881 C CA . ASP A 1 493 ? -28.016 12.857 -13.000 1.00 85.00 493 ASP A CA 1
ATOM 3882 C C . ASP A 1 493 ? -27.345 11.477 -12.836 1.00 85.00 493 ASP A C 1
ATOM 3884 O O . ASP A 1 493 ? -27.472 10.590 -13.695 1.00 85.00 493 ASP A O 1
ATOM 3888 N N . PRO A 1 494 ? -26.571 11.276 -11.754 1.00 78.69 494 PRO A N 1
ATOM 3889 C CA . PRO A 1 494 ? -25.886 10.014 -11.521 1.00 78.69 494 PRO A CA 1
ATOM 3890 C C . PRO A 1 494 ? -26.890 8.893 -11.224 1.00 78.69 494 PRO A C 1
ATOM 3892 O O . PRO A 1 494 ? -27.808 9.035 -10.410 1.00 78.69 494 PRO A O 1
ATOM 3895 N N . GLN A 1 495 ? -26.684 7.731 -11.849 1.00 74.38 495 GLN A N 1
ATOM 3896 C CA . GLN A 1 495 ? -27.495 6.547 -11.575 1.00 74.38 495 GLN A CA 1
ATOM 3897 C C . GLN A 1 495 ? -27.038 5.874 -10.274 1.00 74.38 495 GLN A C 1
ATOM 3899 O O . GLN A 1 495 ? -25.878 5.504 -10.130 1.00 74.38 495 GLN A O 1
ATOM 3904 N N . GLY A 1 496 ? -27.968 5.667 -9.339 1.00 76.88 496 GLY A N 1
ATOM 3905 C CA . GLY A 1 496 ? -27.687 5.009 -8.061 1.00 76.88 496 GLY A CA 1
ATOM 3906 C C . GLY A 1 496 ? -27.201 5.970 -6.973 1.00 76.88 496 GLY A C 1
ATOM 3907 O O . GLY A 1 496 ? -27.747 7.063 -6.804 1.00 76.88 496 GLY A O 1
ATOM 3908 N N . THR A 1 497 ? -26.235 5.527 -6.166 1.00 74.25 497 THR A N 1
ATOM 3909 C CA . THR A 1 497 ? -25.598 6.373 -5.146 1.00 74.25 497 THR A CA 1
ATOM 3910 C C . THR A 1 497 ? -24.477 7.179 -5.775 1.00 74.25 497 THR A C 1
ATOM 3912 O O . THR A 1 497 ? -23.582 6.564 -6.343 1.00 74.25 497 THR A O 1
ATOM 3915 N N . PRO A 1 498 ? -24.520 8.525 -5.713 1.00 74.88 498 PRO A N 1
ATOM 3916 C CA . PRO A 1 498 ? -23.456 9.333 -6.283 1.00 74.88 498 PRO A CA 1
ATOM 3917 C C . PRO A 1 498 ? -22.135 9.081 -5.557 1.00 74.88 498 PRO A C 1
ATOM 3919 O O . PRO A 1 498 ? -22.084 9.151 -4.330 1.00 74.88 498 PRO A O 1
ATOM 3922 N N . ASP A 1 499 ? -21.069 8.839 -6.315 1.00 70.62 499 ASP A N 1
ATOM 3923 C CA . ASP A 1 499 ? -19.712 8.729 -5.764 1.00 70.62 499 ASP A CA 1
ATOM 3924 C C . ASP A 1 499 ? -19.092 10.112 -5.475 1.00 70.62 499 ASP A C 1
ATOM 3926 O O . ASP A 1 499 ? -18.221 10.246 -4.604 1.00 70.62 499 ASP A O 1
ATOM 3930 N N . ASN A 1 500 ? -19.574 11.139 -6.189 1.00 76.44 500 ASN A N 1
ATOM 3931 C CA . ASN A 1 500 ? -19.158 12.536 -6.085 1.00 76.44 500 ASN A CA 1
ATOM 3932 C C . ASN A 1 500 ? -19.913 13.272 -4.968 1.00 76.44 500 ASN A C 1
ATOM 3934 O O . ASN A 1 500 ? -21.117 13.090 -4.777 1.00 76.44 500 ASN A O 1
ATOM 3938 N N . LEU A 1 501 ? -19.206 14.165 -4.273 1.00 83.69 501 LEU A N 1
ATOM 3939 C CA . LEU A 1 501 ? -19.712 14.906 -3.115 1.00 83.69 501 LEU A CA 1
ATOM 3940 C C . LEU A 1 501 ? -20.950 15.763 -3.441 1.00 83.69 501 LEU A C 1
ATOM 3942 O O . LEU A 1 501 ? -21.944 15.749 -2.718 1.00 83.69 501 LEU A O 1
ATOM 3946 N N . PHE A 1 502 ? -20.885 16.509 -4.538 1.00 82.69 502 PHE A N 1
ATOM 3947 C CA . PHE A 1 502 ? -21.848 17.552 -4.875 1.00 82.69 502 PHE A CA 1
ATOM 3948 C C . PHE A 1 502 ? -23.265 17.033 -5.221 1.00 82.69 502 PHE A C 1
ATOM 3950 O O . PHE A 1 502 ? -24.228 17.487 -4.598 1.00 82.69 502 PHE A O 1
ATOM 3957 N N . PRO A 1 503 ? -23.448 16.025 -6.102 1.00 84.31 503 PRO A N 1
ATOM 3958 C CA . PRO A 1 503 ? -24.766 15.422 -6.326 1.00 84.31 503 PRO A CA 1
ATOM 3959 C C . PRO A 1 503 ? -25.296 14.674 -5.094 1.00 84.31 503 PRO A C 1
ATOM 3961 O O . PRO A 1 503 ? -26.510 14.569 -4.914 1.00 84.31 503 PRO A O 1
ATOM 3964 N N . TYR A 1 504 ? -24.419 14.169 -4.218 1.00 87.62 504 TYR A N 1
ATOM 3965 C CA . TYR A 1 504 ? -24.842 13.573 -2.951 1.00 87.62 504 TYR A CA 1
ATOM 3966 C C . TYR A 1 504 ? -25.464 14.642 -2.039 1.00 87.62 504 TYR A C 1
ATOM 3968 O O . TYR A 1 504 ? -26.582 14.453 -1.556 1.00 87.62 504 TYR A O 1
ATOM 3976 N N . VAL A 1 505 ? -24.789 15.785 -1.860 1.00 91.06 505 VAL A N 1
ATOM 3977 C CA . VAL A 1 505 ? -25.312 16.937 -1.103 1.00 91.06 505 VAL A CA 1
ATOM 3978 C C . VAL A 1 505 ? -26.668 17.385 -1.643 1.00 91.06 505 VAL A C 1
ATOM 3980 O O . VAL A 1 505 ? -27.624 17.509 -0.876 1.00 91.06 505 VAL A O 1
ATOM 3983 N N . ALA A 1 506 ? -26.790 17.531 -2.963 1.00 89.75 506 ALA A N 1
ATOM 3984 C CA . ALA A 1 506 ? -28.042 17.923 -3.598 1.00 89.75 506 ALA A CA 1
ATOM 3985 C C . ALA A 1 506 ? -29.174 16.907 -3.329 1.00 89.75 506 ALA A C 1
ATOM 3987 O O . ALA A 1 506 ? -30.292 17.306 -3.002 1.00 89.75 506 ALA A O 1
ATOM 3988 N N . GLN A 1 507 ? -28.887 15.597 -3.387 1.00 89.06 507 GLN A N 1
ATOM 3989 C CA . GLN A 1 507 ? -29.855 14.534 -3.078 1.00 89.06 507 GLN A CA 1
ATOM 3990 C C . GLN A 1 507 ? -30.290 14.515 -1.606 1.00 89.06 507 GLN A C 1
ATOM 3992 O O . GLN A 1 507 ? -31.458 14.238 -1.328 1.00 89.06 507 GLN A O 1
ATOM 3997 N N . VAL A 1 508 ? -29.391 14.817 -0.668 1.00 91.69 508 VAL A N 1
ATOM 3998 C CA . VAL A 1 508 ? -29.741 14.967 0.755 1.00 91.69 508 VAL A CA 1
ATOM 3999 C C . VAL A 1 508 ? -30.653 16.180 0.947 1.00 91.69 508 VAL A C 1
ATOM 4001 O O . VAL A 1 508 ? -31.700 16.061 1.579 1.00 91.69 508 VAL A O 1
ATOM 4004 N N . ALA A 1 509 ? -30.331 17.315 0.321 1.00 90.88 509 ALA A N 1
ATOM 4005 C CA . ALA A 1 509 ? -31.121 18.542 0.425 1.00 90.88 509 ALA A CA 1
ATOM 4006 C C . ALA A 1 509 ? -32.562 18.401 -0.115 1.00 90.88 509 ALA A C 1
ATOM 4008 O O . ALA A 1 509 ? -33.485 19.015 0.425 1.00 90.88 509 ALA A O 1
ATOM 4009 N N . VAL A 1 510 ? -32.788 17.573 -1.149 1.00 89.81 510 VAL A N 1
ATOM 4010 C CA . VAL A 1 510 ? -34.148 17.229 -1.631 1.00 89.81 510 VAL A CA 1
ATOM 4011 C C . VAL A 1 510 ? -34.793 16.045 -0.902 1.00 89.81 510 VAL A C 1
ATOM 4013 O O . VAL A 1 510 ? -35.891 15.629 -1.268 1.00 89.81 510 VAL A O 1
ATOM 4016 N N . GLY A 1 511 ? -34.141 15.488 0.121 1.00 88.56 511 GLY A N 1
ATOM 4017 C CA . GLY A 1 511 ? -34.683 14.400 0.938 1.00 88.56 511 GLY A CA 1
ATOM 4018 C C . GLY A 1 511 ? -34.668 13.023 0.269 1.00 88.56 511 GLY A C 1
ATOM 4019 O O . GLY A 1 511 ? -35.363 12.117 0.718 1.00 88.56 511 GLY A O 1
ATOM 4020 N N . ARG A 1 512 ? -33.879 12.827 -0.796 1.00 87.56 512 ARG A N 1
ATOM 4021 C CA . ARG A 1 512 ? -33.660 11.497 -1.400 1.00 87.56 512 ARG A CA 1
ATOM 4022 C C . ARG A 1 512 ? -32.750 10.609 -0.558 1.00 87.56 512 ARG A C 1
ATOM 4024 O O . ARG A 1 512 ? -32.703 9.402 -0.788 1.00 87.56 512 ARG A O 1
ATOM 4031 N N . ARG A 1 513 ? -31.987 11.205 0.360 1.00 88.06 513 ARG A N 1
ATOM 4032 C CA . ARG A 1 513 ? -31.040 10.525 1.247 1.00 88.06 513 ARG A CA 1
ATOM 4033 C C . ARG A 1 513 ? -31.080 11.162 2.625 1.00 88.06 513 ARG A C 1
ATOM 4035 O O . ARG A 1 513 ? -31.178 12.378 2.729 1.00 88.06 513 ARG A O 1
ATOM 4042 N N . ASP A 1 514 ? -30.937 10.333 3.653 1.00 90.44 514 ASP A N 1
ATOM 4043 C CA . ASP A 1 514 ? -31.058 10.780 5.043 1.00 90.44 514 ASP A CA 1
ATOM 4044 C C . ASP A 1 514 ? -29.880 11.656 5.494 1.00 90.44 514 ASP A C 1
ATOM 4046 O O . ASP A 1 514 ? -30.066 12.596 6.263 1.00 90.44 514 ASP A O 1
ATOM 4050 N N . ARG A 1 515 ? -28.658 11.325 5.051 1.00 92.44 515 ARG A N 1
ATOM 4051 C CA . ARG A 1 515 ? -27.424 12.034 5.418 1.00 92.44 515 ARG A CA 1
ATOM 4052 C C . ARG A 1 515 ? -26.308 11.836 4.391 1.00 92.44 515 ARG A C 1
ATOM 4054 O O . ARG A 1 515 ? -26.273 10.813 3.698 1.00 92.44 515 ARG A O 1
ATOM 4061 N N . LEU A 1 516 ? -25.378 12.782 4.347 1.00 92.56 516 LEU A N 1
ATOM 4062 C CA . LEU A 1 516 ? -24.102 12.707 3.636 1.00 92.56 516 LEU A CA 1
ATOM 4063 C C . LEU A 1 516 ? -23.040 11.992 4.490 1.00 92.56 516 LEU A C 1
ATOM 4065 O O . LEU A 1 516 ? -23.021 12.133 5.708 1.00 92.56 516 LEU A O 1
ATOM 4069 N N . GLN A 1 517 ? -22.124 11.266 3.852 1.00 89.69 517 GLN A N 1
ATOM 4070 C CA . GLN A 1 517 ? -20.904 10.772 4.497 1.00 89.69 517 GLN A CA 1
ATOM 4071 C C . GLN A 1 517 ? -19.726 11.688 4.145 1.00 89.69 517 GLN A C 1
ATOM 4073 O O . GLN A 1 517 ? -19.403 11.845 2.967 1.00 89.69 517 GLN A O 1
ATOM 4078 N N . VAL A 1 518 ? -19.100 12.294 5.155 1.00 91.12 518 VAL A N 1
ATOM 4079 C CA . VAL A 1 518 ? -17.889 13.118 5.027 1.00 91.12 518 VAL A CA 1
ATOM 4080 C C . VAL A 1 518 ? -16.690 12.248 5.379 1.00 91.12 518 VAL A C 1
ATOM 4082 O O . VAL A 1 518 ? -16.585 11.755 6.498 1.00 91.12 518 VAL A O 1
ATOM 4085 N N . PHE A 1 519 ? -15.806 12.012 4.415 1.00 86.19 519 PHE A N 1
ATOM 4086 C CA . PHE A 1 519 ? -14.692 11.078 4.568 1.00 86.19 519 PHE A CA 1
ATOM 4087 C C . PHE A 1 519 ? -13.473 11.774 5.182 1.00 86.19 519 PHE A C 1
ATOM 4089 O O . PHE A 1 519 ? -12.709 12.409 4.461 1.00 86.19 519 PHE A O 1
ATOM 4096 N N . GLY A 1 520 ? -13.276 11.605 6.489 1.00 88.94 520 GLY A N 1
ATOM 4097 C CA . GLY A 1 520 ? -12.164 12.167 7.257 1.00 88.94 520 GLY A CA 1
ATOM 4098 C C . GLY A 1 520 ? -12.364 13.617 7.711 1.00 88.94 520 GLY A C 1
ATOM 4099 O O . GLY A 1 520 ? -12.896 14.450 6.979 1.00 88.94 520 GLY A O 1
ATOM 4100 N N . ASP A 1 521 ? -11.894 13.897 8.925 1.00 92.44 521 ASP A N 1
ATOM 4101 C CA . ASP A 1 521 ? -11.861 15.211 9.586 1.00 92.44 521 ASP A CA 1
ATOM 4102 C C . ASP A 1 521 ? -10.486 15.524 10.209 1.00 92.44 521 ASP A C 1
ATOM 4104 O O . ASP A 1 521 ? -10.341 16.429 11.026 1.00 92.44 521 ASP A O 1
ATOM 4108 N N . ASP A 1 522 ? -9.465 14.754 9.838 1.00 89.94 522 ASP A N 1
ATOM 4109 C CA . ASP A 1 522 ? -8.121 14.803 10.407 1.00 89.94 522 ASP A CA 1
ATOM 4110 C C . ASP A 1 522 ? -7.035 15.064 9.343 1.00 89.94 522 ASP A C 1
ATOM 4112 O O . ASP A 1 522 ? -5.848 14.807 9.577 1.00 89.94 522 ASP A O 1
ATOM 4116 N N . TYR A 1 523 ? -7.415 15.542 8.151 1.00 81.56 523 TYR A N 1
ATOM 4117 C CA . TYR A 1 523 ? -6.462 16.015 7.143 1.00 81.56 523 TYR A CA 1
ATOM 4118 C C . TYR A 1 523 ? -5.748 17.291 7.615 1.00 81.56 523 TYR A C 1
ATOM 4120 O O . TYR A 1 523 ? -6.263 18.049 8.431 1.00 81.56 523 TYR A O 1
ATOM 4128 N N . ASP A 1 524 ? -4.550 17.543 7.081 1.00 85.44 524 ASP A N 1
ATOM 4129 C CA . ASP A 1 524 ? -3.821 18.799 7.310 1.00 85.44 524 ASP A CA 1
ATOM 4130 C C . ASP A 1 524 ? -4.409 19.921 6.432 1.00 85.44 524 ASP A C 1
ATOM 4132 O O . ASP A 1 524 ? -3.818 20.363 5.446 1.00 85.44 524 ASP A O 1
ATOM 4136 N N . THR A 1 525 ? -5.654 20.291 6.728 1.00 89.25 525 THR A N 1
ATOM 4137 C CA . THR A 1 525 ? -6.465 21.302 6.035 1.00 89.25 525 THR A CA 1
ATOM 4138 C C . THR A 1 525 ? -7.161 22.196 7.069 1.00 89.25 525 THR A C 1
ATOM 4140 O O . THR A 1 525 ? -7.265 21.805 8.234 1.00 89.25 525 THR A O 1
ATOM 4143 N N . PRO A 1 526 ? -7.650 23.400 6.699 1.00 89.12 526 PRO A N 1
ATOM 4144 C CA . PRO A 1 526 ? -8.154 24.379 7.671 1.00 89.12 526 PRO A CA 1
ATOM 4145 C C . PRO A 1 526 ? -9.255 23.873 8.616 1.00 89.12 526 PRO A C 1
ATOM 4147 O O . PRO A 1 526 ? -9.333 24.334 9.753 1.00 89.12 526 PRO A O 1
ATOM 4150 N N . ASP A 1 527 ? -10.087 22.933 8.162 1.00 92.50 527 ASP A N 1
ATOM 4151 C CA . ASP A 1 527 ? -11.181 22.341 8.939 1.00 92.50 527 ASP A CA 1
ATOM 4152 C C . ASP A 1 527 ? -11.086 20.813 9.086 1.00 92.5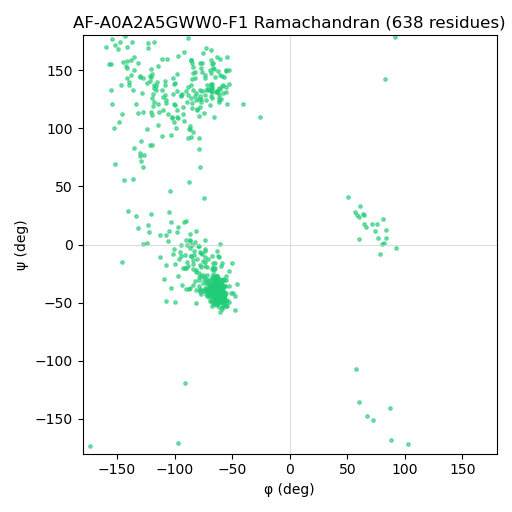0 527 ASP A C 1
ATOM 4154 O O . ASP A 1 527 ? -12.042 20.173 9.522 1.00 92.50 527 ASP A O 1
ATOM 4158 N N . GLY A 1 528 ? -9.944 20.228 8.710 1.00 90.19 528 GLY A N 1
ATOM 4159 C CA . GLY A 1 528 ? -9.695 18.791 8.776 1.00 90.19 528 GLY A CA 1
ATOM 4160 C C . GLY A 1 528 ? -10.322 17.963 7.649 1.00 90.19 528 GLY A C 1
ATOM 4161 O O . GLY A 1 528 ? -10.001 16.781 7.520 1.00 90.19 528 GLY A O 1
ATOM 4162 N N . THR A 1 529 ? -11.176 18.544 6.798 1.00 93.62 529 THR A N 1
ATOM 4163 C CA . THR A 1 529 ? -11.807 17.840 5.670 1.00 93.62 529 THR A CA 1
ATOM 4164 C C . THR A 1 529 ? -11.073 18.076 4.348 1.00 93.62 529 THR A C 1
ATOM 4166 O O . THR A 1 529 ? -10.268 18.998 4.212 1.00 93.62 529 THR A O 1
ATOM 4169 N N . GLY A 1 530 ? -11.315 17.226 3.347 1.00 88.00 530 GLY A N 1
ATOM 4170 C CA . GLY A 1 530 ? -10.635 17.329 2.052 1.00 88.00 530 GLY A CA 1
ATOM 4171 C C . GLY A 1 530 ? -10.910 18.653 1.323 1.00 88.00 530 GLY A C 1
ATOM 4172 O O . GLY A 1 530 ? -12.058 19.070 1.198 1.00 88.00 530 GLY A O 1
ATOM 4173 N N . VAL A 1 531 ? -9.865 19.284 0.784 1.00 90.06 531 VAL A N 1
ATOM 4174 C CA . VAL A 1 531 ? -9.947 20.536 0.011 1.00 90.06 531 VAL A CA 1
ATOM 4175 C C . VAL A 1 531 ? -9.850 20.243 -1.487 1.00 90.06 531 VAL A C 1
ATOM 4177 O O . VAL A 1 531 ? -8.944 19.525 -1.929 1.00 90.06 531 VAL A O 1
ATOM 4180 N N . ARG A 1 532 ? -10.784 20.776 -2.280 1.00 88.12 532 ARG A N 1
ATOM 4181 C CA . ARG A 1 532 ? -10.882 20.573 -3.737 1.00 88.12 532 ARG A CA 1
ATOM 4182 C C . ARG A 1 532 ? -11.145 21.888 -4.469 1.00 88.12 532 ARG A C 1
ATOM 4184 O O . ARG A 1 532 ? -11.794 22.778 -3.930 1.00 88.12 532 ARG A O 1
ATOM 4191 N N . ASP A 1 533 ? -10.677 21.985 -5.707 1.00 92.00 533 ASP A N 1
ATOM 4192 C CA . ASP A 1 533 ? -11.029 23.071 -6.631 1.00 92.00 533 ASP A CA 1
ATOM 4193 C C . ASP A 1 533 ? -12.315 22.730 -7.378 1.00 92.00 533 ASP A C 1
ATOM 4195 O O . ASP A 1 533 ? -12.322 21.937 -8.326 1.00 92.00 533 ASP A O 1
ATOM 4199 N N . TYR A 1 534 ? -13.418 23.292 -6.891 1.00 92.44 534 TYR A N 1
ATOM 4200 C CA . TYR A 1 534 ? -14.718 23.167 -7.529 1.00 92.44 534 TYR A CA 1
ATOM 4201 C C . TYR A 1 534 ? -14.823 24.179 -8.666 1.00 92.44 534 TYR A C 1
ATOM 4203 O O . TYR A 1 534 ? -14.676 25.375 -8.443 1.00 92.44 534 TYR A O 1
ATOM 4211 N N . ILE A 1 535 ? -15.109 23.696 -9.873 1.00 93.69 535 ILE A N 1
ATOM 4212 C CA . ILE A 1 535 ? -15.274 24.514 -11.077 1.00 93.69 535 ILE A CA 1
ATOM 4213 C C . ILE A 1 535 ? -16.696 24.366 -11.611 1.00 93.69 535 ILE A C 1
ATOM 4215 O O . ILE A 1 535 ? -17.236 23.260 -11.684 1.00 93.69 535 ILE A O 1
ATOM 4219 N N . HIS A 1 536 ? -17.313 25.472 -12.023 1.00 96.31 536 HIS A N 1
ATOM 4220 C CA . HIS A 1 536 ? -18.655 25.430 -12.583 1.00 96.31 536 HIS A CA 1
ATOM 4221 C C . HIS A 1 536 ? -18.655 24.726 -13.949 1.00 96.31 536 HIS A C 1
ATOM 4223 O O . HIS A 1 536 ? -17.875 25.059 -14.840 1.00 96.31 536 HIS A O 1
ATOM 4229 N N . VAL A 1 537 ? -19.576 23.785 -14.165 1.00 91.38 537 VAL A N 1
ATOM 4230 C CA . VAL A 1 537 ? -19.636 22.954 -15.383 1.00 91.38 537 VAL A CA 1
ATOM 4231 C C . VAL A 1 537 ? -19.794 23.774 -16.672 1.00 91.38 537 VAL A C 1
ATOM 4233 O O . VAL A 1 537 ? -19.292 23.386 -17.722 1.00 91.38 537 VAL A O 1
ATOM 4236 N N . VAL A 1 538 ? -20.453 24.934 -16.596 1.00 91.12 538 VAL A N 1
ATOM 4237 C CA . VAL A 1 538 ? -20.559 25.878 -17.726 1.00 91.12 538 VAL A CA 1
ATOM 4238 C C . VAL A 1 538 ? -19.224 26.565 -18.031 1.00 91.12 538 VAL A C 1
ATOM 4240 O O . VAL A 1 538 ? -18.895 26.683 -19.207 1.00 91.12 538 VAL A O 1
ATOM 4243 N N . ASP A 1 539 ? -18.434 26.956 -17.022 1.00 93.06 539 ASP A N 1
ATOM 4244 C CA . ASP A 1 539 ? -17.081 27.492 -17.258 1.00 93.06 539 ASP A CA 1
ATOM 4245 C C . ASP A 1 539 ? -16.210 26.416 -17.897 1.00 93.06 539 ASP A C 1
ATOM 4247 O O . ASP A 1 539 ? -15.554 26.648 -18.908 1.00 93.06 539 ASP A O 1
ATOM 4251 N N . LEU A 1 540 ? -16.296 25.188 -17.380 1.00 90.81 540 LEU A N 1
ATOM 4252 C CA . LEU A 1 540 ? -15.591 24.054 -17.957 1.00 90.81 540 LEU A CA 1
ATOM 4253 C C . LEU A 1 540 ? -15.960 23.835 -19.434 1.00 90.81 540 LEU A C 1
ATOM 4255 O O . LEU A 1 540 ? -15.077 23.595 -20.257 1.00 90.81 540 LEU A O 1
ATOM 4259 N N . ALA A 1 541 ? -17.244 23.937 -19.788 1.00 89.38 541 ALA A N 1
ATOM 4260 C CA . ALA A 1 541 ? -17.708 23.828 -21.170 1.00 89.38 541 ALA A CA 1
ATOM 4261 C C . ALA A 1 541 ? -17.191 24.975 -22.059 1.00 89.38 541 ALA A C 1
ATOM 4263 O O . ALA A 1 541 ? -16.790 24.723 -23.194 1.00 89.38 541 ALA A O 1
ATOM 4264 N N . ILE A 1 542 ? -17.140 26.210 -21.549 1.00 91.56 542 ILE A N 1
ATOM 4265 C CA . ILE A 1 542 ? -16.542 27.357 -22.254 1.00 91.56 542 ILE A CA 1
ATOM 4266 C C . ILE A 1 542 ? -15.048 27.109 -22.509 1.00 91.56 542 ILE A C 1
ATOM 4268 O O . ILE A 1 542 ? -14.587 27.290 -23.636 1.00 91.56 542 ILE A O 1
ATOM 4272 N N . GLY A 1 543 ? -14.319 26.582 -21.520 1.00 91.12 543 GLY A N 1
ATOM 4273 C CA . GLY A 1 543 ? -12.910 26.211 -21.675 1.00 91.12 543 GLY A CA 1
ATOM 4274 C C . GLY A 1 543 ? -12.665 25.177 -22.783 1.00 91.12 543 GLY A C 1
ATOM 4275 O O . GLY A 1 543 ? -11.636 25.225 -23.454 1.00 91.12 543 GLY A O 1
ATOM 4276 N N . HIS A 1 544 ? -13.626 24.283 -23.057 1.00 91.94 544 HIS A N 1
ATOM 4277 C CA . HIS A 1 544 ? -13.536 23.368 -24.204 1.00 91.94 544 HIS A CA 1
ATOM 4278 C C . HIS A 1 544 ? -13.666 24.083 -25.547 1.00 91.94 544 HIS A C 1
ATOM 4280 O O . HIS A 1 544 ? -12.972 23.718 -26.495 1.00 91.94 544 HIS A O 1
ATOM 4286 N N . VAL A 1 545 ? -14.552 25.078 -25.644 1.00 93.50 545 VAL A N 1
ATOM 4287 C CA . VAL A 1 545 ? -14.719 25.874 -26.868 1.00 93.50 545 VAL A CA 1
ATOM 4288 C C . VAL A 1 545 ? -13.435 26.649 -27.159 1.00 93.50 545 VAL A C 1
ATOM 4290 O O . VAL A 1 545 ? -12.915 26.559 -28.267 1.00 93.50 545 VAL A O 1
ATOM 4293 N N . GLN A 1 546 ? -12.862 27.303 -26.146 1.00 92.81 546 GLN A N 1
ATOM 4294 C CA . GLN A 1 546 ? -11.597 28.034 -26.280 1.00 92.81 546 GLN A CA 1
ATOM 4295 C C . GLN A 1 546 ? -10.427 27.109 -26.656 1.00 92.81 546 GLN A C 1
ATOM 4297 O O . GLN A 1 546 ? -9.619 27.432 -27.526 1.00 92.81 546 GLN A O 1
ATOM 4302 N N . ALA A 1 547 ? -10.354 25.913 -26.063 1.00 90.75 547 ALA A N 1
ATOM 4303 C CA . ALA A 1 547 ? -9.359 24.909 -26.437 1.00 90.75 547 ALA A CA 1
ATOM 4304 C C . ALA A 1 547 ? -9.513 24.433 -27.890 1.00 90.75 547 ALA A C 1
ATOM 4306 O O . ALA A 1 547 ? -8.513 24.235 -28.582 1.00 90.75 547 ALA A O 1
ATOM 4307 N N . LEU A 1 548 ? -10.749 24.256 -28.368 1.00 91.25 548 LEU A N 1
ATOM 4308 C CA . LEU A 1 548 ? -11.022 23.895 -29.757 1.00 91.25 548 LEU A CA 1
ATOM 4309 C C . LEU A 1 548 ? -10.599 25.011 -30.721 1.00 91.25 548 LEU A C 1
ATOM 4311 O O . LEU A 1 548 ? -9.945 24.727 -31.720 1.00 91.25 548 LEU A O 1
ATOM 4315 N N . GLU A 1 549 ? -10.921 26.270 -30.419 1.00 91.50 549 GLU A N 1
ATOM 4316 C CA . GLU A 1 549 ? -10.485 27.432 -31.207 1.00 91.50 549 GLU A CA 1
ATOM 4317 C C . GLU A 1 549 ? -8.952 27.520 -31.290 1.00 91.50 549 GLU A C 1
ATOM 4319 O O . GLU A 1 549 ? -8.394 27.771 -32.365 1.00 91.50 549 GLU A O 1
ATOM 4324 N N . HIS A 1 550 ? -8.255 27.220 -30.190 1.00 89.81 550 HIS A N 1
ATOM 4325 C CA . HIS A 1 550 ? -6.799 27.101 -30.185 1.00 89.81 550 HIS A CA 1
ATOM 4326 C C . HIS A 1 550 ? -6.318 25.942 -31.075 1.00 89.81 550 HIS A C 1
ATOM 4328 O O . HIS A 1 550 ? -5.426 26.129 -31.899 1.00 89.81 550 HIS A O 1
ATOM 4334 N N . CYS A 1 551 ? -6.947 24.762 -30.995 1.00 89.19 551 CYS A N 1
ATOM 4335 C CA . CYS A 1 551 ? -6.578 23.617 -31.838 1.00 89.19 551 CYS A CA 1
ATOM 4336 C C . CYS A 1 551 ? -6.792 23.883 -33.339 1.00 89.19 551 CYS A C 1
ATOM 4338 O O . CYS A 1 551 ? -6.084 23.341 -34.184 1.00 89.19 551 CYS A O 1
ATOM 4340 N N . LEU A 1 552 ? -7.783 24.705 -33.693 1.00 89.75 552 LEU A N 1
ATOM 4341 C CA . LEU A 1 552 ? -8.064 25.072 -35.084 1.00 89.75 552 LEU A CA 1
ATOM 4342 C C . LEU A 1 552 ? -7.092 26.125 -35.634 1.00 89.75 552 LEU A C 1
ATOM 4344 O O . LEU A 1 552 ? -6.983 26.269 -36.852 1.00 89.75 552 LEU A O 1
ATOM 4348 N N . SER A 1 553 ? -6.405 26.865 -34.761 1.00 87.12 553 SER A N 1
ATOM 4349 C CA . SER A 1 553 ? -5.496 27.958 -35.133 1.00 87.12 553 SER A CA 1
ATOM 4350 C C . SER A 1 553 ? -4.011 27.628 -34.945 1.00 87.12 553 SER A C 1
ATOM 4352 O O . SER A 1 553 ? -3.167 28.289 -35.552 1.00 87.12 553 SER A O 1
ATOM 4354 N N . ALA A 1 554 ? -3.686 26.596 -34.165 1.00 82.56 554 ALA A N 1
ATOM 4355 C CA . ALA A 1 554 ? -2.328 26.151 -33.878 1.00 82.56 554 ALA A CA 1
ATOM 4356 C C . ALA A 1 554 ? -2.173 24.630 -34.049 1.00 82.56 554 ALA A C 1
ATOM 4358 O O . ALA A 1 554 ? -3.136 23.874 -33.950 1.00 82.56 554 ALA A O 1
ATOM 4359 N N . SER A 1 555 ? -0.942 24.179 -34.298 1.00 81.12 555 SER A N 1
ATOM 4360 C CA . SER A 1 555 ? -0.562 22.760 -34.378 1.00 81.12 555 SER A CA 1
ATOM 4361 C C . SER A 1 555 ? 0.318 22.378 -33.185 1.00 81.12 555 SER A C 1
ATOM 4363 O O . SER A 1 555 ? 0.943 23.241 -32.567 1.00 81.12 555 SER A O 1
ATOM 4365 N N . GLY A 1 556 ? 0.404 21.087 -32.879 1.00 82.12 556 GLY A N 1
ATOM 4366 C CA . GLY A 1 556 ? 1.121 20.541 -31.731 1.00 82.12 556 GLY A CA 1
ATOM 4367 C C . GLY A 1 556 ? 0.198 20.127 -30.586 1.00 82.12 556 GLY A C 1
ATOM 4368 O O . GLY A 1 556 ? -1.025 20.092 -30.710 1.00 82.12 556 GLY A O 1
ATOM 4369 N N . VAL A 1 557 ? 0.803 19.779 -29.453 1.00 87.44 557 VAL A N 1
ATOM 4370 C CA . VAL A 1 557 ? 0.089 19.392 -28.234 1.00 87.44 557 VAL A CA 1
ATOM 4371 C C . VAL A 1 557 ? 0.210 20.484 -27.182 1.00 87.44 557 VAL A C 1
ATOM 4373 O O . VAL A 1 557 ? 1.294 21.025 -26.957 1.00 87.44 557 VAL A O 1
ATOM 4376 N N . PHE A 1 558 ? -0.891 20.788 -26.504 1.00 89.06 558 PHE A N 1
ATOM 4377 C CA . PHE A 1 558 ? -0.870 21.611 -25.303 1.00 89.06 558 PHE A CA 1
ATOM 4378 C C . PHE A 1 558 ? -1.641 20.941 -24.174 1.00 89.06 558 PHE A C 1
ATOM 4380 O O . PHE A 1 558 ? -2.672 20.308 -24.384 1.00 89.06 558 PHE A O 1
ATOM 4387 N N . THR A 1 559 ? -1.147 21.139 -22.957 1.00 90.81 559 THR A N 1
ATOM 4388 C CA . THR A 1 559 ? -1.813 20.716 -21.725 1.00 90.81 559 THR A CA 1
ATOM 4389 C C . THR A 1 559 ? -2.157 21.944 -20.904 1.00 90.81 559 THR A C 1
ATOM 4391 O O . THR A 1 559 ? -1.275 22.788 -20.710 1.00 90.81 559 THR A O 1
ATOM 4394 N N . VAL A 1 560 ? -3.392 22.021 -20.410 1.00 90.81 560 VAL A N 1
ATOM 4395 C CA . VAL A 1 560 ? -3.867 23.075 -19.502 1.00 90.81 560 VAL A CA 1
ATOM 4396 C C . VAL A 1 560 ? -4.737 22.499 -18.387 1.00 90.81 560 VAL A C 1
ATOM 4398 O O . VAL A 1 560 ? -5.491 21.541 -18.589 1.00 90.81 560 VAL A O 1
ATOM 4401 N N . ASN A 1 561 ? -4.647 23.105 -17.210 1.00 92.50 561 ASN A N 1
ATOM 4402 C CA . ASN A 1 561 ? -5.535 22.860 -16.086 1.00 92.50 561 ASN A CA 1
ATOM 4403 C C . ASN A 1 561 ? -6.789 23.733 -16.206 1.00 92.50 561 ASN A C 1
ATOM 4405 O O . ASN A 1 561 ? -6.695 24.954 -16.295 1.00 92.50 561 ASN A O 1
ATOM 4409 N N . LEU A 1 562 ? -7.969 23.112 -16.161 1.00 89.75 562 LEU A N 1
ATOM 4410 C CA . LEU A 1 562 ? -9.249 23.815 -16.080 1.00 89.75 562 LEU A CA 1
ATOM 4411 C C . LEU A 1 562 ? -9.775 23.722 -14.644 1.00 89.75 562 LEU A C 1
ATOM 4413 O O . LEU A 1 562 ? -10.408 22.735 -14.254 1.00 89.75 562 LEU A O 1
ATOM 4417 N N . GLY A 1 563 ? -9.466 24.753 -13.862 1.00 92.38 563 GLY A N 1
ATOM 4418 C CA . GLY A 1 563 ? -9.883 24.939 -12.473 1.00 92.38 563 GLY A CA 1
ATOM 4419 C C . GLY A 1 563 ? -9.965 26.426 -12.134 1.00 92.38 563 GLY A C 1
ATOM 4420 O O . GLY A 1 563 ? -9.567 27.270 -12.938 1.00 92.38 563 GLY A O 1
ATOM 4421 N N . THR A 1 564 ? -10.492 26.750 -10.958 1.00 92.44 564 THR A N 1
ATOM 4422 C CA . THR A 1 564 ? -10.618 28.138 -10.481 1.00 92.44 564 THR A CA 1
ATOM 4423 C C . THR A 1 564 ? -9.339 28.641 -9.815 1.00 92.44 564 THR A C 1
ATOM 4425 O O . THR A 1 564 ? -9.137 29.843 -9.676 1.00 92.44 564 THR A O 1
ATOM 4428 N N . GLY A 1 565 ? -8.483 27.720 -9.366 1.00 91.25 565 GLY A N 1
ATOM 4429 C CA . GLY A 1 565 ? -7.329 28.014 -8.525 1.00 91.25 565 GLY A CA 1
ATOM 4430 C C . GLY A 1 565 ? -7.649 28.209 -7.045 1.00 91.25 565 GLY A C 1
ATOM 4431 O O . GLY A 1 565 ? -6.733 28.405 -6.248 1.00 91.25 565 GLY A O 1
ATOM 4432 N N . ASN A 1 566 ? -8.922 28.096 -6.657 1.00 91.06 566 ASN A N 1
ATOM 4433 C CA . ASN A 1 566 ? -9.379 28.251 -5.283 1.00 91.06 566 ASN A CA 1
ATOM 4434 C C . ASN A 1 566 ? -9.825 26.899 -4.712 1.00 91.06 566 ASN A C 1
ATOM 4436 O O . ASN A 1 566 ? -10.799 26.296 -5.165 1.00 91.06 566 ASN A O 1
ATOM 4440 N N . GLY A 1 567 ? -9.123 26.416 -3.688 1.00 91.56 567 GLY A N 1
ATOM 4441 C CA . GLY A 1 567 ? -9.528 25.222 -2.949 1.00 91.56 567 GLY A CA 1
ATOM 4442 C C . GLY A 1 567 ? -10.601 25.543 -1.908 1.00 91.56 567 GLY A C 1
ATOM 4443 O O . GLY A 1 567 ? -10.406 26.452 -1.109 1.00 91.56 567 GLY A O 1
ATOM 4444 N N . ASN A 1 568 ? -11.689 24.770 -1.883 1.00 93.31 568 ASN A N 1
ATOM 4445 C CA . ASN A 1 568 ? -12.696 24.808 -0.820 1.00 93.31 568 ASN A CA 1
ATOM 4446 C C . ASN A 1 568 ? -12.802 23.431 -0.155 1.00 93.31 568 ASN A C 1
ATOM 4448 O O . ASN A 1 568 ? -12.684 22.394 -0.822 1.00 93.31 568 ASN A O 1
ATOM 4452 N N . SER A 1 569 ? -13.026 23.409 1.152 1.00 95.25 569 SER A N 1
ATOM 4453 C CA . SER A 1 569 ? -13.206 22.183 1.924 1.00 95.25 569 SER A CA 1
ATOM 4454 C C . SER A 1 569 ? -14.561 21.512 1.658 1.00 95.25 569 SER A C 1
ATOM 4456 O O . SER A 1 569 ? -15.471 22.081 1.040 1.00 95.25 569 SER A O 1
ATOM 4458 N N . VAL A 1 570 ? -14.724 20.277 2.144 1.00 93.50 570 VAL A N 1
ATOM 4459 C CA . VAL A 1 570 ? -16.019 19.581 2.105 1.00 93.50 570 VAL A CA 1
ATOM 4460 C C . VAL A 1 570 ? -17.065 20.352 2.908 1.00 93.50 570 VAL A C 1
ATOM 4462 O O . VAL A 1 570 ? -18.194 20.510 2.439 1.00 93.50 570 VAL A O 1
ATOM 4465 N N . LEU A 1 571 ? -16.708 20.850 4.097 1.00 94.75 571 LEU A N 1
ATOM 4466 C CA . LEU A 1 571 ? -17.657 21.579 4.936 1.00 94.75 571 LEU A CA 1
ATOM 4467 C C . LEU A 1 571 ? -17.996 22.945 4.345 1.00 94.75 571 LEU A C 1
ATOM 4469 O O . LEU A 1 571 ? -19.167 23.309 4.362 1.00 94.75 571 LEU A O 1
ATOM 4473 N N . GLU A 1 572 ? -17.038 23.686 3.787 1.00 94.88 572 GLU A N 1
ATOM 4474 C CA . GLU A 1 572 ? -17.310 24.965 3.115 1.00 94.88 572 GLU A CA 1
ATOM 4475 C C . GLU A 1 572 ? -18.349 24.796 2.001 1.00 94.88 572 GLU A C 1
ATOM 4477 O O . GLU A 1 572 ? -19.304 25.573 1.923 1.00 94.88 572 GLU A O 1
ATOM 4482 N N . MET A 1 573 ? -18.235 23.724 1.208 1.00 94.12 573 MET A N 1
ATOM 4483 C CA . MET A 1 573 ? -19.228 23.394 0.186 1.00 94.12 573 MET A CA 1
ATOM 4484 C C . MET A 1 573 ? -20.607 23.094 0.791 1.00 94.12 573 MET A C 1
ATOM 4486 O O . MET A 1 573 ? -21.605 23.647 0.328 1.00 94.12 573 MET A O 1
ATOM 4490 N N . ILE A 1 574 ? -20.680 22.274 1.847 1.00 94.88 574 ILE A N 1
ATOM 4491 C CA . ILE A 1 574 ? -21.948 21.954 2.526 1.00 94.88 574 ILE A CA 1
ATOM 4492 C C . ILE A 1 574 ? -22.630 23.232 3.027 1.00 94.88 574 ILE A C 1
ATOM 4494 O O . ILE A 1 574 ? -23.800 23.456 2.723 1.00 94.88 574 ILE A O 1
ATOM 4498 N N . HIS A 1 575 ? -21.901 24.102 3.730 1.00 95.31 575 HIS A N 1
ATOM 4499 C CA . HIS A 1 575 ? -22.454 25.349 4.266 1.00 95.31 575 HIS A CA 1
ATOM 4500 C C . HIS A 1 575 ? -22.896 26.307 3.149 1.00 95.31 575 HIS A C 1
ATOM 4502 O O . HIS A 1 575 ? -23.944 26.950 3.262 1.00 95.31 575 HIS A O 1
ATOM 4508 N N . ALA A 1 576 ? -22.137 26.394 2.050 1.00 94.88 576 ALA A N 1
ATOM 4509 C CA . ALA A 1 576 ? -22.533 27.172 0.878 1.00 94.88 576 ALA A CA 1
ATOM 4510 C C . ALA A 1 576 ? -23.833 26.634 0.254 1.00 94.88 576 ALA A C 1
ATOM 4512 O O . ALA A 1 576 ? -24.725 27.413 -0.109 1.00 94.88 576 ALA A O 1
ATOM 4513 N N . PHE A 1 577 ? -23.985 25.310 0.193 1.00 95.12 577 PHE A N 1
ATOM 4514 C CA . PHE A 1 577 ? -25.184 24.664 -0.327 1.00 95.12 577 PHE A CA 1
ATOM 4515 C C . PHE A 1 577 ? -26.396 24.847 0.597 1.00 95.12 577 PHE A C 1
ATOM 4517 O O . PHE A 1 577 ? -27.482 25.174 0.117 1.00 95.12 577 PHE A O 1
ATOM 4524 N N . GLU A 1 578 ? -26.240 24.705 1.917 1.00 96.12 578 GLU A N 1
ATOM 4525 C CA . GLU A 1 578 ? -27.306 24.957 2.900 1.00 96.12 578 GLU A CA 1
ATOM 4526 C C . GLU A 1 578 ? -27.797 26.406 2.831 1.00 96.12 578 GLU A C 1
ATOM 4528 O O . GLU A 1 578 ? -29.002 26.661 2.752 1.00 96.12 578 GLU A O 1
ATOM 4533 N N . LYS A 1 579 ? -26.861 27.363 2.779 1.00 95.69 579 LYS A N 1
ATOM 4534 C CA . LYS A 1 579 ? -27.168 28.791 2.642 1.00 95.69 579 LYS A CA 1
ATOM 4535 C C . LYS A 1 579 ? -27.967 29.084 1.373 1.00 95.69 579 LYS A C 1
ATOM 4537 O O . LYS A 1 579 ? -28.879 29.907 1.403 1.00 95.69 579 LYS A O 1
ATOM 4542 N N . THR A 1 580 ? -27.627 28.422 0.270 1.00 93.19 580 THR A N 1
ATOM 4543 C CA . THR A 1 580 ? -28.241 28.675 -1.039 1.00 93.19 580 THR A CA 1
ATOM 4544 C C . THR A 1 580 ? -29.582 27.962 -1.212 1.00 93.19 580 THR A C 1
ATOM 4546 O O . THR A 1 580 ? -30.523 28.530 -1.763 1.00 93.19 580 THR A O 1
ATOM 4549 N N . SER A 1 581 ? -29.695 26.727 -0.724 1.00 92.31 581 SER A N 1
ATOM 4550 C CA . SER A 1 581 ? -30.919 25.923 -0.820 1.00 92.31 581 SER A CA 1
ATOM 4551 C C . SER A 1 581 ? -31.957 26.268 0.253 1.00 92.31 581 SER A C 1
ATOM 4553 O O . SER A 1 581 ? -33.146 25.988 0.079 1.00 92.31 581 SER A O 1
ATOM 4555 N N . GLY A 1 582 ? -31.524 26.844 1.381 1.00 93.75 582 GLY A N 1
ATOM 4556 C CA . GLY A 1 582 ? -32.353 27.013 2.575 1.00 93.75 582 GLY A CA 1
ATOM 4557 C C . GLY A 1 582 ? -32.772 25.679 3.206 1.00 93.75 582 GLY A C 1
ATOM 4558 O O . GLY A 1 582 ? -33.750 25.632 3.957 1.00 93.75 582 GLY A O 1
ATOM 4559 N N . LYS A 1 583 ? -32.084 24.581 2.866 1.00 92.94 583 LYS A N 1
ATOM 4560 C CA . LYS A 1 583 ? -32.340 23.229 3.369 1.00 92.94 583 LYS A CA 1
ATOM 4561 C C . LYS A 1 583 ? -31.143 22.745 4.182 1.00 92.94 583 LYS A C 1
ATOM 4563 O O . LYS A 1 583 ? -30.016 22.985 3.760 1.00 92.94 583 LYS A O 1
ATOM 4568 N N . PRO A 1 584 ? -31.370 22.054 5.313 1.00 92.88 584 PRO A N 1
ATOM 4569 C CA . PRO A 1 584 ? -30.282 21.417 6.034 1.00 92.88 584 PRO A CA 1
ATOM 4570 C C . PRO A 1 584 ? -29.717 20.255 5.213 1.00 92.88 584 PRO A C 1
ATOM 4572 O O . PRO A 1 584 ? -30.461 19.548 4.526 1.00 92.88 584 PRO A O 1
ATOM 4575 N N . VAL A 1 585 ? -28.419 20.019 5.345 1.00 95.62 585 VAL A N 1
ATOM 4576 C CA . VAL A 1 585 ? -27.708 18.883 4.758 1.00 95.62 585 VAL A CA 1
ATOM 4577 C C . VAL A 1 585 ? -27.064 18.100 5.903 1.00 95.62 585 VAL A C 1
ATOM 4579 O O . VAL A 1 585 ? -25.903 18.330 6.241 1.00 95.62 585 VAL A O 1
ATOM 4582 N N . PRO A 1 586 ? -27.800 17.170 6.545 1.00 95.38 586 PRO A N 1
ATOM 4583 C CA . PRO A 1 586 ? -27.235 16.337 7.598 1.00 95.38 586 PRO A CA 1
ATOM 4584 C C . PRO A 1 586 ? -26.043 15.537 7.075 1.00 95.38 586 PRO A C 1
ATOM 4586 O O . PRO A 1 586 ? -26.120 14.939 5.999 1.00 95.38 586 PRO A O 1
ATOM 4589 N N . TYR A 1 587 ? -24.962 15.477 7.848 1.00 95.88 587 TYR A N 1
ATOM 4590 C CA . TYR A 1 587 ? -23.781 14.696 7.501 1.00 95.88 587 TYR A CA 1
ATOM 4591 C C . TYR A 1 587 ? -23.211 13.936 8.701 1.00 95.88 587 TYR A C 1
ATOM 4593 O O . TYR A 1 587 ? -23.467 14.269 9.857 1.00 95.88 587 TYR A O 1
ATOM 4601 N N . GLU A 1 588 ? -22.442 12.892 8.410 1.00 94.69 588 GLU A N 1
ATOM 4602 C CA . GLU A 1 588 ? -21.704 12.081 9.376 1.00 94.69 588 GLU A CA 1
ATOM 4603 C C . GLU A 1 588 ? -20.246 11.972 8.930 1.00 94.69 588 GLU A C 1
ATOM 4605 O O . GLU A 1 588 ? -19.977 11.653 7.771 1.00 94.69 588 GLU A O 1
ATOM 4610 N N . ILE A 1 589 ? -19.318 12.234 9.850 1.00 93.31 589 ILE A N 1
ATOM 4611 C CA . ILE A 1 589 ? -17.885 12.045 9.614 1.00 93.31 589 ILE A CA 1
ATOM 4612 C C . ILE A 1 589 ? -17.577 10.549 9.722 1.00 93.31 589 ILE A C 1
ATOM 4614 O O . ILE A 1 589 ? -17.891 9.910 10.727 1.00 93.31 589 ILE A O 1
ATOM 4618 N N . VAL A 1 590 ? -16.973 9.993 8.677 1.00 91.06 590 VAL A N 1
ATOM 4619 C CA . VAL A 1 590 ? -16.562 8.588 8.569 1.00 91.06 590 VAL A CA 1
ATOM 4620 C C . VAL A 1 590 ? -15.062 8.495 8.274 1.00 91.06 590 VAL A C 1
ATOM 4622 O O . VAL A 1 590 ? -14.411 9.511 8.036 1.00 91.06 590 VAL A O 1
ATOM 4625 N N . ASP A 1 591 ? -14.502 7.282 8.278 1.00 85.12 591 ASP A N 1
ATOM 4626 C CA . ASP A 1 591 ? -13.090 7.053 7.944 1.00 85.12 591 ASP A CA 1
ATOM 4627 C C . ASP A 1 591 ? -12.712 7.673 6.583 1.00 85.12 591 ASP A C 1
ATOM 4629 O O . ASP A 1 591 ? -13.530 7.744 5.659 1.00 85.12 591 ASP A O 1
ATOM 4633 N N . ARG A 1 592 ? -11.444 8.080 6.432 1.00 81.88 592 ARG A N 1
ATOM 4634 C CA . ARG A 1 592 ? -10.909 8.584 5.156 1.00 81.88 592 ARG A CA 1
ATOM 4635 C C . ARG A 1 592 ? -11.169 7.597 4.020 1.00 81.88 592 ARG A C 1
ATOM 4637 O O . ARG A 1 592 ? -10.939 6.392 4.155 1.00 81.88 592 ARG A O 1
ATOM 4644 N N . ARG A 1 593 ? -11.568 8.118 2.860 1.00 70.31 593 ARG A N 1
ATOM 4645 C CA . ARG A 1 593 ? -11.737 7.321 1.645 1.00 70.31 593 ARG A CA 1
ATOM 4646 C C . ARG A 1 593 ? -10.346 6.941 1.106 1.00 70.31 593 ARG A C 1
ATOM 4648 O O . ARG A 1 593 ? -9.520 7.827 0.883 1.00 70.31 593 ARG A O 1
ATOM 4655 N N . PRO A 1 594 ? -10.036 5.647 0.897 1.00 60.19 594 PRO A N 1
ATOM 4656 C CA . PRO A 1 594 ? -8.725 5.243 0.393 1.00 60.19 594 PRO A CA 1
ATOM 4657 C C . PRO A 1 594 ? -8.421 5.866 -0.975 1.00 60.19 594 PRO A C 1
ATOM 4659 O O .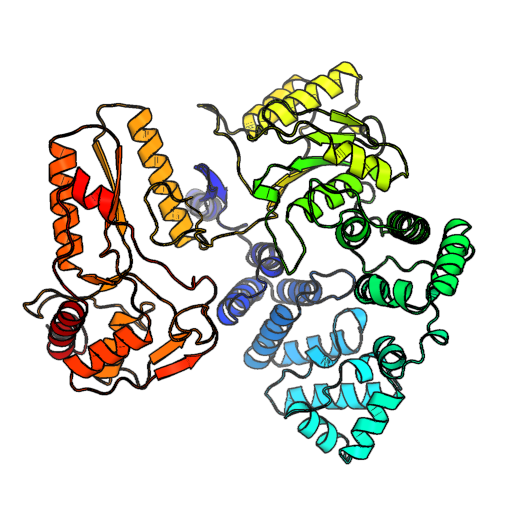 PRO A 1 594 ? -9.187 5.685 -1.920 1.00 60.19 594 PRO A O 1
ATOM 4662 N N . GLY A 1 595 ? -7.284 6.558 -1.083 1.00 59.12 595 GLY A N 1
ATOM 4663 C CA . GLY A 1 595 ? -6.865 7.266 -2.297 1.00 59.12 595 GLY A CA 1
ATOM 4664 C C . GLY A 1 595 ? -7.285 8.738 -2.365 1.00 59.12 595 GLY A C 1
ATOM 4665 O O . GLY A 1 595 ? -6.893 9.409 -3.319 1.00 59.12 595 GLY A O 1
ATOM 4666 N N . ASP A 1 596 ? -8.029 9.249 -1.374 1.00 64.19 596 ASP A N 1
ATOM 4667 C CA . ASP A 1 596 ? -8.327 10.679 -1.271 1.00 64.19 596 ASP A CA 1
ATOM 4668 C C . ASP A 1 596 ? -7.120 11.454 -0.739 1.00 64.19 596 ASP A C 1
ATOM 4670 O O . ASP A 1 596 ? -6.643 11.228 0.378 1.00 64.19 596 ASP A O 1
ATOM 4674 N N . VAL A 1 597 ? -6.687 12.432 -1.530 1.00 69.19 597 VAL A N 1
ATOM 4675 C CA . VAL A 1 597 ? -5.664 13.411 -1.154 1.00 69.19 597 VAL A CA 1
ATOM 4676 C C . VAL A 1 597 ? -6.242 14.479 -0.220 1.00 69.19 597 VAL A C 1
ATOM 4678 O O . VAL A 1 597 ? -7.433 14.802 -0.290 1.00 69.19 597 VAL A O 1
ATOM 4681 N N . ALA A 1 598 ? -5.402 15.058 0.641 1.00 78.50 598 ALA A N 1
ATOM 4682 C CA . ALA A 1 598 ? -5.816 16.125 1.557 1.00 78.50 598 ALA A CA 1
ATOM 4683 C C . ALA A 1 598 ? -6.305 17.364 0.790 1.00 78.50 598 ALA A C 1
ATOM 4685 O O . ALA A 1 598 ? -7.447 17.791 0.952 1.00 78.50 598 ALA A O 1
ATOM 4686 N N . THR A 1 599 ? -5.478 17.866 -0.128 1.00 80.44 599 THR A N 1
ATOM 4687 C CA . THR A 1 599 ? -5.698 19.131 -0.837 1.00 80.44 599 THR A CA 1
ATOM 4688 C C . THR A 1 599 ? -5.384 18.966 -2.318 1.00 80.44 599 THR A C 1
ATOM 4690 O O . THR A 1 599 ? -4.343 18.419 -2.668 1.00 80.44 599 THR A O 1
ATOM 4693 N N . SER A 1 600 ? -6.275 19.442 -3.190 1.00 82.75 600 SER A N 1
ATOM 4694 C CA . SER A 1 600 ? -6.090 19.409 -4.646 1.00 82.75 600 SER A CA 1
ATOM 4695 C C . SER A 1 600 ? -6.774 20.605 -5.306 1.00 82.75 600 SER A C 1
ATOM 4697 O O . SER A 1 600 ? -7.998 20.611 -5.437 1.00 82.75 600 SER A O 1
ATOM 4699 N N . TYR A 1 601 ? -5.996 21.601 -5.740 1.00 84.19 601 TYR A N 1
ATOM 4700 C CA . TYR A 1 601 ? -6.500 22.748 -6.503 1.00 84.19 601 TYR A CA 1
ATOM 4701 C C . TYR A 1 601 ? -5.531 23.208 -7.593 1.00 84.19 601 TYR A C 1
ATOM 4703 O O . TYR A 1 601 ? -4.330 22.941 -7.507 1.00 84.19 601 TYR A O 1
ATOM 4711 N N . ALA A 1 602 ? -6.068 23.826 -8.646 1.00 87.69 602 ALA A N 1
ATOM 4712 C CA . ALA A 1 602 ? -5.335 24.114 -9.872 1.00 87.69 602 ALA A CA 1
ATOM 4713 C C . ALA A 1 602 ? -4.414 25.327 -9.745 1.00 87.69 602 ALA A C 1
ATOM 4715 O O . ALA A 1 602 ? -4.667 26.242 -8.973 1.00 87.69 602 ALA A O 1
ATOM 4716 N N . ASN A 1 603 ? -3.380 25.390 -10.578 1.00 92.19 603 ASN A N 1
ATOM 4717 C CA . ASN A 1 603 ? -2.844 26.662 -11.043 1.00 92.19 603 ASN A CA 1
ATOM 4718 C C . ASN A 1 603 ? -3.449 26.951 -12.432 1.00 92.19 603 ASN A C 1
ATOM 4720 O O . ASN A 1 603 ? -3.087 26.246 -13.376 1.00 92.19 603 ASN A O 1
ATOM 4724 N N . PRO A 1 604 ? -4.352 27.942 -12.581 1.00 92.44 604 PRO A N 1
ATOM 4725 C CA . PRO A 1 604 ? -5.017 28.227 -13.855 1.00 92.44 604 PRO A CA 1
ATOM 4726 C C . PRO A 1 604 ? -4.207 29.140 -14.793 1.00 92.44 604 PRO A C 1
ATOM 4728 O O . PRO A 1 604 ? -4.662 29.440 -15.897 1.00 92.44 604 PRO A O 1
ATOM 4731 N N . ALA A 1 605 ? -3.009 29.588 -14.391 1.00 94.81 605 ALA A N 1
ATOM 4732 C CA . ALA A 1 605 ? -2.257 30.620 -15.110 1.00 94.81 605 ALA A CA 1
ATOM 4733 C C . ALA A 1 605 ? -2.004 30.283 -16.588 1.00 94.81 605 ALA A C 1
ATOM 4735 O O . ALA A 1 605 ? -2.164 31.143 -17.452 1.00 94.81 605 ALA A O 1
ATOM 4736 N N . LYS A 1 606 ? -1.660 29.027 -16.898 1.00 94.25 606 LYS A N 1
ATOM 4737 C CA . LYS A 1 606 ? -1.381 28.605 -18.276 1.00 94.25 606 LYS A CA 1
ATOM 4738 C C . LYS A 1 606 ? -2.640 28.572 -19.144 1.00 94.25 606 LYS A C 1
ATOM 4740 O O . LYS A 1 606 ? -2.568 28.915 -20.319 1.00 94.25 606 LYS A O 1
ATOM 4745 N N . ALA A 1 607 ? -3.784 28.174 -18.586 1.00 94.25 607 ALA A N 1
ATOM 4746 C CA . ALA A 1 607 ? -5.058 28.196 -19.302 1.00 94.25 607 ALA A CA 1
ATOM 4747 C C . ALA A 1 607 ? -5.471 29.635 -19.647 1.00 94.25 607 ALA A C 1
ATOM 4749 O O . ALA A 1 607 ? -5.885 29.903 -20.774 1.00 94.25 607 ALA A O 1
ATOM 4750 N N . HIS A 1 608 ? -5.271 30.568 -18.715 1.00 95.69 608 HIS A N 1
ATOM 4751 C CA . HIS A 1 608 ? -5.489 31.991 -18.956 1.00 95.69 608 HIS A CA 1
ATOM 4752 C C . HIS A 1 608 ? -4.538 32.542 -20.032 1.00 95.69 608 HIS A C 1
ATOM 4754 O O . HIS A 1 608 ? -4.987 33.171 -20.984 1.00 95.69 608 HIS A O 1
ATOM 4760 N N . GLU A 1 609 ? -3.233 32.272 -19.930 1.00 95.88 609 GLU A N 1
ATOM 4761 C CA . GLU A 1 609 ? -2.233 32.760 -20.891 1.00 95.88 609 GLU A CA 1
ATOM 4762 C C . GLU A 1 609 ? -2.436 32.195 -22.307 1.00 95.88 609 GLU A C 1
ATOM 4764 O O . GLU A 1 609 ? -2.327 32.932 -23.286 1.00 95.88 609 GLU A O 1
ATOM 4769 N N . LEU A 1 610 ? -2.735 30.897 -22.427 1.00 94.12 610 LEU A N 1
ATOM 4770 C CA . LEU A 1 610 ? -2.797 30.204 -23.716 1.00 94.12 610 LEU A CA 1
ATOM 4771 C C . LEU A 1 610 ? -4.170 30.293 -24.394 1.00 94.12 610 LEU A C 1
ATOM 4773 O O . LEU A 1 610 ? -4.242 30.381 -25.620 1.00 94.12 610 LEU A O 1
ATOM 4777 N N . LEU A 1 611 ? -5.250 30.210 -23.611 1.00 93.94 611 LEU A N 1
ATOM 4778 C CA . LEU A 1 611 ? -6.622 30.097 -24.119 1.00 93.94 611 LEU A CA 1
ATOM 4779 C C . LEU A 1 611 ? -7.482 31.331 -23.820 1.00 93.94 611 LEU A C 1
ATOM 4781 O O . LEU A 1 611 ? -8.598 31.417 -24.326 1.00 93.94 611 LEU A O 1
ATOM 4785 N N . GLY A 1 612 ? -7.013 32.261 -22.978 1.00 94.88 612 GLY A N 1
ATOM 4786 C CA . GLY A 1 612 ? -7.870 33.310 -22.417 1.00 94.88 612 GLY A CA 1
ATOM 4787 C C . GLY A 1 612 ? -8.961 32.746 -21.500 1.00 94.88 612 GLY A C 1
ATOM 4788 O O . GLY A 1 612 ? -10.032 33.339 -21.380 1.00 94.88 612 GLY A O 1
ATOM 4789 N N . PHE A 1 613 ? -8.732 31.566 -20.914 1.00 95.81 613 PHE A N 1
ATOM 4790 C CA . PHE A 1 613 ? -9.687 30.913 -20.024 1.00 95.81 613 PHE A CA 1
ATOM 4791 C C . PHE A 1 613 ? -9.591 31.476 -18.602 1.00 95.81 613 PHE A C 1
ATOM 4793 O O . PHE A 1 613 ? -8.523 31.450 -17.990 1.00 95.81 613 PHE A O 1
ATOM 4800 N N . GLU A 1 614 ? -10.726 31.896 -18.053 1.00 95.25 614 GLU A N 1
ATOM 4801 C CA . GLU A 1 614 ? -10.901 32.242 -16.643 1.00 95.25 614 GLU A CA 1
ATOM 4802 C C . GLU A 1 614 ? -12.265 31.716 -16.177 1.00 95.25 614 GLU A C 1
ATOM 4804 O O . GLU A 1 614 ? -13.255 31.801 -16.905 1.00 95.25 614 GLU A O 1
ATOM 4809 N N . ALA A 1 615 ? -12.323 31.125 -14.982 1.00 94.75 615 ALA A N 1
ATOM 4810 C CA . ALA A 1 615 ? -13.587 30.682 -14.405 1.00 94.75 615 ALA A CA 1
ATOM 4811 C C . ALA A 1 615 ? -14.307 31.878 -13.765 1.00 94.75 615 ALA A C 1
ATOM 4813 O O . ALA A 1 615 ? -13.799 32.464 -12.811 1.00 94.75 615 ALA A O 1
ATOM 4814 N N . GLU A 1 616 ? -15.485 32.235 -14.279 1.00 95.44 616 GLU A N 1
ATOM 4815 C CA . GLU A 1 616 ? -16.218 33.433 -13.843 1.00 95.44 616 GLU A CA 1
ATOM 4816 C C . GLU A 1 616 ? -17.190 33.169 -12.685 1.00 95.44 616 GLU A C 1
ATOM 4818 O O . GLU A 1 616 ? -17.614 34.109 -12.013 1.00 95.44 616 GLU A O 1
ATOM 4823 N N . ARG A 1 617 ? -17.598 31.912 -12.472 1.00 96.06 617 ARG A N 1
ATOM 4824 C CA . ARG A 1 617 ? -18.652 31.559 -11.511 1.00 96.06 617 ARG A CA 1
ATOM 4825 C C . ARG A 1 617 ? -18.055 31.102 -10.193 1.00 96.06 617 ARG A C 1
ATOM 4827 O O . ARG A 1 617 ? -17.182 30.234 -10.165 1.00 96.06 617 ARG A O 1
ATOM 4834 N N . ASP A 1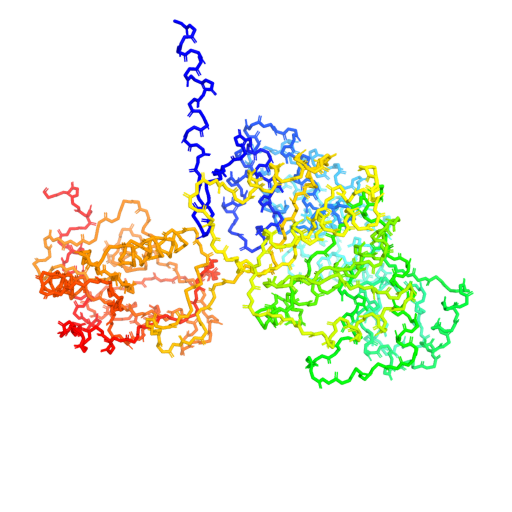 618 ? -18.576 31.641 -9.097 1.00 94.81 618 ASP A N 1
ATOM 4835 C CA . ASP A 1 618 ? -18.112 31.309 -7.752 1.00 94.81 618 ASP A CA 1
ATOM 4836 C C . ASP A 1 618 ? -18.850 30.099 -7.143 1.00 94.81 618 ASP A C 1
ATOM 4838 O O . ASP A 1 618 ? -19.765 29.514 -7.732 1.00 94.81 618 ASP A O 1
ATOM 4842 N N . LEU A 1 619 ? -18.452 29.693 -5.932 1.00 93.50 619 LEU A N 1
ATOM 4843 C CA . LEU A 1 619 ? -19.082 28.573 -5.222 1.00 93.50 619 LEU A CA 1
ATOM 4844 C C . LEU A 1 619 ? -20.588 28.803 -4.975 1.00 93.50 619 LEU A C 1
ATOM 4846 O O . LEU A 1 619 ? -21.370 27.848 -4.972 1.00 93.50 619 LEU A O 1
ATOM 4850 N N . GLY A 1 620 ? -21.013 30.054 -4.781 1.00 94.62 620 GLY A N 1
ATOM 4851 C CA . GLY A 1 620 ? -22.417 30.422 -4.612 1.00 94.62 620 GLY A CA 1
ATOM 4852 C C . GLY A 1 620 ? -23.218 30.225 -5.898 1.00 94.62 620 GLY A C 1
ATOM 4853 O O . GLY A 1 620 ? -24.306 29.645 -5.854 1.00 94.62 620 GLY A O 1
ATOM 4854 N N . ASP A 1 621 ? -22.665 30.630 -7.043 1.00 96.06 621 ASP A N 1
ATOM 4855 C CA . ASP A 1 621 ? -23.235 30.362 -8.365 1.00 96.06 621 ASP A CA 1
ATOM 4856 C C . ASP A 1 621 ? -23.393 28.858 -8.614 1.00 96.06 621 ASP A C 1
ATOM 4858 O O . ASP A 1 621 ? -24.474 28.404 -9.001 1.00 96.06 621 ASP A O 1
ATOM 4862 N N . MET A 1 622 ? -22.346 28.076 -8.320 1.00 95.75 622 MET A N 1
ATOM 4863 C CA . MET A 1 622 ? -22.356 26.613 -8.437 1.00 95.75 622 MET A CA 1
ATOM 4864 C C . MET A 1 622 ? -23.472 25.985 -7.598 1.00 95.75 622 MET A C 1
ATOM 4866 O O . MET A 1 622 ? -24.246 25.169 -8.105 1.00 95.75 622 MET A O 1
ATOM 4870 N N . CYS A 1 623 ? -23.590 26.377 -6.326 1.00 95.69 623 CYS A N 1
ATOM 4871 C CA . CYS A 1 623 ? -24.637 25.877 -5.433 1.00 95.69 623 CYS A CA 1
ATOM 4872 C C . CYS A 1 623 ? -26.036 26.274 -5.916 1.00 95.69 623 CYS A C 1
ATOM 4874 O O . CYS A 1 623 ? -26.952 25.450 -5.896 1.00 95.69 623 CYS A O 1
ATOM 4876 N N . ARG A 1 624 ? -26.209 27.518 -6.378 1.00 96.25 624 ARG A N 1
ATOM 4877 C CA . ARG A 1 624 ? -27.501 28.044 -6.836 1.00 96.25 624 ARG A CA 1
ATOM 4878 C C . ARG A 1 624 ? -28.001 27.293 -8.055 1.00 96.25 624 ARG A C 1
ATOM 4880 O O . ARG A 1 624 ? -29.143 26.831 -8.057 1.00 96.25 624 ARG A O 1
ATOM 4887 N N . ASP A 1 625 ? -27.167 27.180 -9.080 1.00 96.25 625 ASP A N 1
ATOM 4888 C CA . ASP A 1 625 ? -27.590 26.611 -10.355 1.00 96.25 625 ASP A CA 1
ATOM 4889 C C . ASP A 1 625 ? -27.872 25.108 -10.199 1.00 96.25 625 ASP A C 1
ATOM 4891 O O . ASP A 1 625 ? -28.869 24.600 -10.717 1.00 96.25 625 ASP A O 1
ATOM 4895 N N . ALA A 1 626 ? -27.083 24.408 -9.380 1.00 93.25 626 ALA A N 1
ATOM 4896 C CA . ALA A 1 626 ? -27.343 23.012 -9.052 1.00 93.25 626 ALA A CA 1
ATOM 4897 C C . ALA A 1 626 ? -28.579 22.787 -8.185 1.00 93.25 626 ALA A C 1
ATOM 4899 O O . ALA A 1 626 ? -29.314 21.828 -8.420 1.00 93.25 626 ALA A O 1
ATOM 4900 N N . TRP A 1 627 ? -28.841 23.658 -7.208 1.00 95.31 627 TRP A N 1
ATOM 4901 C CA . TRP A 1 627 ? -30.080 23.592 -6.442 1.00 95.31 627 TRP A CA 1
ATOM 4902 C C . TRP A 1 627 ? -31.296 23.820 -7.343 1.00 95.31 627 TRP A C 1
ATOM 4904 O O . TRP A 1 627 ? -32.259 23.063 -7.257 1.00 95.31 627 TRP A O 1
ATOM 4914 N N . ASN A 1 628 ? -31.234 24.787 -8.263 1.00 95.12 628 ASN A N 1
ATOM 4915 C CA . ASN A 1 628 ? -32.293 25.023 -9.245 1.00 95.12 628 ASN A CA 1
ATOM 4916 C C . ASN A 1 628 ? -32.552 23.774 -10.113 1.00 95.12 628 ASN A C 1
ATOM 4918 O O . ASN A 1 628 ? -33.701 23.363 -10.275 1.00 95.12 628 ASN A O 1
ATOM 4922 N N . TRP A 1 629 ? -31.493 23.120 -10.609 1.00 94.50 629 TRP A N 1
ATOM 4923 C CA . TRP A 1 629 ? -31.601 21.834 -11.312 1.00 94.50 629 TRP A CA 1
ATOM 4924 C C . TRP A 1 629 ? -32.250 20.752 -10.440 1.00 94.50 629 TRP A C 1
ATOM 4926 O O . TRP A 1 629 ? -33.252 20.157 -10.840 1.00 94.50 629 TRP A O 1
ATOM 4936 N N . GLN A 1 630 ? -31.721 20.513 -9.239 1.00 93.06 630 GLN A N 1
ATOM 4937 C CA . GLN A 1 630 ? -32.154 19.413 -8.378 1.00 93.06 630 GLN A CA 1
ATOM 4938 C C . GLN A 1 630 ? -33.576 19.614 -7.832 1.00 93.06 630 GLN A C 1
ATOM 4940 O O . GLN A 1 630 ? -34.313 18.639 -7.681 1.00 93.06 630 GLN A O 1
ATOM 4945 N N . GLN A 1 631 ? -33.977 20.860 -7.568 1.00 92.56 631 GLN A N 1
ATOM 4946 C CA . GLN A 1 631 ? -35.325 21.224 -7.133 1.00 92.56 631 GLN A CA 1
ATOM 4947 C C . GLN A 1 631 ? -36.358 20.981 -8.239 1.00 92.56 631 GLN A C 1
ATOM 4949 O O . GLN A 1 631 ? -37.446 20.476 -7.962 1.00 92.56 631 GLN A O 1
ATOM 4954 N N . ARG A 1 632 ? -36.025 21.333 -9.487 1.00 91.56 632 ARG A N 1
ATOM 4955 C CA . ARG A 1 632 ? -36.910 21.147 -10.648 1.00 91.56 632 ARG A CA 1
ATOM 4956 C C . ARG A 1 632 ? -36.943 19.703 -11.133 1.00 91.56 632 ARG A C 1
ATOM 4958 O O . ARG A 1 632 ? -37.966 19.264 -11.648 1.00 91.56 632 ARG A O 1
ATOM 4965 N N . ASN A 1 633 ? -35.866 18.956 -10.897 1.00 90.25 633 ASN A N 1
ATOM 4966 C CA . ASN A 1 633 ? -35.705 17.573 -11.332 1.00 90.25 633 ASN A CA 1
ATOM 4967 C C . ASN A 1 633 ? -35.319 16.680 -10.139 1.00 90.25 633 ASN A C 1
ATOM 4969 O O . ASN A 1 633 ? -34.210 16.135 -10.102 1.00 90.25 633 ASN A O 1
ATOM 4973 N N . PRO A 1 634 ? -36.208 16.483 -9.141 1.00 86.75 634 PRO A N 1
ATOM 4974 C CA . PRO A 1 634 ? -35.870 15.731 -7.930 1.00 86.75 634 PRO A CA 1
ATOM 4975 C C . PRO A 1 634 ? -35.360 14.321 -8.232 1.00 86.75 634 PRO A C 1
ATOM 4977 O O . PRO A 1 634 ? -34.443 13.842 -7.572 1.00 86.75 634 PRO A O 1
ATOM 4980 N N . MET A 1 635 ? -35.899 13.676 -9.269 1.00 85.19 635 MET A N 1
ATOM 4981 C CA . MET A 1 635 ? -35.541 12.317 -9.694 1.00 85.19 635 MET A CA 1
ATOM 4982 C C . MET A 1 635 ? -34.629 12.282 -10.929 1.00 85.19 635 MET A C 1
ATOM 4984 O O . MET A 1 635 ? -34.548 11.246 -11.590 1.00 85.19 635 MET A O 1
ATOM 4988 N N . GLY A 1 636 ? -33.953 13.393 -11.236 1.00 85.62 636 GLY A N 1
ATOM 4989 C CA . GLY A 1 636 ? -33.169 13.525 -12.461 1.00 85.62 636 GLY A CA 1
ATOM 4990 C C . GLY A 1 636 ? -34.058 13.531 -13.703 1.00 85.62 636 GLY A C 1
ATOM 4991 O O . GLY A 1 636 ? -35.209 13.964 -13.641 1.00 85.62 636 GLY A O 1
ATOM 4992 N N . PHE A 1 637 ? -33.563 12.992 -14.816 1.00 85.56 637 PHE A N 1
ATOM 4993 C CA . PHE A 1 637 ? -34.280 13.010 -16.098 1.00 85.56 637 PHE A CA 1
ATOM 4994 C C . PHE A 1 637 ? -35.476 12.040 -16.170 1.00 85.56 637 PHE A C 1
ATOM 4996 O O . PHE A 1 637 ? -36.187 12.009 -17.167 1.00 85.56 637 PHE A O 1
ATOM 5003 N N . LYS A 1 638 ? -35.731 11.226 -15.135 1.00 69.81 638 LYS A N 1
ATOM 5004 C CA . LYS A 1 638 ? -36.738 10.144 -15.185 1.00 69.81 638 LYS A CA 1
ATOM 5005 C C . LYS A 1 638 ? -38.208 10.596 -15.151 1.00 69.81 638 LYS A C 1
ATOM 5007 O O . LYS A 1 638 ? -39.067 9.737 -15.304 1.00 69.81 638 LYS A O 1
ATOM 5012 N N . ASN A 1 639 ? -38.500 11.889 -14.976 1.00 52.44 639 ASN A N 1
ATOM 5013 C CA . ASN A 1 639 ? -39.867 12.444 -14.958 1.00 52.44 639 ASN A CA 1
ATOM 5014 C C . ASN A 1 639 ? -40.031 13.717 -15.830 1.00 52.44 639 ASN A C 1
ATOM 5016 O O . ASN A 1 639 ? -40.913 14.526 -15.541 1.00 52.44 639 ASN A O 1
ATOM 5020 N N . GLY A 1 640 ? -39.188 13.909 -16.853 1.00 41.56 640 GLY A N 1
ATOM 5021 C CA . GLY A 1 640 ? -39.269 15.022 -17.815 1.00 41.56 640 GLY A CA 1
ATOM 5022 C C . GLY A 1 640 ? -39.676 14.561 -19.204 1.00 41.56 640 GLY A C 1
ATOM 5023 O O . GLY A 1 640 ? -39.040 13.598 -19.686 1.00 41.56 640 GLY A O 1
#

Mean predicted aligned error: 17.93 Å

Sequence (640 aa):
MNRMVNALKSGNLETNMAKTENGALTHATSGNACVDMFFKLGAMRGADVSRIQSTFHKAFMENPELATRIALWVRDIDKGAGERKIFRDILLWLETNEIVLCEKVVEHVIKTPKLIRWDDILIFKTAFMKDIAYNAIEEALKAKDSLCAKWCPRKGLIAVELRKHMGLTPKQYRKLIVGLTNVIETKMCNNEWEAIEPSKIPSLASARYRTALFRHIPDVMENYANKVEKGEAKINAGAVYPYDVLKPLMNYSYYHSSNCTASEVKIAQAQWNALPDFIGDNSILPVIDVSGSMGSTIAGNLTCMDISLSLGLYCATKQSGPFENLVVTFSNKPKFIQLKKSNISENLKIMRQMDWGMNTNIQATFDALLERSKRFEVTQDDMPKYILIISDMEFDSCSERLTNFQNIKSKFKKAGYIMPNLVFWNVQARGDAETVPISETSKIQPTNPYGQSKAMIEQVLNDLAASDPLWSLGVLRYFNPVGAHKSGEIGEDPQGTPDNLFPYVAQVAVGRRDRLQVFGDDYDTPDGTGVRDYIHVVDLAIGHVQALEHCLSASGVFTVNLGTGNGNSVLEMIHAFEKTSGKPVPYEIVDRRPGDVATSYANPAKAHELLGFEAERDLGDMCRDAWNWQQRNPMGFKNG

Foldseek 3Di:
DVVVVVCVVCVQVVVQWDADLQGHTDGVDPSALLVVLLVCLLVCQVPDLVVLLVSLVSNCVRPVVSSLVSLLQCCQLQRHSVRLVSSLSNLQSCVVPPVVVSLVSLVVCLVPVRSHQLCSQLSDDDPVSNLVSLVSLVVCLVVLPQSSLVNQDLDDDSNVVSCVSVVHDSVRSNCSSVVSHDAVVVCVVVVVLVPDQLLPHAQVRCLVCVVVNCVSPVVNLQVQLVCLLVVNGHQHQSNPALLSLCVQCVDDDLPDGHPDDPSSQSNSLSSLVVHDDPQPPAQEAEEAADAPQQQDDDDDNDTLNSVRLRVNQSNQCPHDDPSRQWHWAFAPQIDIDHDDHSRSSVSVVVVSPDDRHNAGEPLNVLVVLLVSCVVVVPDQVNRHQEYEYREQDHHDHDDDPDGSVVVSCVVQVVSVYGDHHYHYHNSDLDDDFPDPPDEPPTDQRANDPVSSVLSSVVVVQQVVCVVDQQAQEEAEAEWAEFAFPQVLATDDQDPDQDPDLHVNQLLLQLVVDVAAEFAFQCFPDPRGGAKTFYAYVVLVVVLVVLSVVLSVVHTGYDYFYDGQSDIDGSVRLQVLLCVQLVGHHHYDYDHHDPRGHRYYGHDRVCSCVRRVRHGPDDSNNRSNRSNSNCVVCVNNPPPD

Nearest PDB structures (foldseek):
  1kvq-assembly1_A-2  TM=7.312E-01  e=6.703E-23  Escherichia coli
  1kvs-assembly1_A  TM=6.963E-01  e=1.818E-23  Escherichia coli
  1nah-assembly1_A  TM=6.945E-01  e=4.717E-23  Escherichia coli
  1kvr-assembly1_A-2  TM=6.828E-01  e=3.490E-23  Escherichia coli
  1kvu-assembly1_A-2  TM=6.826E-01  e=4.960E-23  Escherichia coli

Solvent-accessible surface area (backbone atoms only — not comparable to full-atom values): 35778 Å² total; per-residue (Å²): 106,73,68,59,54,48,45,66,66,49,55,63,56,75,76,29,58,36,61,47,86,86,68,48,82,41,61,68,55,82,86,39,47,46,61,44,36,62,66,44,57,75,72,43,76,81,56,56,61,68,61,54,40,52,41,48,48,50,7,32,77,71,37,52,70,59,29,51,51,45,44,48,38,34,24,13,69,82,86,36,66,47,39,60,68,62,36,43,48,46,48,53,46,25,55,75,76,37,45,72,57,33,50,53,51,51,55,50,38,68,78,34,67,60,38,51,58,69,55,60,54,72,71,58,83,52,71,69,55,37,50,57,37,47,51,54,52,50,52,37,50,75,71,58,35,35,65,43,28,61,48,50,60,90,62,64,70,68,31,54,49,52,28,56,74,72,72,40,53,75,67,56,46,51,51,53,32,54,76,38,42,89,53,70,66,58,35,56,74,70,69,42,61,87,79,61,57,76,64,75,43,54,35,55,58,47,62,73,43,37,72,57,46,55,70,76,40,43,69,62,49,42,56,48,19,55,31,40,73,72,66,76,40,65,78,57,20,85,74,51,54,60,36,68,49,46,49,71,69,54,40,95,38,104,87,50,80,47,92,62,52,74,44,57,50,43,44,34,51,51,35,58,74,50,40,73,79,86,61,70,96,53,37,46,42,20,30,33,34,68,37,78,75,30,68,40,69,77,56,91,91,39,30,31,30,48,48,20,56,26,53,30,53,51,35,7,69,65,25,63,70,95,49,44,26,27,38,30,44,49,12,72,74,40,43,82,40,84,50,63,86,96,38,67,73,58,36,53,50,56,68,66,71,56,91,68,46,93,44,33,34,70,67,48,45,53,49,47,50,50,50,50,36,62,75,67,67,55,51,79,85,59,44,49,53,27,36,38,38,30,37,65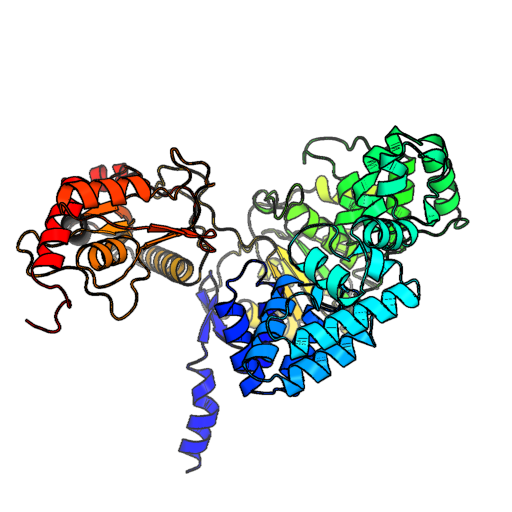,75,76,70,63,86,79,63,99,85,54,56,67,66,59,49,51,43,51,54,28,48,75,72,77,38,80,64,50,45,82,43,80,42,75,62,50,93,60,47,74,79,92,59,80,60,37,46,83,85,52,78,89,48,52,68,43,74,68,51,41,54,51,54,41,48,52,51,54,50,50,53,49,24,71,74,38,66,84,38,50,44,75,46,76,45,70,60,42,74,40,35,29,46,83,84,23,84,50,60,86,63,70,83,79,80,54,91,52,70,66,65,37,49,53,35,25,48,73,64,77,36,91,56,42,80,40,53,29,64,80,40,100,41,100,77,11,27,42,26,34,9,64,24,33,45,62,45,55,51,50,46,51,53,36,45,48,56,46,39,76,74,44,68,31,66,49,71,32,36,53,31,60,45,52,62,44,36,53,63,58,49,50,54,46,35,27,70,61,64,75,34,74,66,52,69,44,83,43,74,63,53,82,84,67,65,52,70,52,26,27,37,29,64,61,23,31,73,75,50,70,42,74,63,83,63,52,73,62,53,24,33,41,19,30,43,46,16,42,71,72,29,78,73,36,74,83,83,114

pLDDT: mean 80.7, std 15.7, range [27.42, 96.69]